Protein AF-A0A2P6VH88-F1 (afdb_monomer_lite)

Structure (mmCIF, N/CA/C/O backbone):
data_AF-A0A2P6VH88-F1
#
_entry.id   AF-A0A2P6VH88-F1
#
loop_
_atom_site.group_PDB
_atom_site.id
_atom_site.type_symbol
_atom_site.label_atom_id
_atom_site.label_alt_id
_atom_site.label_comp_id
_atom_site.label_asym_id
_atom_site.label_entity_id
_atom_site.label_seq_id
_atom_site.pdbx_PDB_ins_code
_atom_site.Cartn_x
_atom_site.Cartn_y
_atom_site.Cartn_z
_atom_site.occupancy
_atom_site.B_iso_or_equiv
_atom_site.auth_seq_id
_atom_site.auth_comp_id
_atom_site.auth_asym_id
_atom_site.auth_atom_id
_atom_site.pdbx_PDB_model_num
ATOM 1 N N . MET A 1 1 ? -47.620 69.947 31.895 1.00 45.81 1 MET A N 1
ATOM 2 C CA . MET A 1 1 ? -46.672 70.999 31.475 1.00 45.81 1 MET A CA 1
ATOM 3 C C . MET A 1 1 ? -45.382 70.818 32.252 1.00 45.81 1 MET A C 1
ATOM 5 O O . MET A 1 1 ? -45.350 71.177 33.417 1.00 45.81 1 MET A O 1
ATOM 9 N N . LEU A 1 2 ? -44.408 70.161 31.620 1.00 33.34 2 LEU A N 1
ATOM 10 C CA . LEU A 1 2 ? -42.950 70.249 31.785 1.00 33.34 2 LEU A CA 1
ATOM 11 C C . LEU A 1 2 ? -42.389 69.195 30.811 1.00 33.34 2 LEU A C 1
ATOM 13 O O . LEU A 1 2 ? -42.490 67.996 31.060 1.00 33.34 2 LEU A O 1
ATOM 17 N N . ASP A 1 3 ? -41.924 69.661 29.651 1.00 36.31 3 ASP A N 1
ATOM 18 C CA . ASP A 1 3 ? -41.399 68.846 28.552 1.00 36.31 3 ASP A CA 1
ATOM 19 C C . ASP A 1 3 ? -39.999 68.311 28.881 1.00 36.31 3 ASP A C 1
ATOM 21 O O . ASP A 1 3 ? -39.035 69.070 29.003 1.00 36.31 3 ASP A O 1
ATOM 25 N N . GLY A 1 4 ? -39.875 66.987 28.982 1.00 39.56 4 GLY A N 1
ATOM 26 C CA . GLY A 1 4 ? -38.600 66.285 29.118 1.00 39.56 4 GLY A CA 1
ATOM 27 C C . GLY A 1 4 ? -37.960 66.016 27.756 1.00 39.56 4 GLY A C 1
ATOM 28 O O . GLY A 1 4 ? -38.263 65.017 27.107 1.00 39.56 4 GLY A O 1
ATOM 29 N N . LYS A 1 5 ? -37.043 66.888 27.322 1.00 36.97 5 LYS A N 1
ATOM 30 C CA . LYS A 1 5 ? -36.163 66.631 26.171 1.00 36.97 5 LYS A CA 1
ATOM 31 C C . LYS A 1 5 ? -35.094 65.599 26.550 1.00 36.97 5 LYS A C 1
ATOM 33 O O . LYS A 1 5 ? -34.177 65.893 27.308 1.00 36.97 5 LYS A O 1
ATOM 38 N N . SER A 1 6 ? -35.205 64.401 25.981 1.00 42.91 6 SER A N 1
ATOM 39 C CA . SER A 1 6 ? -34.165 63.368 25.995 1.00 42.91 6 SER A CA 1
ATOM 40 C C . SER A 1 6 ? -32.979 63.807 25.124 1.00 42.91 6 SER A C 1
ATOM 42 O O . SER A 1 6 ? -33.073 63.846 23.897 1.00 42.91 6 SER A O 1
ATOM 44 N N . SER A 1 7 ? -31.859 64.168 25.753 1.00 52.34 7 SER A N 1
ATOM 45 C CA . SER A 1 7 ? -30.581 64.404 25.079 1.00 52.34 7 SER A CA 1
ATOM 46 C C . SER A 1 7 ? -29.857 63.074 24.874 1.00 52.34 7 SER A C 1
ATOM 48 O O . SER A 1 7 ? -29.408 62.453 25.839 1.00 52.34 7 SER A O 1
ATOM 50 N N . ARG A 1 8 ? -29.727 62.629 23.620 1.00 60.78 8 ARG A N 1
ATOM 51 C CA . ARG A 1 8 ? -28.849 61.503 23.274 1.00 60.78 8 ARG A CA 1
ATOM 52 C C . ARG A 1 8 ? -27.386 61.911 23.514 1.00 60.78 8 ARG A C 1
ATOM 54 O O . ARG A 1 8 ? -27.016 63.014 23.105 1.00 60.78 8 ARG A O 1
ATOM 61 N N . PRO A 1 9 ? -26.556 61.067 24.153 1.00 60.28 9 PRO A N 1
ATOM 62 C CA . PRO A 1 9 ? -25.143 61.369 24.334 1.00 60.28 9 PRO A CA 1
ATOM 63 C C . PRO A 1 9 ? -24.454 61.456 22.970 1.00 60.28 9 PRO A C 1
ATOM 65 O O . PRO A 1 9 ? -24.714 60.658 22.068 1.00 60.28 9 PRO A O 1
ATOM 68 N N . THR A 1 10 ? -23.589 62.454 22.808 1.00 71.44 10 THR A N 1
ATOM 69 C CA . THR A 1 10 ? -22.797 62.619 21.591 1.00 71.44 10 THR A CA 1
ATOM 70 C C . THR A 1 10 ? -21.792 61.467 21.456 1.00 71.44 10 THR A C 1
ATOM 72 O O . THR A 1 10 ? -21.281 60.973 22.464 1.00 71.44 10 THR A O 1
ATOM 75 N N . PRO A 1 11 ? -21.460 61.036 20.226 1.00 72.62 11 PRO A N 1
ATOM 76 C CA . PRO A 1 11 ? -20.537 59.921 19.982 1.00 72.62 11 PRO A CA 1
ATOM 77 C C . PRO A 1 11 ? -19.152 60.113 20.625 1.00 72.62 11 PRO A C 1
ATOM 79 O O . PRO A 1 11 ? -18.495 59.136 20.966 1.00 72.62 11 PRO A O 1
ATOM 82 N N . ALA A 1 12 ? -18.740 61.358 20.887 1.00 71.31 12 ALA A N 1
ATOM 83 C CA . ALA A 1 12 ? -17.515 61.668 21.622 1.00 71.31 12 ALA A CA 1
ATOM 84 C C . ALA A 1 12 ? -17.546 61.200 23.093 1.00 71.31 12 ALA A C 1
ATOM 86 O O . ALA A 1 12 ? -16.527 60.745 23.609 1.00 71.31 12 ALA A O 1
ATOM 87 N N . LEU A 1 13 ? -18.706 61.261 23.761 1.00 73.31 13 LEU A N 1
ATOM 88 C CA . LEU A 1 13 ? -18.858 60.801 25.147 1.00 73.31 13 LEU A CA 1
ATOM 89 C C . LEU A 1 13 ? -18.795 59.268 25.235 1.00 73.31 13 LEU A C 1
ATOM 91 O O . LEU A 1 13 ? -18.198 58.728 26.163 1.00 73.31 13 LEU A O 1
ATOM 95 N N . LEU A 1 14 ? -19.356 58.571 24.241 1.00 72.38 14 LEU A N 1
ATOM 96 C CA . LEU A 1 14 ? -19.255 57.112 24.134 1.00 72.38 14 LEU A CA 1
ATOM 97 C C . LEU A 1 14 ? -17.813 56.667 23.866 1.00 72.38 14 LEU A C 1
ATOM 99 O O . LEU A 1 14 ? -17.361 55.709 24.485 1.00 72.38 14 LEU A O 1
ATOM 103 N N . LEU A 1 15 ? -17.066 57.389 23.022 1.00 75.50 15 LEU A N 1
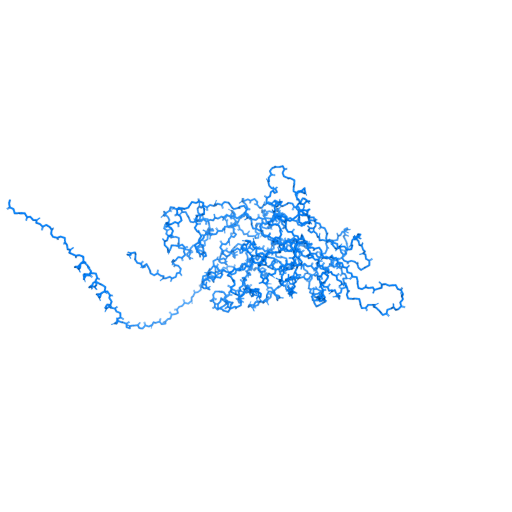ATOM 104 C CA . LEU A 1 15 ? -15.657 57.081 22.756 1.00 75.50 15 LEU A CA 1
ATOM 105 C C . LEU A 1 15 ? -14.773 57.280 24.000 1.00 75.50 15 LEU A C 1
ATOM 107 O O . LEU A 1 15 ? -13.892 56.465 24.263 1.00 75.50 15 LEU A O 1
ATOM 111 N N . LEU A 1 16 ? -15.029 58.332 24.787 1.00 74.19 16 LEU A N 1
ATOM 112 C CA . LEU A 1 16 ? -14.320 58.595 26.046 1.00 74.19 16 LEU A CA 1
ATOM 113 C C . LEU A 1 16 ? -14.619 57.537 27.113 1.00 74.19 16 LEU A C 1
ATOM 115 O O . LEU A 1 16 ? -13.700 57.094 27.797 1.00 74.19 16 LEU A O 1
ATOM 119 N N . LEU A 1 17 ? -15.874 57.093 27.227 1.00 75.50 17 LEU A N 1
ATOM 120 C CA . LEU A 1 17 ? -16.243 55.996 28.125 1.00 75.50 17 LEU A CA 1
ATOM 121 C C . LEU A 1 17 ? -15.604 54.672 27.687 1.00 75.50 17 LEU A C 1
ATOM 123 O O . LEU A 1 17 ? -15.091 53.938 28.526 1.00 75.50 17 LEU A O 1
ATOM 127 N N . PHE A 1 18 ? -15.549 54.401 26.380 1.00 75.94 18 PHE A N 1
ATOM 128 C CA . PHE A 1 18 ? -14.909 53.197 25.848 1.00 75.94 18 PHE A CA 1
ATOM 129 C C . PHE A 1 18 ? -13.389 53.201 26.078 1.00 75.94 18 PHE A C 1
ATOM 131 O O . PHE A 1 18 ? -12.821 52.202 26.516 1.00 75.94 18 PHE A O 1
ATOM 138 N N . ALA A 1 19 ? -12.729 54.345 25.871 1.00 76.12 19 ALA A N 1
ATOM 139 C CA . ALA A 1 19 ? -11.303 54.508 26.151 1.00 76.12 19 ALA A CA 1
ATOM 140 C C . ALA A 1 19 ? -10.986 54.406 27.656 1.00 76.12 19 ALA A C 1
ATOM 142 O O . ALA A 1 19 ? -9.987 53.793 28.028 1.00 76.12 19 ALA A O 1
ATOM 143 N N . ALA A 1 20 ? -11.850 54.941 28.527 1.00 73.62 20 ALA A N 1
ATOM 144 C CA . ALA A 1 20 ? -11.706 54.813 29.978 1.00 73.62 20 ALA A CA 1
ATOM 145 C C . ALA A 1 20 ? -11.879 53.358 30.457 1.00 73.62 20 ALA A C 1
ATOM 147 O O . ALA A 1 20 ? -11.133 52.912 31.328 1.00 73.62 20 ALA A O 1
ATOM 148 N N . CYS A 1 21 ? -12.794 52.592 29.852 1.00 68.25 21 CYS A N 1
ATOM 149 C CA . CYS A 1 21 ? -12.944 51.160 30.128 1.00 68.25 21 CYS A CA 1
ATOM 150 C C . CYS A 1 21 ? -11.736 50.338 29.648 1.00 68.25 21 CYS A C 1
ATOM 152 O O . CYS A 1 21 ? -11.284 49.453 30.373 1.00 68.25 21 CYS A O 1
ATOM 154 N N . LEU A 1 22 ? -11.161 50.662 28.484 1.00 63.94 22 LEU A N 1
ATOM 155 C CA . LEU A 1 22 ? -9.947 50.004 27.982 1.00 63.94 22 LEU A CA 1
ATOM 156 C C . LEU A 1 22 ? -8.710 50.320 28.840 1.00 63.94 22 LEU A C 1
ATOM 158 O O . LEU A 1 22 ? -7.898 49.430 29.087 1.00 63.94 22 LEU A O 1
ATOM 162 N N . LEU A 1 23 ? -8.589 51.548 29.361 1.00 57.41 23 LEU A N 1
ATOM 163 C CA . LEU A 1 23 ? -7.513 51.898 30.297 1.00 57.41 23 LEU A CA 1
ATOM 164 C C . LEU A 1 23 ? -7.679 51.223 31.669 1.00 57.41 23 LEU A C 1
ATOM 166 O O . LEU A 1 23 ? -6.683 50.841 32.276 1.00 57.41 23 LEU A O 1
ATOM 170 N N . ALA A 1 24 ? -8.913 51.039 32.151 1.00 59.62 24 ALA A N 1
ATOM 171 C CA . ALA A 1 24 ? -9.186 50.363 33.422 1.00 59.62 24 ALA A CA 1
ATOM 172 C C . ALA A 1 24 ? -8.958 48.838 33.358 1.00 59.62 24 ALA A C 1
ATOM 174 O O . ALA A 1 24 ? -8.570 48.237 34.359 1.00 59.62 24 ALA A O 1
ATOM 175 N N . ALA A 1 25 ? -9.131 48.218 32.185 1.00 58.34 25 ALA A N 1
ATOM 176 C CA . ALA A 1 25 ? -8.870 46.791 31.973 1.00 58.34 25 ALA A CA 1
ATOM 177 C C . ALA A 1 25 ? -7.369 46.442 31.879 1.00 58.34 25 ALA A C 1
ATOM 179 O O . ALA A 1 25 ? -6.988 45.299 32.123 1.00 58.34 25 ALA A O 1
ATOM 180 N N . ALA A 1 26 ? -6.502 47.415 31.577 1.00 48.38 26 ALA A N 1
ATOM 181 C CA . ALA A 1 26 ? -5.061 47.199 31.403 1.00 48.38 26 ALA A CA 1
ATOM 182 C C . ALA A 1 26 ? -4.235 47.274 32.709 1.00 48.38 26 ALA A C 1
ATOM 184 O O . ALA A 1 26 ? -3.017 47.094 32.679 1.00 48.38 26 ALA A O 1
ATOM 185 N N . LEU A 1 27 ? -4.865 47.545 33.859 1.00 46.72 27 LEU A N 1
ATOM 186 C CA . LEU A 1 27 ? -4.170 47.877 35.111 1.00 46.72 27 LEU A CA 1
ATOM 187 C C . LEU A 1 27 ? -3.885 46.739 36.124 1.00 46.72 27 LEU A C 1
ATOM 189 O O . LEU A 1 27 ? -3.153 47.018 37.074 1.00 46.72 27 LEU A O 1
ATOM 193 N N . PRO A 1 28 ? -4.304 45.463 35.962 1.00 44.16 28 PRO A N 1
ATOM 194 C CA . PRO A 1 28 ? -3.855 44.390 36.853 1.00 44.16 28 PRO A CA 1
ATOM 195 C C . PRO A 1 28 ? -3.011 43.326 36.122 1.00 44.16 28 PRO A C 1
ATOM 197 O O . PRO A 1 28 ? -3.376 42.157 36.084 1.00 44.16 28 PRO A O 1
ATOM 200 N N . ALA A 1 29 ? -1.857 43.708 35.563 1.00 42.09 29 ALA A N 1
ATOM 201 C CA . ALA A 1 29 ? -0.843 42.762 35.058 1.00 42.09 29 ALA A CA 1
ATOM 202 C C . ALA A 1 29 ? 0.525 42.885 35.762 1.00 42.09 29 ALA A C 1
ATOM 204 O O . ALA A 1 29 ? 1.516 42.308 35.321 1.00 42.09 29 ALA A O 1
ATOM 205 N N . VAL A 1 30 ? 0.593 43.602 36.889 1.00 42.66 30 VAL A N 1
ATOM 206 C CA . VAL A 1 30 ? 1.815 43.737 37.698 1.00 42.66 30 VAL A CA 1
ATOM 207 C C . VAL A 1 30 ? 1.483 43.500 39.168 1.00 42.66 30 VAL A C 1
ATOM 209 O O . VAL A 1 30 ? 1.394 44.432 39.952 1.00 42.66 30 VAL A O 1
ATOM 212 N N . HIS A 1 31 ? 1.221 42.241 39.522 1.00 35.56 31 HIS A N 1
ATOM 213 C CA . HIS A 1 31 ? 1.571 41.637 40.815 1.00 35.56 31 HIS A CA 1
ATOM 214 C C . HIS A 1 31 ? 0.874 40.287 40.971 1.00 35.56 31 HIS A C 1
ATOM 216 O O . HIS A 1 31 ? -0.332 40.240 41.197 1.00 35.56 31 HIS A O 1
ATOM 222 N N . ARG A 1 32 ? 1.659 39.204 40.938 1.00 35.50 32 ARG A N 1
ATOM 223 C CA . ARG A 1 32 ? 1.620 38.092 41.908 1.00 35.50 32 ARG A CA 1
ATOM 224 C C . ARG A 1 32 ? 2.629 37.026 41.485 1.00 35.50 32 ARG A C 1
ATOM 226 O O . ARG A 1 32 ? 2.425 36.304 40.517 1.00 35.50 32 ARG A O 1
ATOM 233 N N . GLY A 1 33 ? 3.727 36.944 42.235 1.00 31.91 33 GLY A N 1
ATOM 234 C CA . GLY A 1 33 ? 4.439 35.679 42.373 1.00 31.91 33 GLY A CA 1
ATOM 235 C C . GLY A 1 33 ? 3.584 34.699 43.175 1.00 31.91 33 GLY A C 1
ATOM 236 O O . GLY A 1 33 ? 2.713 35.141 43.920 1.00 31.91 33 GLY A O 1
ATOM 237 N N . VAL A 1 34 ? 3.833 33.399 43.004 1.00 31.12 34 VAL A N 1
ATOM 238 C CA . VAL A 1 34 ? 3.803 32.360 44.051 1.00 31.12 34 VAL A CA 1
ATOM 239 C C . VAL A 1 34 ? 4.214 31.015 43.425 1.00 31.12 34 VAL A C 1
ATOM 241 O O . VAL A 1 34 ? 3.678 30.563 42.420 1.00 31.12 34 VAL A O 1
ATOM 244 N N . THR A 1 35 ? 5.248 30.466 44.056 1.00 29.59 35 THR A N 1
ATOM 245 C CA . THR A 1 35 ? 5.788 29.101 44.180 1.00 29.59 35 THR A CA 1
ATOM 246 C C . THR A 1 35 ? 5.117 27.894 43.506 1.00 29.59 35 THR A C 1
ATOM 248 O O . THR A 1 35 ? 3.934 27.620 43.679 1.00 29.59 35 THR A O 1
ATOM 251 N N . VAL A 1 36 ? 5.986 27.070 42.910 1.00 34.56 36 VAL A N 1
ATOM 252 C CA . VAL A 1 36 ? 5.805 25.653 42.539 1.00 34.56 36 VAL A CA 1
ATOM 253 C C . VAL A 1 36 ? 5.782 24.750 43.783 1.00 34.56 36 VAL A C 1
ATOM 255 O O . VAL A 1 36 ? 6.618 24.948 44.668 1.00 34.56 36 VAL A O 1
ATOM 258 N N . PRO A 1 37 ? 4.972 23.673 43.794 1.00 33.38 37 PRO A N 1
ATOM 259 C CA . PRO A 1 37 ? 5.358 22.453 44.485 1.00 33.38 37 PRO A CA 1
ATOM 260 C C . PRO A 1 37 ? 5.515 21.256 43.532 1.00 33.38 37 PRO A C 1
ATOM 262 O O . PRO A 1 37 ? 4.682 20.966 42.675 1.00 33.38 37 PRO A O 1
ATOM 265 N N . LEU A 1 38 ? 6.625 20.550 43.746 1.00 30.70 38 LEU A N 1
ATOM 266 C CA . LEU A 1 38 ? 6.904 19.172 43.346 1.00 30.70 38 LEU A CA 1
ATOM 267 C C . LEU A 1 38 ? 6.071 18.190 44.205 1.00 30.70 38 LEU A C 1
ATOM 269 O O . LEU A 1 38 ? 5.991 18.404 45.410 1.00 30.70 38 LEU A O 1
ATOM 273 N N . LEU A 1 39 ? 5.578 17.089 43.614 1.00 28.58 39 LEU A N 1
ATOM 274 C CA . LEU A 1 39 ? 5.706 15.665 44.036 1.00 28.58 39 LEU A CA 1
ATOM 275 C C . LEU A 1 39 ? 4.545 14.794 43.489 1.00 28.58 39 LEU A C 1
ATOM 277 O O . LEU A 1 39 ? 3.388 15.001 43.819 1.00 28.58 39 LEU A O 1
ATOM 281 N N . ARG A 1 40 ? 4.879 13.806 42.638 1.00 29.19 40 ARG A N 1
ATOM 282 C CA . ARG A 1 40 ? 4.782 12.334 42.831 1.00 29.19 40 ARG A CA 1
ATOM 283 C C . ARG A 1 40 ? 3.424 11.776 43.293 1.00 29.19 40 ARG A C 1
ATOM 285 O O . ARG A 1 40 ? 3.066 11.931 44.451 1.00 29.19 40 ARG A O 1
ATOM 292 N N . THR A 1 41 ? 2.840 10.869 42.501 1.00 26.23 41 THR A N 1
ATOM 293 C CA . THR A 1 41 ? 2.911 9.405 42.743 1.00 26.23 41 THR A CA 1
ATOM 294 C C . THR A 1 41 ? 2.219 8.612 41.624 1.00 26.23 41 THR A C 1
ATOM 296 O O . THR A 1 41 ? 1.042 8.788 41.342 1.00 26.23 41 THR A O 1
ATOM 299 N N . LEU A 1 42 ? 2.988 7.716 40.999 1.00 31.25 42 LEU A N 1
ATOM 300 C CA . LEU A 1 42 ? 2.515 6.550 40.255 1.00 31.25 42 LEU A CA 1
ATOM 301 C C . LEU A 1 42 ? 2.328 5.413 41.265 1.00 31.25 42 LEU A C 1
ATOM 303 O O . LEU A 1 42 ? 3.280 5.109 41.984 1.00 31.25 42 LEU A O 1
ATOM 307 N N . VAL A 1 43 ? 1.157 4.775 41.294 1.00 29.59 43 VAL A N 1
ATOM 308 C CA . VAL A 1 43 ? 0.935 3.458 41.918 1.00 29.59 43 VAL A CA 1
ATOM 309 C C . VAL A 1 43 ? -0.055 2.667 41.038 1.00 29.59 43 VAL A C 1
ATOM 311 O O . VAL A 1 43 ? -0.948 3.278 40.450 1.00 29.59 43 VAL A O 1
ATOM 314 N N . PRO A 1 44 ? 0.143 1.345 40.867 1.00 30.28 44 PRO A N 1
ATOM 315 C CA . PRO A 1 44 ? -0.266 0.587 39.689 1.00 30.28 44 PRO A CA 1
ATOM 316 C C . PRO A 1 44 ? -1.639 -0.077 39.845 1.00 30.28 44 PRO A C 1
ATOM 318 O O . PRO A 1 44 ? -2.032 -0.460 40.946 1.00 30.28 44 PRO A O 1
ATOM 321 N N . SER A 1 45 ? -2.342 -0.284 38.726 1.00 29.84 45 SER A N 1
ATOM 322 C CA . SER A 1 45 ? -3.521 -1.155 38.703 1.00 29.84 45 SER A CA 1
ATOM 323 C C . SER A 1 45 ? -3.097 -2.612 38.522 1.00 29.84 45 SER A C 1
ATOM 325 O O . SER A 1 45 ? -2.262 -2.946 37.680 1.00 29.84 45 SER A O 1
ATOM 327 N N . ALA A 1 46 ? -3.649 -3.453 39.386 1.00 28.59 46 ALA A N 1
ATOM 328 C CA . ALA A 1 46 ? -3.266 -4.828 39.622 1.00 28.59 46 ALA A CA 1
ATOM 329 C C . ALA A 1 46 ? -3.799 -5.812 38.566 1.00 28.59 46 ALA A C 1
ATOM 331 O O . ALA A 1 46 ? -4.930 -5.714 38.102 1.00 28.59 46 ALA A O 1
ATOM 332 N N . ALA A 1 47 ? -2.962 -6.817 38.303 1.00 31.70 47 ALA A N 1
ATOM 333 C CA . ALA A 1 47 ? -3.297 -8.221 38.064 1.00 31.70 47 ALA A CA 1
ATOM 334 C C . ALA A 1 47 ? -4.460 -8.538 37.102 1.00 31.70 47 ALA A C 1
ATOM 336 O O . ALA A 1 47 ? -5.564 -8.889 37.519 1.00 31.70 47 ALA A O 1
ATOM 337 N N . VAL A 1 48 ? -4.140 -8.610 35.808 1.00 32.44 48 VAL A N 1
ATOM 338 C CA . VAL A 1 48 ? -4.818 -9.542 34.897 1.00 32.44 48 VAL A CA 1
ATOM 339 C C . VAL A 1 48 ? -4.099 -10.889 34.996 1.00 32.44 48 VAL A C 1
ATOM 341 O O . VAL A 1 48 ? -2.878 -10.965 34.866 1.00 32.44 48 VAL A O 1
ATOM 344 N N . LYS A 1 49 ? -4.863 -11.949 35.282 1.00 29.67 49 LYS A N 1
ATOM 345 C CA . LYS A 1 49 ? -4.411 -13.346 35.268 1.00 29.67 49 LYS A CA 1
ATOM 346 C C . LYS A 1 49 ? -3.646 -13.634 33.975 1.00 29.67 49 LYS A C 1
ATOM 348 O O . LYS A 1 49 ? -4.216 -13.530 32.893 1.00 29.67 49 LYS A O 1
ATOM 353 N N . ALA A 1 50 ? -2.390 -14.050 34.116 1.00 30.59 50 ALA A N 1
ATOM 354 C CA . ALA A 1 50 ? -1.581 -14.574 33.030 1.00 30.59 50 ALA A CA 1
ATOM 355 C C . ALA A 1 50 ? -2.223 -15.861 32.484 1.00 30.59 50 ALA A C 1
ATOM 357 O O . ALA A 1 50 ? -2.050 -16.944 33.041 1.00 30.59 50 ALA A O 1
ATOM 358 N N . ALA A 1 51 ? -2.979 -15.737 31.395 1.00 33.78 51 ALA A N 1
ATOM 359 C CA . ALA A 1 51 ? -2.918 -16.756 30.365 1.00 33.78 51 ALA A CA 1
ATOM 360 C C . ALA A 1 51 ? -1.542 -16.587 29.721 1.00 33.78 51 ALA A C 1
ATOM 362 O O . ALA A 1 51 ? -1.173 -15.474 29.351 1.00 33.78 51 ALA A O 1
ATOM 363 N N . THR A 1 52 ? -0.748 -17.650 29.674 1.00 33.62 52 THR A N 1
ATOM 364 C CA . THR A 1 52 ? 0.541 -17.643 28.987 1.00 33.62 52 THR A CA 1
ATOM 365 C C . THR A 1 52 ? 0.256 -17.440 27.501 1.00 33.62 52 THR A C 1
ATOM 367 O O . THR A 1 52 ? -0.011 -18.398 26.776 1.00 33.62 52 THR A O 1
ATOM 370 N N . GLU A 1 53 ? 0.202 -16.180 27.069 1.00 33.38 53 GLU A N 1
ATOM 371 C CA . GLU A 1 53 ? 0.110 -15.829 25.661 1.00 33.38 53 GLU A CA 1
ATOM 372 C C . GLU A 1 53 ? 1.338 -16.420 24.958 1.00 33.38 53 GLU A C 1
ATOM 374 O O . GLU A 1 53 ? 2.458 -16.312 25.476 1.00 33.38 53 GLU A O 1
ATOM 379 N N . PRO A 1 54 ? 1.165 -17.074 23.795 1.00 32.31 54 PRO A N 1
ATOM 380 C CA . PRO A 1 54 ? 2.305 -17.350 22.936 1.00 32.31 54 PRO A CA 1
ATOM 381 C C . PRO A 1 54 ? 3.033 -16.021 22.680 1.00 32.31 54 PRO A C 1
ATOM 383 O O . PRO A 1 54 ? 2.362 -14.991 22.579 1.00 32.31 54 PRO A O 1
ATOM 386 N N . PRO A 1 55 ? 4.377 -16.005 22.600 1.00 36.41 55 PRO A N 1
ATOM 387 C CA . PRO A 1 55 ? 5.112 -14.772 22.354 1.00 36.41 55 PRO A CA 1
ATOM 388 C C . PRO A 1 55 ? 4.507 -14.087 21.130 1.00 36.41 55 PRO A C 1
ATOM 390 O O . PRO A 1 55 ? 4.452 -14.682 20.050 1.00 36.41 55 PRO A O 1
ATOM 393 N N . ALA A 1 56 ? 3.995 -12.870 21.333 1.00 41.12 56 ALA A N 1
ATOM 394 C CA . ALA A 1 56 ? 3.445 -12.071 20.253 1.00 41.12 56 ALA A CA 1
ATOM 395 C C . ALA A 1 56 ? 4.484 -12.013 19.122 1.00 41.12 56 ALA A C 1
ATOM 397 O O . ALA A 1 56 ? 5.683 -11.936 19.418 1.00 41.12 56 ALA A O 1
ATOM 398 N N . PRO A 1 57 ? 4.068 -12.081 17.846 1.00 39.44 57 PRO A N 1
ATOM 399 C CA . PRO A 1 57 ? 4.985 -11.907 16.733 1.00 39.44 57 PRO A CA 1
ATOM 400 C C . PRO A 1 57 ? 5.727 -10.587 16.936 1.00 39.44 57 PRO A C 1
ATOM 402 O O . PRO A 1 57 ? 5.148 -9.503 16.891 1.00 39.44 57 PRO A O 1
ATOM 405 N N . VAL A 1 58 ? 7.014 -10.707 17.251 1.00 43.12 58 VAL A N 1
ATOM 406 C CA . VAL A 1 58 ? 7.885 -9.565 17.474 1.00 43.12 58 VAL A CA 1
ATOM 407 C C . VAL A 1 58 ? 8.064 -8.927 16.107 1.00 43.12 58 VAL A C 1
ATOM 409 O O . VAL A 1 58 ? 8.585 -9.572 15.194 1.00 43.12 58 VAL A O 1
ATOM 412 N N . MET A 1 59 ? 7.597 -7.683 15.960 1.00 47.62 59 MET A N 1
ATOM 413 C CA . MET A 1 59 ? 8.032 -6.810 14.870 1.00 47.62 59 MET A CA 1
ATOM 414 C C . MET A 1 59 ? 9.542 -6.995 14.720 1.00 47.62 59 MET A C 1
ATOM 416 O O . MET A 1 59 ? 10.223 -6.844 15.739 1.00 47.62 59 MET A O 1
ATOM 420 N N . PRO A 1 60 ? 10.076 -7.352 13.533 1.00 46.19 60 PRO A N 1
ATOM 421 C CA . PRO A 1 60 ? 11.515 -7.508 13.358 1.00 46.19 60 PRO A CA 1
ATOM 422 C C . PRO A 1 60 ? 12.186 -6.291 13.983 1.00 46.19 60 PRO A C 1
ATOM 424 O O . PRO A 1 60 ? 11.813 -5.163 13.670 1.00 46.19 60 PRO A O 1
ATOM 427 N N . THR A 1 61 ? 13.042 -6.551 14.974 1.00 39.91 61 THR A N 1
ATOM 428 C CA . THR A 1 61 ? 13.509 -5.607 15.996 1.00 39.91 61 THR A CA 1
ATOM 429 C C . THR A 1 61 ? 14.109 -4.356 15.368 1.00 39.91 61 THR A C 1
ATOM 431 O O . THR A 1 61 ? 15.316 -4.257 15.175 1.00 39.91 61 THR A O 1
ATOM 434 N N . ALA A 1 62 ? 13.259 -3.392 15.051 1.00 45.09 62 ALA A N 1
ATOM 435 C CA . ALA A 1 62 ? 13.642 -2.060 14.651 1.00 45.09 62 ALA A CA 1
ATOM 436 C C . ALA A 1 62 ? 13.225 -1.145 15.800 1.00 45.09 62 ALA A C 1
ATOM 438 O O . ALA A 1 62 ? 12.195 -0.478 15.773 1.00 45.09 62 ALA A O 1
ATOM 439 N N . THR A 1 63 ? 13.991 -1.210 16.888 1.00 46.16 63 THR A N 1
ATOM 440 C CA . THR A 1 63 ? 13.848 -0.276 18.001 1.00 46.16 63 THR A CA 1
ATOM 441 C C . THR A 1 63 ? 14.243 1.108 17.498 1.00 46.16 63 THR A C 1
ATOM 443 O O . THR A 1 63 ? 15.425 1.364 17.272 1.00 46.16 63 THR A O 1
ATOM 446 N N . GLY A 1 64 ? 13.265 1.992 17.305 1.00 62.84 64 GLY A N 1
ATOM 447 C CA . GLY A 1 64 ? 13.496 3.388 16.934 1.00 62.84 64 GLY A CA 1
ATOM 448 C C . GLY A 1 64 ? 12.977 3.784 15.553 1.00 62.84 64 GLY A C 1
ATOM 449 O O . GLY A 1 64 ? 12.121 3.136 14.958 1.00 62.84 64 GLY A O 1
ATOM 450 N N . THR A 1 65 ? 13.475 4.921 15.079 1.00 69.19 65 THR A N 1
ATOM 451 C CA . THR A 1 65 ? 13.188 5.480 13.757 1.00 69.19 65 THR A CA 1
ATOM 452 C C . THR A 1 65 ? 13.878 4.674 12.655 1.00 69.19 65 THR A C 1
ATOM 454 O O . THR A 1 65 ? 15.079 4.424 12.753 1.00 69.19 65 THR A O 1
ATOM 457 N N . VAL A 1 66 ? 13.160 4.311 11.589 1.00 72.94 66 VAL A N 1
ATOM 458 C CA . VAL A 1 66 ? 13.659 3.430 10.515 1.00 72.94 66 VAL A CA 1
ATOM 459 C C . VAL A 1 66 ? 13.521 4.113 9.162 1.00 72.94 66 VAL A C 1
ATOM 461 O O . VAL A 1 66 ? 12.434 4.562 8.827 1.00 72.94 66 VAL A O 1
ATOM 464 N N . LEU A 1 67 ? 14.583 4.178 8.356 1.00 74.25 67 LEU A N 1
ATOM 465 C CA . LEU A 1 67 ? 14.475 4.657 6.968 1.00 74.25 67 LEU A CA 1
ATOM 466 C C . LEU A 1 67 ? 13.535 3.745 6.159 1.00 74.25 67 LEU A C 1
ATOM 468 O O . LEU A 1 67 ? 13.521 2.539 6.412 1.00 74.25 67 LEU A O 1
ATOM 472 N N . PRO A 1 68 ? 12.803 4.237 5.142 1.00 68.31 68 PRO A N 1
ATOM 473 C CA . PRO A 1 68 ? 11.839 3.413 4.415 1.00 68.31 68 PRO A CA 1
ATOM 474 C C . PRO A 1 68 ? 12.555 2.252 3.726 1.00 68.31 68 PRO A C 1
ATOM 476 O O . PRO A 1 68 ? 12.137 1.105 3.816 1.00 68.31 68 PRO A O 1
ATOM 479 N N . THR A 1 69 ? 13.736 2.536 3.172 1.00 73.44 69 THR A N 1
ATOM 480 C CA . THR A 1 69 ? 14.619 1.556 2.533 1.00 73.44 69 THR A CA 1
ATOM 481 C C . THR A 1 69 ? 15.244 0.534 3.485 1.00 73.44 69 THR A C 1
ATOM 483 O O . THR A 1 69 ? 15.797 -0.477 3.059 1.00 73.44 69 THR A O 1
ATOM 486 N N . ALA A 1 70 ? 15.204 0.794 4.789 1.00 74.50 70 ALA A N 1
ATOM 487 C CA . ALA A 1 70 ? 15.644 -0.153 5.804 1.00 74.50 70 ALA A CA 1
ATOM 488 C C . ALA A 1 70 ? 14.470 -0.982 6.354 1.00 74.50 70 ALA A C 1
ATOM 490 O O . ALA A 1 70 ? 14.692 -2.019 6.978 1.00 74.50 70 ALA A O 1
ATOM 491 N N . PHE A 1 71 ? 13.222 -0.563 6.120 1.00 84.44 71 PHE A N 1
ATOM 492 C CA . PHE A 1 71 ? 12.043 -1.213 6.677 1.00 84.44 71 PHE A CA 1
ATOM 493 C C . PHE A 1 71 ? 11.538 -2.352 5.779 1.00 84.44 71 PHE A C 1
ATOM 495 O O . PHE A 1 71 ? 11.144 -2.157 4.627 1.00 84.44 71 PHE A O 1
ATOM 502 N N . GLY A 1 72 ? 11.539 -3.576 6.315 1.00 82.88 72 GLY A N 1
ATOM 503 C CA . GLY A 1 72 ? 11.071 -4.764 5.594 1.00 82.88 72 GLY A CA 1
ATOM 504 C C . GLY A 1 72 ? 11.910 -5.118 4.361 1.00 82.88 72 GLY A C 1
ATOM 505 O O . GLY A 1 72 ? 11.383 -5.717 3.428 1.00 82.88 72 GLY A O 1
ATOM 506 N N . SER A 1 73 ? 13.189 -4.723 4.331 1.00 88.69 73 SER A N 1
ATOM 507 C CA . SER A 1 73 ? 14.139 -4.999 3.236 1.00 88.69 73 SER A CA 1
ATOM 508 C C . SER A 1 73 ? 13.738 -4.439 1.860 1.00 88.69 73 SER A C 1
ATOM 510 O O . SER A 1 73 ? 14.235 -4.907 0.830 1.00 88.69 73 SER A O 1
ATOM 512 N N . VAL A 1 74 ? 12.858 -3.435 1.829 1.00 91.75 74 VAL A N 1
ATOM 513 C CA . VAL A 1 74 ? 12.496 -2.721 0.599 1.00 91.75 74 VAL A CA 1
ATOM 514 C C . VAL A 1 74 ? 13.678 -1.874 0.145 1.00 91.75 74 VAL A C 1
ATOM 516 O O . VAL A 1 74 ? 14.189 -1.067 0.900 1.00 91.75 74 VAL A O 1
ATOM 519 N N . GLN A 1 75 ? 14.109 -2.012 -1.101 1.00 91.56 75 GLN A N 1
ATOM 520 C CA . GLN A 1 75 ? 15.115 -1.150 -1.712 1.00 91.56 75 GLN A CA 1
ATOM 521 C C . GLN A 1 75 ? 14.426 -0.096 -2.572 1.00 91.56 75 GLN A C 1
ATOM 523 O O . GLN A 1 75 ? 13.578 -0.429 -3.398 1.00 91.56 75 GLN A O 1
ATOM 528 N N . ARG A 1 76 ? 14.798 1.172 -2.384 1.00 90.19 76 ARG A N 1
ATOM 529 C CA . ARG A 1 76 ? 14.367 2.287 -3.234 1.00 90.19 76 ARG A CA 1
ATOM 530 C C . ARG A 1 76 ? 15.517 2.680 -4.141 1.00 90.19 76 ARG A C 1
ATOM 532 O O . ARG A 1 76 ? 16.608 2.987 -3.668 1.00 90.19 76 ARG A O 1
ATOM 539 N N . TYR A 1 77 ? 15.228 2.765 -5.426 1.00 88.06 77 TYR A N 1
ATOM 540 C CA . TYR A 1 77 ? 16.122 3.312 -6.429 1.00 88.06 77 TYR A CA 1
ATOM 541 C C . TYR A 1 77 ? 15.511 4.584 -7.002 1.00 88.06 77 TYR A C 1
ATOM 543 O O . TYR A 1 77 ? 14.335 4.590 -7.351 1.00 88.06 77 TYR A O 1
ATOM 551 N N . SER A 1 78 ? 16.308 5.641 -7.123 1.00 86.06 78 SER A N 1
ATOM 552 C CA . SER A 1 78 ? 15.867 6.927 -7.669 1.00 86.06 78 SER A CA 1
ATOM 553 C C . SER A 1 78 ? 16.651 7.230 -8.940 1.00 86.06 78 SER A C 1
ATOM 555 O O . SER A 1 78 ? 17.878 7.336 -8.913 1.00 86.06 78 SER A O 1
ATOM 557 N N . LEU A 1 79 ? 15.948 7.360 -10.061 1.00 84.50 79 LEU A N 1
ATOM 558 C CA . LEU A 1 79 ? 16.532 7.569 -11.381 1.00 84.50 79 LEU A CA 1
ATOM 559 C C . LEU A 1 79 ? 16.076 8.922 -11.944 1.00 84.50 79 LEU A C 1
ATOM 561 O O . LEU A 1 79 ? 14.942 9.031 -12.417 1.00 84.50 79 LEU A O 1
ATOM 565 N N . PRO A 1 80 ? 16.930 9.961 -11.923 1.00 84.19 80 PRO A N 1
ATOM 566 C CA . PRO A 1 80 ? 16.651 11.207 -12.626 1.00 84.19 80 PRO A CA 1
ATOM 567 C C . PRO A 1 80 ? 16.486 10.944 -14.120 1.00 84.19 80 PRO A C 1
ATOM 569 O O . PRO A 1 80 ? 17.289 10.219 -14.716 1.00 84.19 80 PRO A O 1
ATOM 572 N N . CYS A 1 81 ? 15.449 11.513 -14.723 1.00 78.88 81 CYS A N 1
ATOM 573 C CA . CYS A 1 81 ? 15.086 11.181 -16.089 1.00 78.88 81 CYS A CA 1
ATOM 574 C C . CYS A 1 81 ? 14.153 12.188 -16.759 1.00 78.88 81 CYS A C 1
ATOM 576 O O . CYS A 1 81 ? 13.662 13.140 -16.155 1.00 78.88 81 CYS A O 1
ATOM 578 N N . GLN A 1 82 ? 13.932 11.952 -18.050 1.00 81.56 82 GLN A N 1
ATOM 579 C CA . GLN A 1 82 ? 13.014 12.688 -18.900 1.00 81.56 82 GLN A CA 1
ATOM 580 C C . GLN A 1 82 ? 12.116 11.679 -19.610 1.00 81.56 82 GLN A C 1
ATOM 582 O O . GLN A 1 82 ? 12.589 10.896 -20.433 1.00 81.56 82 GLN A O 1
ATOM 587 N N . LEU A 1 83 ? 10.829 11.666 -19.268 1.00 75.25 83 LEU A N 1
ATOM 588 C CA . LEU A 1 83 ? 9.866 10.805 -19.944 1.00 75.25 83 LEU A CA 1
ATOM 589 C C . LEU A 1 83 ? 9.402 11.476 -21.240 1.00 75.25 83 LEU A C 1
ATOM 591 O O . LEU A 1 83 ? 8.981 12.631 -21.183 1.00 75.25 83 LEU A O 1
ATOM 595 N N . PRO A 1 84 ? 9.452 10.802 -22.401 1.00 72.88 84 PRO A N 1
ATOM 596 C CA . PRO A 1 84 ? 8.884 11.345 -23.631 1.00 72.88 84 PRO A CA 1
ATOM 597 C C . PRO A 1 84 ? 7.398 11.641 -23.425 1.00 72.88 84 PRO A C 1
ATOM 599 O O . PRO A 1 84 ? 6.694 10.779 -22.896 1.00 72.88 84 PRO A O 1
ATOM 602 N N . ALA A 1 85 ? 6.929 12.821 -23.841 1.00 66.38 85 ALA A N 1
ATOM 603 C CA . ALA A 1 85 ? 5.521 13.189 -23.716 1.00 66.38 85 ALA A CA 1
ATOM 604 C C . ALA A 1 85 ? 4.612 12.170 -24.432 1.00 66.38 85 ALA A C 1
ATOM 606 O O . ALA A 1 85 ? 4.900 11.705 -25.541 1.00 66.38 85 ALA A O 1
ATOM 607 N N . ALA A 1 86 ? 3.498 11.807 -23.804 1.00 59.38 86 ALA A N 1
ATOM 608 C CA . ALA A 1 86 ? 2.600 10.791 -24.325 1.00 59.38 86 ALA A CA 1
ATOM 609 C C . ALA A 1 86 ? 1.869 11.305 -25.580 1.00 59.38 86 ALA A C 1
ATOM 611 O O . ALA A 1 86 ? 1.252 12.369 -25.577 1.00 59.38 86 ALA A O 1
ATOM 612 N N . GLY A 1 87 ? 1.873 10.508 -26.655 1.00 56.81 87 GLY A N 1
ATOM 613 C CA . GLY A 1 87 ? 1.076 10.781 -27.859 1.00 56.81 87 GLY A CA 1
ATOM 614 C C . GLY A 1 87 ? 1.721 11.707 -28.896 1.00 56.81 87 GLY A C 1
ATOM 615 O O . GLY A 1 87 ? 0.995 12.362 -29.634 1.00 56.81 87 GLY A O 1
ATOM 616 N N . GLY A 1 88 ? 3.054 11.775 -28.965 1.00 52.25 88 GLY A N 1
ATOM 617 C CA . GLY A 1 88 ? 3.752 12.509 -30.032 1.00 52.25 88 GLY A CA 1
ATOM 618 C C . GLY A 1 88 ? 3.738 14.033 -29.876 1.00 52.25 88 GLY A C 1
ATOM 619 O O . GLY A 1 88 ? 4.086 14.745 -30.815 1.00 52.25 88 GLY A O 1
ATOM 620 N N . GLY A 1 89 ? 3.351 14.542 -28.702 1.00 58.06 89 GLY A N 1
ATOM 621 C CA . GLY A 1 89 ? 3.589 15.938 -28.351 1.00 58.06 89 GLY A CA 1
ATOM 622 C C . GLY A 1 89 ? 5.090 16.233 -28.312 1.00 58.06 89 GLY A C 1
ATOM 623 O O . GLY A 1 89 ? 5.887 15.391 -27.897 1.00 58.06 89 GLY A O 1
ATOM 624 N N . ASN A 1 90 ? 5.487 17.432 -28.735 1.00 55.25 90 ASN A N 1
ATOM 625 C CA . ASN A 1 90 ? 6.876 17.862 -28.615 1.00 55.25 90 ASN A CA 1
ATOM 626 C C . ASN A 1 90 ? 7.228 18.057 -27.134 1.00 55.25 90 ASN A C 1
ATOM 628 O O . ASN A 1 90 ? 6.642 18.908 -26.466 1.00 55.25 90 ASN A O 1
ATOM 632 N N . GLY A 1 91 ? 8.211 17.303 -26.642 1.00 69.19 91 GLY A N 1
ATOM 633 C CA . GLY A 1 91 ? 8.831 17.533 -25.340 1.00 69.19 91 GLY A CA 1
ATOM 634 C C . GLY A 1 91 ? 9.032 16.276 -24.501 1.00 69.19 91 GLY A C 1
ATOM 635 O O . GLY A 1 91 ? 8.660 15.161 -24.867 1.00 69.19 91 GLY A O 1
ATOM 636 N N . SER A 1 92 ? 9.640 16.485 -23.342 1.00 75.81 92 SER A N 1
ATOM 637 C CA . SER A 1 92 ? 9.850 15.464 -22.325 1.00 75.81 92 SER A CA 1
ATOM 638 C C . SER A 1 92 ? 9.478 16.016 -20.961 1.00 75.81 92 SER A C 1
ATOM 640 O O . SER A 1 92 ? 9.716 17.194 -20.694 1.00 75.81 92 SER A O 1
ATOM 642 N N . VAL A 1 93 ? 8.960 15.166 -20.086 1.00 76.00 93 VAL A N 1
ATOM 643 C CA . VAL A 1 93 ? 8.627 15.517 -18.714 1.00 76.00 93 VAL A CA 1
ATOM 644 C C . VAL A 1 93 ? 9.818 15.175 -17.812 1.00 76.00 93 VAL A C 1
ATOM 646 O O . VAL A 1 93 ? 10.093 13.989 -17.608 1.00 76.00 93 VAL A O 1
ATOM 649 N N . PRO A 1 94 ? 10.567 16.174 -17.307 1.00 80.56 94 PRO A N 1
ATOM 650 C CA . PRO A 1 94 ? 11.693 15.928 -16.420 1.00 80.56 94 PRO A CA 1
ATOM 651 C C . PRO A 1 94 ? 11.206 15.546 -15.020 1.00 80.56 94 PRO A C 1
ATOM 653 O O . PRO A 1 94 ? 10.276 16.148 -14.474 1.00 80.56 94 PRO A O 1
ATOM 656 N N . GLY A 1 95 ? 11.864 14.561 -14.424 1.00 82.25 95 GLY A N 1
ATOM 657 C CA . GLY A 1 95 ? 11.469 14.014 -13.139 1.00 82.25 95 GLY A CA 1
ATOM 658 C C . GLY A 1 95 ? 12.474 13.034 -12.555 1.00 82.25 95 GLY A C 1
ATOM 659 O O . GLY A 1 95 ? 13.601 12.891 -13.036 1.00 82.25 95 GLY A O 1
ATOM 660 N N . VAL A 1 96 ? 12.044 12.345 -11.508 1.00 84.62 96 VAL A N 1
ATOM 661 C CA . VAL A 1 96 ? 12.757 11.244 -10.873 1.00 84.62 96 VAL A CA 1
ATOM 662 C C . VAL A 1 96 ? 11.823 10.041 -10.842 1.00 84.62 96 VAL A C 1
ATOM 664 O O . VAL A 1 96 ? 10.753 10.084 -10.241 1.00 84.62 96 VAL A O 1
ATOM 667 N N . LEU A 1 97 ? 12.226 8.951 -11.489 1.00 86.06 97 LEU A N 1
ATOM 668 C CA . LEU A 1 97 ? 11.540 7.673 -11.372 1.00 86.06 97 LEU A CA 1
ATOM 669 C C . LEU A 1 97 ? 12.040 6.968 -10.110 1.00 86.06 97 LEU A C 1
ATOM 671 O O . LEU A 1 97 ? 13.217 6.619 -10.016 1.00 86.06 97 LEU A O 1
ATOM 675 N N . HIS A 1 98 ? 11.143 6.746 -9.159 1.00 88.31 98 HIS A N 1
ATOM 676 C CA . HIS A 1 98 ? 11.393 5.956 -7.961 1.00 88.31 98 HIS A CA 1
ATOM 677 C C . HIS A 1 98 ? 10.920 4.525 -8.204 1.00 88.31 98 HIS A C 1
ATOM 679 O O . HIS A 1 98 ? 9.785 4.304 -8.619 1.00 88.31 98 HIS A O 1
ATOM 685 N N . ILE A 1 99 ? 11.789 3.552 -7.950 1.00 89.88 99 ILE A N 1
ATOM 686 C CA . ILE A 1 99 ? 11.497 2.123 -8.066 1.00 89.88 99 ILE A CA 1
ATOM 687 C C . ILE A 1 99 ? 11.698 1.502 -6.688 1.00 89.88 99 ILE A C 1
ATOM 689 O O . ILE A 1 99 ? 12.806 1.526 -6.155 1.00 89.88 99 ILE A O 1
ATOM 693 N N . TYR A 1 100 ? 10.633 0.960 -6.110 1.00 92.38 100 TYR A N 1
ATOM 694 C CA . TYR A 1 100 ? 10.644 0.288 -4.814 1.00 92.38 100 TYR A CA 1
ATOM 695 C C . TYR A 1 100 ? 10.540 -1.208 -5.052 1.00 92.38 100 TYR A C 1
ATOM 697 O O . TYR A 1 100 ? 9.569 -1.656 -5.652 1.00 92.38 100 TYR A O 1
ATOM 705 N N . LEU A 1 101 ? 11.523 -1.980 -4.602 1.00 94.12 101 LEU A N 1
ATOM 706 C CA . LEU A 1 101 ? 11.590 -3.422 -4.825 1.00 94.12 101 LEU A CA 1
ATOM 707 C C . LEU A 1 101 ? 11.838 -4.155 -3.514 1.00 94.12 101 LEU A C 1
ATOM 709 O O . LEU A 1 101 ? 12.616 -3.701 -2.684 1.00 94.12 101 LEU A O 1
ATOM 713 N N . LYS A 1 102 ? 11.256 -5.338 -3.361 1.00 94.88 102 LYS A N 1
ATOM 714 C CA . LYS A 1 102 ? 11.597 -6.326 -2.337 1.00 94.88 102 LYS A CA 1
ATOM 715 C C . LYS A 1 102 ? 11.790 -7.671 -3.024 1.00 94.88 102 LYS A C 1
ATOM 717 O O . LYS A 1 102 ? 10.990 -8.035 -3.884 1.00 94.88 102 LYS A O 1
ATOM 722 N N . ALA A 1 103 ? 12.829 -8.406 -2.641 1.00 95.25 103 ALA A N 1
ATOM 723 C CA . ALA A 1 103 ? 13.034 -9.784 -3.071 1.00 95.25 103 ALA A CA 1
ATOM 724 C C . ALA A 1 103 ? 12.864 -10.729 -1.881 1.00 95.25 103 ALA A C 1
ATOM 726 O O . ALA A 1 103 ? 13.278 -10.395 -0.772 1.00 95.25 103 ALA A O 1
ATOM 727 N N . LEU A 1 104 ? 12.263 -11.897 -2.108 1.00 94.88 104 LEU A N 1
ATOM 728 C CA . LEU A 1 104 ? 12.047 -12.921 -1.084 1.00 94.88 104 LEU A CA 1
ATOM 729 C C . LEU A 1 104 ? 12.090 -14.318 -1.684 1.00 94.88 104 LEU A C 1
ATOM 731 O O . LEU A 1 104 ? 11.583 -14.545 -2.783 1.00 94.88 104 LEU A O 1
ATOM 735 N N . ARG A 1 105 ? 12.598 -15.285 -0.918 1.00 94.19 105 ARG A N 1
ATOM 736 C CA . ARG A 1 105 ? 12.303 -16.697 -1.169 1.00 94.19 105 ARG A CA 1
ATOM 737 C C . ARG A 1 105 ? 10.852 -16.965 -0.801 1.00 94.19 105 ARG A C 1
ATOM 739 O O . ARG A 1 105 ? 10.469 -16.824 0.354 1.00 94.19 105 ARG A O 1
ATOM 746 N N . TRP A 1 106 ? 10.045 -17.346 -1.774 1.00 91.12 106 TRP A N 1
ATOM 747 C CA . TRP A 1 106 ? 8.619 -17.569 -1.629 1.00 91.12 106 TRP A CA 1
ATOM 748 C C . TRP A 1 106 ? 8.285 -19.049 -1.831 1.00 91.12 106 TRP A C 1
ATOM 750 O O . TRP A 1 106 ? 8.742 -19.635 -2.817 1.00 91.12 106 TRP A O 1
ATOM 760 N N . PRO A 1 107 ? 7.507 -19.679 -0.937 1.00 88.25 107 PRO A N 1
ATOM 761 C CA . PRO A 1 107 ? 7.076 -21.053 -1.144 1.00 88.25 107 PRO A CA 1
ATOM 762 C C . PRO A 1 107 ? 6.141 -21.129 -2.352 1.00 88.25 107 PRO A C 1
ATOM 764 O O . PRO A 1 107 ? 5.163 -20.385 -2.443 1.00 88.25 107 PRO A O 1
ATOM 767 N N . GLN A 1 108 ? 6.431 -22.039 -3.277 1.00 82.12 108 GLN A N 1
ATOM 768 C CA . GLN A 1 108 ? 5.515 -22.366 -4.360 1.00 82.12 108 GLN A CA 1
ATOM 769 C C . GLN A 1 108 ? 4.589 -23.507 -3.957 1.00 82.12 108 GLN A C 1
ATOM 771 O O . GLN A 1 108 ? 5.072 -24.532 -3.455 1.00 82.12 108 GLN A O 1
ATOM 776 N N . PRO A 1 109 ? 3.275 -23.395 -4.227 1.00 65.81 109 PRO A N 1
ATOM 777 C CA . PRO A 1 109 ? 2.415 -24.563 -4.249 1.00 65.81 109 PRO A CA 1
ATOM 778 C C . PRO A 1 109 ? 2.987 -25.549 -5.269 1.00 65.81 109 PRO A C 1
ATOM 780 O O . PRO A 1 109 ? 3.206 -25.197 -6.428 1.00 65.81 109 PRO A O 1
ATOM 783 N N . ARG A 1 110 ? 3.248 -26.793 -4.857 1.00 59.41 110 ARG A N 1
ATOM 784 C CA . ARG A 1 110 ? 3.587 -27.837 -5.827 1.00 59.41 110 ARG A CA 1
ATOM 785 C C . ARG A 1 110 ? 2.390 -28.050 -6.746 1.00 59.41 110 ARG A C 1
ATOM 787 O O . ARG A 1 110 ? 1.333 -28.479 -6.288 1.00 59.41 110 ARG A O 1
ATOM 794 N N . SER A 1 111 ? 2.576 -27.844 -8.041 1.00 53.16 111 SER A N 1
ATOM 795 C CA . SER A 1 111 ? 1.713 -28.447 -9.048 1.00 53.16 111 SER A CA 1
ATOM 796 C C . SER A 1 111 ? 1.918 -29.971 -9.007 1.00 53.16 111 SER A C 1
ATOM 798 O O . SER A 1 111 ? 2.873 -30.485 -9.577 1.00 53.16 111 SER A O 1
ATOM 800 N N . GLY A 1 112 ? 1.057 -30.707 -8.288 1.00 50.62 112 GLY A N 1
ATOM 801 C CA . GLY A 1 112 ? 0.948 -32.169 -8.450 1.00 50.62 112 GLY A CA 1
ATOM 802 C C . GLY A 1 112 ? 1.364 -33.111 -7.305 1.00 50.62 112 GLY A C 1
ATOM 803 O O . GLY A 1 112 ? 1.654 -34.260 -7.602 1.00 50.62 112 GLY A O 1
ATOM 804 N N . GLY A 1 113 ? 1.327 -32.704 -6.030 1.00 47.06 113 GLY A N 1
ATOM 805 C CA . GLY A 1 113 ? 1.256 -33.648 -4.889 1.00 47.06 113 GLY A CA 1
ATOM 806 C C . GLY A 1 113 ? 2.556 -34.352 -4.426 1.00 47.06 113 GLY A C 1
ATOM 807 O O . GLY A 1 113 ? 3.434 -34.703 -5.203 1.00 47.06 113 GLY A O 1
ATOM 808 N N . ASP A 1 114 ? 2.663 -34.511 -3.103 1.00 49.25 114 ASP A N 1
ATOM 809 C CA . ASP A 1 114 ? 3.421 -35.500 -2.303 1.00 49.25 114 ASP A CA 1
ATOM 810 C C . ASP A 1 114 ? 4.966 -35.597 -2.325 1.00 49.25 114 ASP A C 1
ATOM 812 O O . ASP A 1 114 ? 5.536 -36.498 -1.711 1.00 49.25 114 ASP A O 1
ATOM 816 N N . GLY A 1 115 ? 5.700 -34.647 -2.912 1.00 52.88 115 GLY A N 1
ATOM 817 C CA . GLY A 1 115 ? 7.166 -34.594 -2.731 1.00 52.88 115 GLY A CA 1
ATOM 818 C C . GLY A 1 115 ? 7.628 -34.081 -1.337 1.00 52.88 115 GLY A C 1
ATOM 819 O O . GLY A 1 115 ? 6.898 -33.321 -0.699 1.00 52.88 115 GLY A O 1
ATOM 820 N N . PRO A 1 116 ? 8.869 -34.347 -0.867 1.00 54.88 116 PRO A N 1
ATOM 821 C CA . PRO A 1 116 ? 9.254 -34.086 0.535 1.00 54.88 116 PRO A CA 1
ATOM 822 C C . PRO A 1 116 ? 9.513 -32.631 0.988 1.00 54.88 116 PRO A C 1
ATOM 824 O O . PRO A 1 116 ? 9.581 -32.412 2.186 1.00 54.88 116 PRO A O 1
ATOM 827 N N . CYS A 1 117 ? 9.626 -31.615 0.118 1.00 56.12 117 CYS A N 1
ATOM 828 C CA . CYS A 1 117 ? 9.783 -30.198 0.545 1.00 56.12 117 CYS A CA 1
ATOM 829 C C . CYS A 1 117 ? 9.187 -29.213 -0.478 1.00 56.12 117 CYS A C 1
ATOM 831 O O . CYS A 1 117 ? 9.503 -29.387 -1.658 1.00 56.12 117 CYS A O 1
ATOM 833 N N . PRO A 1 118 ? 8.400 -28.179 -0.104 1.00 65.00 118 PRO A N 1
ATOM 834 C CA . PRO A 1 118 ? 7.944 -27.172 -1.064 1.00 65.00 118 PRO A CA 1
ATOM 835 C C . PRO A 1 118 ? 9.150 -26.530 -1.759 1.00 65.00 118 PRO A C 1
ATOM 837 O O . PRO A 1 118 ? 10.120 -26.128 -1.108 1.00 65.00 118 PRO A O 1
ATOM 840 N N . ALA A 1 119 ? 9.109 -26.477 -3.091 1.00 80.44 119 ALA A N 1
ATOM 841 C CA . ALA A 1 119 ? 10.083 -25.706 -3.847 1.00 80.44 119 ALA A CA 1
ATOM 842 C C . ALA A 1 119 ? 9.893 -24.230 -3.478 1.00 80.44 119 ALA A C 1
ATOM 844 O O . ALA A 1 119 ? 8.764 -23.749 -3.369 1.00 80.44 119 ALA A O 1
ATOM 845 N N . HIS A 1 120 ? 10.992 -23.522 -3.242 1.00 89.31 120 HIS A N 1
ATOM 846 C CA . HIS A 1 120 ? 10.953 -22.088 -2.992 1.00 89.31 120 HIS A CA 1
ATOM 847 C C . HIS A 1 120 ? 11.456 -21.395 -4.240 1.00 89.31 120 HIS A C 1
ATOM 849 O O . HIS A 1 120 ? 12.515 -21.757 -4.737 1.00 89.31 120 HIS A O 1
ATOM 855 N N . HIS A 1 121 ? 10.710 -20.418 -4.731 1.00 92.38 121 HIS A N 1
ATOM 856 C CA . HIS A 1 121 ? 11.164 -19.554 -5.810 1.00 92.38 121 HIS A CA 1
ATOM 857 C C . HIS A 1 121 ? 11.662 -18.242 -5.228 1.00 92.38 121 HIS A C 1
ATOM 859 O O . HIS A 1 121 ? 11.081 -17.732 -4.271 1.00 92.38 121 HIS A O 1
ATOM 865 N N . LEU A 1 122 ? 12.701 -17.656 -5.807 1.00 94.12 122 LEU A N 1
ATOM 866 C CA . LEU A 1 122 ? 12.996 -16.259 -5.548 1.00 94.12 122 LEU A CA 1
ATOM 867 C C . LEU A 1 122 ? 11.978 -15.409 -6.308 1.00 94.12 122 LEU A C 1
ATOM 869 O O . LEU A 1 122 ? 11.803 -15.551 -7.516 1.00 94.12 122 LEU A O 1
ATOM 873 N N . ARG A 1 123 ? 11.292 -14.519 -5.603 1.00 93.56 123 ARG A N 1
ATOM 874 C CA . ARG A 1 123 ? 10.330 -13.589 -6.191 1.00 93.56 123 ARG A CA 1
ATOM 875 C C . ARG A 1 123 ? 10.768 -12.162 -5.940 1.00 93.56 123 ARG A C 1
ATOM 877 O O . ARG A 1 123 ? 11.282 -11.854 -4.866 1.00 93.56 123 ARG A O 1
ATOM 884 N N . LEU A 1 124 ? 10.523 -11.301 -6.919 1.00 93.38 124 LEU A N 1
ATOM 885 C CA . LEU A 1 124 ? 10.755 -9.865 -6.833 1.00 93.38 124 LEU A CA 1
ATOM 886 C C . LEU A 1 124 ? 9.414 -9.156 -6.988 1.00 93.38 124 LEU A C 1
ATOM 888 O O . LEU A 1 124 ? 8.712 -9.356 -7.977 1.00 93.38 124 LEU A O 1
ATOM 892 N N . ARG A 1 125 ? 9.055 -8.320 -6.019 1.00 92.69 125 ARG A N 1
ATOM 893 C CA . ARG A 1 125 ? 7.857 -7.484 -6.085 1.00 92.69 125 ARG A CA 1
ATOM 894 C C . ARG A 1 125 ? 8.190 -6.035 -5.815 1.00 92.69 125 ARG A C 1
ATOM 896 O O . ARG A 1 125 ? 9.206 -5.735 -5.196 1.00 92.69 125 ARG A O 1
ATOM 903 N N . GLY A 1 126 ? 7.324 -5.140 -6.258 1.00 92.25 126 GLY A N 1
ATOM 904 C CA . GLY A 1 126 ? 7.553 -3.725 -6.076 1.00 92.25 126 GLY A CA 1
ATOM 905 C C . GLY A 1 126 ? 6.531 -2.826 -6.733 1.00 92.25 126 GLY A C 1
ATOM 906 O O . GLY A 1 126 ? 5.480 -3.271 -7.193 1.00 92.25 126 GLY A O 1
ATOM 907 N N . PHE A 1 127 ? 6.869 -1.548 -6.788 1.00 90.62 127 PHE A N 1
ATOM 908 C CA . PHE A 1 127 ? 6.102 -0.538 -7.496 1.00 90.62 127 PHE A CA 1
ATOM 909 C C . PHE A 1 127 ? 7.007 0.598 -7.974 1.00 90.62 127 PHE A C 1
ATOM 911 O O . PHE A 1 127 ? 8.107 0.807 -7.453 1.00 90.62 127 PHE A O 1
ATOM 918 N N . VAL A 1 128 ? 6.536 1.329 -8.979 1.00 88.31 128 VAL A N 1
ATOM 919 C CA . VAL A 1 128 ? 7.196 2.506 -9.532 1.00 88.31 128 VAL A CA 1
ATOM 920 C C . VAL A 1 128 ? 6.318 3.735 -9.359 1.00 88.31 128 VAL A C 1
ATOM 922 O O . VAL A 1 128 ? 5.100 3.687 -9.561 1.00 88.31 128 VAL A O 1
ATOM 925 N N . ALA A 1 129 ? 6.965 4.834 -8.996 1.00 86.12 129 ALA A N 1
ATOM 926 C CA . ALA A 1 129 ? 6.337 6.121 -8.763 1.00 86.12 129 ALA A CA 1
ATOM 927 C C . ALA A 1 129 ? 7.194 7.207 -9.421 1.00 86.12 129 ALA A C 1
ATOM 929 O O . ALA A 1 129 ? 8.410 7.238 -9.228 1.00 86.12 129 ALA A O 1
ATOM 930 N N . PHE A 1 130 ? 6.591 8.086 -10.213 1.00 82.44 130 PHE A N 1
ATOM 931 C CA . PHE A 1 130 ? 7.316 9.164 -10.880 1.00 82.44 130 PHE A CA 1
ATOM 932 C C . PHE A 1 130 ? 7.071 10.506 -10.200 1.00 82.44 130 PHE A C 1
ATOM 934 O O . PHE A 1 130 ? 5.937 10.938 -10.031 1.00 82.44 130 PHE A O 1
ATOM 941 N N . GLU A 1 131 ? 8.162 11.167 -9.840 1.00 81.06 131 GLU A N 1
ATOM 942 C CA . GLU A 1 131 ? 8.182 12.509 -9.283 1.00 81.06 131 GLU A CA 1
ATOM 943 C C . GLU A 1 131 ? 8.501 13.524 -10.379 1.00 81.06 131 GLU A C 1
ATOM 945 O O . GLU A 1 131 ? 9.550 13.443 -11.012 1.00 81.06 131 GLU A O 1
ATOM 950 N N . PHE A 1 132 ? 7.650 14.522 -10.579 1.00 75.31 132 PHE A N 1
ATOM 951 C CA . PHE A 1 132 ? 7.927 15.610 -11.516 1.00 75.31 132 PHE A CA 1
ATOM 952 C C . PHE A 1 132 ? 8.864 16.643 -10.888 1.00 75.31 132 PHE A C 1
ATOM 954 O O . PHE A 1 132 ? 8.645 17.052 -9.753 1.00 75.31 132 PHE A O 1
ATOM 961 N N . ILE A 1 133 ? 9.850 17.141 -11.642 1.00 74.56 133 ILE A N 1
ATOM 962 C CA . ILE A 1 133 ? 10.605 18.339 -11.220 1.00 74.56 133 ILE A CA 1
ATOM 963 C C . ILE A 1 133 ? 9.730 19.583 -11.398 1.00 74.56 133 ILE A C 1
ATOM 965 O O . ILE A 1 133 ? 9.669 20.443 -10.530 1.00 74.56 133 ILE A O 1
ATOM 969 N N . ASN A 1 134 ? 9.032 19.661 -12.534 1.00 71.00 134 ASN A N 1
ATOM 970 C CA . ASN A 1 134 ? 8.035 20.684 -12.812 1.00 71.00 134 ASN A CA 1
ATOM 971 C C . ASN A 1 134 ? 6.763 20.006 -13.293 1.00 71.00 134 ASN A C 1
ATOM 973 O O . ASN A 1 134 ? 6.780 19.234 -14.255 1.00 71.00 134 ASN A O 1
ATOM 977 N N . ARG A 1 135 ? 5.649 20.326 -12.642 1.00 68.00 135 ARG A N 1
ATOM 978 C CA . ARG A 1 135 ? 4.343 19.834 -13.058 1.00 68.00 135 ARG A CA 1
ATOM 979 C C . ARG A 1 135 ? 4.001 20.375 -14.457 1.00 68.00 135 ARG A C 1
ATOM 981 O O . ARG A 1 135 ? 4.062 21.593 -14.643 1.00 68.00 135 ARG A O 1
ATOM 988 N N . PRO A 1 136 ? 3.595 19.529 -15.422 1.00 65.12 136 PRO A N 1
ATOM 989 C CA . PRO A 1 136 ? 3.166 20.019 -16.726 1.00 65.12 136 PRO A CA 1
ATOM 990 C C . PRO A 1 136 ? 1.959 20.974 -16.611 1.00 65.12 136 PRO A C 1
ATOM 992 O O . PRO A 1 136 ? 1.055 20.728 -15.800 1.00 65.12 136 PRO A O 1
ATOM 995 N N . PRO A 1 137 ? 1.899 22.052 -17.417 1.00 64.94 137 PRO A N 1
ATOM 996 C CA . PRO A 1 137 ? 0.757 22.963 -17.427 1.00 64.94 137 PRO A CA 1
ATOM 997 C C . PRO A 1 137 ? -0.573 22.230 -17.670 1.00 64.94 137 PRO A C 1
ATOM 999 O O . PRO A 1 137 ? -0.670 21.369 -18.541 1.00 64.94 137 PRO A O 1
ATOM 1002 N N . GLY A 1 138 ? -1.613 22.575 -16.903 1.00 61.91 138 GLY A N 1
ATOM 1003 C CA . GLY A 1 138 ? -2.965 22.015 -17.058 1.00 61.91 138 GLY A CA 1
ATOM 1004 C C . GLY A 1 138 ? -3.249 20.736 -16.265 1.00 61.91 138 GLY A C 1
ATOM 1005 O O . GLY A 1 138 ? -4.400 20.306 -16.197 1.00 61.91 138 GLY A O 1
ATOM 1006 N N . TRP A 1 139 ? -2.250 20.153 -15.602 1.00 62.47 139 TRP A N 1
ATOM 1007 C CA . TRP A 1 139 ? -2.469 19.018 -14.710 1.00 62.47 139 TRP A CA 1
ATOM 1008 C C . TRP A 1 139 ? -3.081 19.530 -13.397 1.00 62.47 139 TRP A C 1
ATOM 1010 O O . TRP A 1 139 ? -2.524 20.426 -12.767 1.00 62.47 139 TRP A O 1
ATOM 1020 N N . ARG A 1 140 ? -4.248 19.000 -12.997 1.00 53.50 140 ARG A N 1
ATOM 1021 C CA . ARG A 1 140 ? -5.036 19.495 -11.842 1.00 53.50 140 ARG A CA 1
ATOM 1022 C C . ARG A 1 140 ? -5.115 18.552 -10.639 1.00 53.50 140 ARG A C 1
ATOM 1024 O O . ARG A 1 140 ? -5.658 18.939 -9.614 1.00 53.50 140 ARG A O 1
ATOM 1031 N N . ALA A 1 141 ? -4.607 17.327 -10.745 1.00 51.66 141 ALA A N 1
ATOM 1032 C CA . ALA A 1 141 ? -4.679 16.344 -9.667 1.00 51.66 141 ALA A CA 1
ATOM 1033 C C . ALA A 1 141 ? -4.059 16.849 -8.335 1.00 51.66 141 ALA A C 1
ATOM 1035 O O . ALA A 1 141 ? -3.014 17.509 -8.372 1.00 51.66 141 ALA A O 1
ATOM 1036 N N . PRO A 1 142 ? -4.684 16.557 -7.183 1.00 49.09 142 PRO A N 1
ATOM 1037 C CA . PRO A 1 142 ? -4.225 17.008 -5.868 1.00 49.09 142 PRO A CA 1
ATOM 1038 C C . PRO A 1 142 ? -3.048 16.197 -5.290 1.00 49.09 142 PRO A C 1
ATOM 1040 O O . PRO A 1 142 ? -2.501 16.611 -4.274 1.00 49.09 142 PRO A O 1
ATOM 1043 N N . TYR A 1 143 ? -2.636 15.089 -5.922 1.00 51.06 143 TYR A N 1
ATOM 1044 C CA . TYR A 1 143 ? -1.559 14.216 -5.430 1.00 51.06 143 TYR A CA 1
ATOM 1045 C C . TYR A 1 143 ? -0.252 14.358 -6.230 1.00 51.06 143 TYR A C 1
ATOM 1047 O O . TYR A 1 143 ? -0.260 14.754 -7.401 1.00 51.06 143 TYR A O 1
ATOM 1055 N N . LEU A 1 144 ? 0.863 14.044 -5.561 1.00 51.78 144 LEU A N 1
ATOM 1056 C CA . LEU A 1 144 ? 2.240 14.219 -6.032 1.00 51.78 144 LEU A CA 1
ATOM 1057 C C . LEU A 1 144 ? 2.750 13.052 -6.879 1.00 51.78 144 LEU A C 1
ATOM 1059 O O . LEU A 1 144 ? 3.380 13.279 -7.911 1.00 51.78 144 LEU A O 1
ATOM 1063 N N . PHE A 1 145 ? 2.477 11.820 -6.444 1.00 57.00 145 PHE A N 1
ATOM 1064 C CA . PHE A 1 145 ? 2.898 10.582 -7.096 1.00 57.00 145 PHE A CA 1
ATOM 1065 C C . PHE A 1 145 ? 1.739 9.992 -7.851 1.00 57.00 145 PHE A C 1
ATOM 1067 O O . PHE A 1 145 ? 1.251 8.899 -7.586 1.00 57.00 145 PHE A O 1
ATOM 1074 N N . HIS A 1 146 ? 1.331 10.740 -8.856 1.00 62.94 146 HIS A N 1
ATOM 1075 C CA . HIS A 1 146 ? 0.593 10.140 -9.927 1.00 62.94 146 HIS A CA 1
ATOM 1076 C C . HIS A 1 146 ? 1.544 9.821 -11.048 1.00 62.94 146 HIS A C 1
ATOM 1078 O O . HIS A 1 146 ? 2.244 10.705 -11.551 1.00 62.94 146 HIS A O 1
ATOM 1084 N N . ASN A 1 147 ? 1.554 8.554 -11.449 1.00 65.62 147 ASN A N 1
ATOM 1085 C CA . ASN A 1 147 ? 2.268 8.211 -12.652 1.00 65.62 147 ASN A CA 1
ATOM 1086 C C . ASN A 1 147 ? 1.701 9.068 -13.795 1.00 65.62 147 ASN A C 1
ATOM 1088 O O . ASN A 1 147 ? 0.492 9.240 -13.935 1.00 65.62 147 ASN A O 1
ATOM 1092 N N . PRO A 1 148 ? 2.556 9.742 -14.564 1.00 66.12 148 PRO A N 1
ATOM 1093 C CA . PRO A 1 148 ? 2.092 10.395 -15.763 1.00 66.12 148 PRO A CA 1
ATOM 1094 C C . PRO A 1 148 ? 1.554 9.328 -16.730 1.00 66.12 148 PRO A C 1
ATOM 1096 O O . PRO A 1 148 ? 2.036 8.189 -16.697 1.00 66.12 148 PRO A O 1
ATOM 1099 N N . PRO A 1 149 ? 0.636 9.655 -17.658 1.00 67.19 149 PRO A N 1
ATOM 1100 C CA . PRO A 1 149 ? 0.311 8.746 -18.754 1.00 67.19 149 PRO A CA 1
ATOM 1101 C C . PRO A 1 149 ? 1.554 8.244 -19.495 1.00 67.19 149 PRO A C 1
ATOM 1103 O O . PRO A 1 149 ? 1.571 7.131 -20.013 1.00 67.19 149 PRO A O 1
ATOM 1106 N N . GLU A 1 150 ? 2.611 9.052 -19.515 1.00 70.75 150 GLU A N 1
ATOM 1107 C CA . GLU A 1 150 ? 3.945 8.698 -19.970 1.00 70.75 150 GLU A CA 1
ATOM 1108 C C . GLU A 1 150 ? 4.509 7.468 -19.244 1.00 70.75 150 GLU A C 1
ATOM 1110 O O . GLU A 1 150 ? 5.004 6.564 -19.906 1.00 70.75 150 GLU A O 1
ATOM 1115 N N . VAL A 1 151 ? 4.379 7.342 -17.920 1.00 72.38 151 VAL A N 1
ATOM 1116 C CA . VAL A 1 151 ? 4.794 6.112 -17.224 1.00 72.38 151 VAL A CA 1
ATOM 1117 C C . VAL A 1 151 ? 3.977 4.913 -17.701 1.00 72.38 151 VAL A C 1
ATOM 1119 O O . VAL A 1 151 ? 4.556 3.889 -18.045 1.00 72.38 151 VAL A O 1
ATOM 1122 N N . GLY A 1 152 ? 2.653 5.032 -17.811 1.00 70.00 152 GLY A N 1
ATOM 1123 C CA . GLY A 1 152 ? 1.822 3.930 -18.312 1.00 70.00 152 GLY A CA 1
ATOM 1124 C C . GLY A 1 152 ? 2.148 3.519 -19.756 1.00 70.00 152 GLY A C 1
ATOM 1125 O O . GLY A 1 152 ? 2.126 2.337 -20.106 1.00 70.00 152 GLY A O 1
ATOM 1126 N N . ARG A 1 153 ? 2.481 4.490 -20.615 1.00 69.44 153 ARG A N 1
ATOM 1127 C CA . ARG A 1 153 ? 2.618 4.282 -22.065 1.00 69.44 153 ARG A CA 1
ATOM 1128 C C . ARG A 1 153 ? 4.025 4.073 -22.555 1.00 69.44 153 ARG A C 1
ATOM 1130 O O . ARG A 1 153 ? 4.207 3.263 -23.461 1.00 69.44 153 ARG A O 1
ATOM 1137 N N . THR A 1 154 ? 4.991 4.811 -22.030 1.00 71.56 154 THR A N 1
ATOM 1138 C CA . THR A 1 154 ? 6.351 4.890 -22.575 1.00 71.56 154 THR A CA 1
ATOM 1139 C C . THR A 1 154 ? 7.370 4.231 -21.665 1.00 71.56 154 THR A C 1
ATOM 1141 O O . THR A 1 154 ? 8.359 3.713 -22.178 1.00 71.56 154 THR A O 1
ATOM 1144 N N . LEU A 1 155 ? 7.117 4.141 -20.352 1.00 80.75 155 LEU A N 1
ATOM 1145 C CA . LEU A 1 155 ? 8.028 3.425 -19.466 1.00 80.75 155 LEU A CA 1
ATOM 1146 C C . LEU A 1 155 ? 8.066 1.940 -19.845 1.00 80.75 155 LEU A C 1
ATOM 1148 O O . LEU A 1 155 ? 7.048 1.245 -19.937 1.00 80.75 155 LEU A O 1
ATOM 1152 N N . ARG A 1 156 ? 9.273 1.453 -20.098 1.00 86.31 156 ARG A N 1
ATOM 1153 C CA . ARG A 1 156 ? 9.568 0.047 -20.356 1.00 86.31 156 ARG A CA 1
ATOM 1154 C C . ARG A 1 156 ? 10.636 -0.353 -19.364 1.00 86.31 156 ARG A C 1
ATOM 1156 O O . ARG A 1 156 ? 11.804 -0.029 -19.541 1.00 86.31 156 ARG A O 1
ATOM 1163 N N . LEU A 1 157 ? 10.214 -0.978 -18.274 1.00 88.56 157 LEU A N 1
ATOM 1164 C CA . LEU A 1 157 ? 11.149 -1.540 -17.316 1.00 88.56 157 LEU A CA 1
ATOM 1165 C C . LEU A 1 157 ? 11.715 -2.830 -17.915 1.00 88.56 157 LEU A C 1
ATOM 1167 O O . LEU A 1 157 ? 10.977 -3.630 -18.485 1.00 88.56 157 LEU A O 1
ATOM 1171 N N . MET A 1 158 ? 13.022 -3.007 -17.820 1.00 90.62 158 MET A N 1
ATOM 1172 C CA . MET A 1 158 ? 13.763 -4.100 -18.428 1.00 90.62 158 MET A CA 1
ATOM 1173 C C . MET A 1 158 ? 14.583 -4.808 -17.359 1.00 90.62 158 MET A C 1
ATOM 1175 O O . MET A 1 158 ? 15.209 -4.162 -16.522 1.00 90.62 158 MET A O 1
ATOM 1179 N N . LEU A 1 159 ? 14.611 -6.132 -17.427 1.00 90.88 159 LEU A N 1
ATOM 1180 C CA . LEU A 1 159 ? 15.492 -7.002 -16.666 1.00 90.88 159 LEU A CA 1
ATOM 1181 C C . LEU A 1 159 ? 16.550 -7.559 -17.617 1.00 90.88 159 LEU A C 1
ATOM 1183 O O . LEU A 1 159 ? 16.225 -7.950 -18.740 1.00 90.88 159 LEU A O 1
ATOM 1187 N N . ARG A 1 160 ? 17.805 -7.617 -17.183 1.00 88.94 160 ARG A N 1
ATOM 1188 C CA . ARG A 1 160 ? 18.874 -8.279 -17.935 1.00 88.94 160 ARG A CA 1
ATOM 1189 C C . ARG A 1 160 ? 19.764 -9.101 -17.018 1.00 88.94 160 ARG A C 1
ATOM 1191 O O . ARG A 1 160 ? 19.939 -8.741 -15.857 1.00 88.94 160 ARG A O 1
ATOM 1198 N N . GLY A 1 161 ? 20.341 -10.170 -17.552 1.00 85.31 161 GLY A N 1
ATOM 1199 C CA . GLY A 1 161 ? 21.444 -10.876 -16.900 1.00 85.31 161 GLY A CA 1
ATOM 1200 C C . GLY A 1 161 ? 22.773 -10.199 -17.220 1.00 85.31 161 GLY A C 1
ATOM 1201 O O . GLY A 1 161 ? 22.992 -9.797 -18.368 1.00 85.31 161 GLY A O 1
ATOM 1202 N N . SER A 1 162 ? 23.664 -10.073 -16.235 1.00 69.00 162 SER A N 1
ATOM 1203 C CA . SER A 1 162 ? 25.034 -9.643 -16.496 1.00 69.00 162 SER A CA 1
ATOM 1204 C C . SER A 1 162 ? 25.732 -10.756 -17.287 1.00 69.00 162 SER A C 1
ATOM 1206 O O . SER A 1 162 ? 25.953 -11.866 -16.820 1.00 69.00 162 SER A O 1
ATOM 1208 N N . GLY A 1 163 ? 25.994 -10.525 -18.569 1.00 59.59 163 GLY A N 1
ATOM 1209 C CA . GLY A 1 163 ? 26.678 -11.514 -19.398 1.00 59.59 163 GLY A CA 1
ATOM 1210 C C . GLY A 1 163 ? 28.136 -11.658 -18.960 1.00 59.59 163 GLY A C 1
ATOM 1211 O O . GLY A 1 163 ? 29.000 -11.007 -19.534 1.00 59.59 163 GLY A O 1
ATOM 1212 N N . SER A 1 164 ? 28.425 -12.503 -17.969 1.00 46.84 164 SER A N 1
ATOM 1213 C CA . SER A 1 164 ? 29.794 -12.853 -17.558 1.00 46.84 164 SER A CA 1
ATOM 1214 C C . SER A 1 164 ? 30.256 -14.228 -18.063 1.00 46.84 164 SER A C 1
ATOM 1216 O O . SER A 1 164 ? 31.246 -14.766 -17.581 1.00 46.84 164 SER A O 1
ATOM 1218 N N . SER A 1 165 ? 29.622 -14.775 -19.109 1.00 47.03 165 SER A N 1
ATOM 1219 C CA . SER A 1 165 ? 30.171 -15.909 -19.874 1.00 47.03 165 SER A CA 1
ATOM 1220 C C . SER A 1 165 ? 30.559 -15.539 -21.310 1.00 47.03 165 SER A C 1
ATOM 1222 O O . SER A 1 165 ? 30.540 -16.387 -22.199 1.00 47.03 165 SER A O 1
ATOM 1224 N N . ALA A 1 166 ? 30.999 -14.298 -21.541 1.00 44.47 166 ALA A N 1
ATOM 1225 C CA . ALA A 1 166 ? 31.694 -13.899 -22.771 1.00 44.47 166 ALA A CA 1
ATOM 1226 C C . ALA A 1 166 ? 33.074 -14.591 -22.958 1.00 44.47 166 ALA A C 1
ATOM 1228 O O . ALA A 1 166 ? 33.839 -14.210 -23.839 1.00 44.47 166 ALA A O 1
ATOM 1229 N N . ALA A 1 167 ? 33.410 -15.598 -22.138 1.00 44.94 167 ALA A N 1
ATOM 1230 C CA . ALA A 1 167 ? 34.726 -16.236 -22.084 1.00 44.94 167 ALA A CA 1
ATOM 1231 C C . ALA A 1 167 ? 34.798 -17.676 -22.637 1.00 44.94 167 ALA A C 1
ATOM 1233 O O . ALA A 1 167 ? 35.893 -18.232 -22.679 1.00 44.94 167 ALA A O 1
ATOM 1234 N N . SER A 1 168 ? 33.712 -18.292 -23.118 1.00 44.28 168 SER A N 1
ATOM 1235 C CA . SER A 1 168 ? 33.821 -19.519 -23.927 1.00 44.28 168 SER A CA 1
ATOM 1236 C C . SER A 1 168 ? 33.712 -19.166 -25.410 1.00 44.28 168 SER A C 1
ATOM 1238 O O . SER A 1 168 ? 32.632 -19.087 -25.989 1.00 44.28 168 SER A O 1
ATOM 1240 N N . GLY A 1 169 ? 34.872 -18.894 -26.014 1.00 42.94 169 GLY A N 1
ATOM 1241 C CA . GLY A 1 169 ? 35.050 -18.529 -27.420 1.00 42.94 169 GLY A CA 1
ATOM 1242 C C . GLY A 1 169 ? 34.529 -19.575 -28.409 1.00 42.94 169 GLY A C 1
ATOM 1243 O O . GLY A 1 169 ? 35.299 -20.346 -28.973 1.00 42.94 169 GLY A O 1
ATOM 1244 N N . GLY A 1 170 ? 33.221 -19.553 -28.656 1.00 42.84 170 GLY A N 1
ATOM 1245 C CA . GLY A 1 170 ? 32.540 -20.406 -29.622 1.00 42.84 170 GLY A CA 1
ATOM 1246 C C . GLY A 1 170 ? 31.404 -19.675 -30.330 1.00 42.84 170 GLY A C 1
ATOM 1247 O O . GLY A 1 170 ? 30.248 -20.018 -30.143 1.00 42.84 170 GLY A O 1
ATOM 1248 N N . GLY A 1 171 ? 31.732 -18.647 -31.116 1.00 47.06 171 GLY A N 1
ATOM 1249 C CA . GLY A 1 171 ? 31.062 -18.307 -32.385 1.00 47.06 171 GLY A CA 1
ATOM 1250 C C . GLY A 1 171 ? 29.546 -18.049 -32.461 1.00 47.06 171 GLY A C 1
ATOM 1251 O O . GLY A 1 171 ? 29.064 -17.854 -33.572 1.00 47.06 171 GLY A O 1
ATOM 1252 N N . GLY A 1 172 ? 28.786 -18.009 -31.365 1.00 45.31 172 GLY A N 1
ATOM 1253 C CA . GLY A 1 172 ? 27.332 -17.820 -31.408 1.00 45.31 172 GLY A CA 1
ATOM 1254 C C . GLY A 1 172 ? 26.811 -16.862 -30.341 1.00 45.31 172 GLY A C 1
ATOM 1255 O O . GLY A 1 172 ? 26.483 -17.288 -29.245 1.00 45.31 172 GLY A O 1
ATOM 1256 N N . GLY A 1 173 ? 26.729 -15.568 -30.668 1.00 44.38 173 GLY A N 1
ATOM 1257 C CA . GLY A 1 173 ? 25.708 -14.632 -30.163 1.00 44.38 173 GLY A CA 1
ATOM 1258 C C . GLY A 1 173 ? 25.364 -14.592 -28.663 1.00 44.38 173 GLY A C 1
ATOM 1259 O O . GLY A 1 173 ? 24.217 -14.302 -28.340 1.00 44.38 173 GLY A O 1
ATOM 1260 N N . GLY A 1 174 ? 26.302 -14.846 -27.747 1.00 45.19 174 GLY A N 1
ATOM 1261 C CA . GLY A 1 174 ? 26.087 -14.777 -26.292 1.00 45.19 174 GLY A CA 1
ATOM 1262 C C . GLY A 1 174 ? 25.988 -13.346 -25.746 1.00 45.19 174 GLY A C 1
ATOM 1263 O O . GLY A 1 174 ? 26.801 -12.939 -24.919 1.00 45.19 174 GLY A O 1
ATOM 1264 N N . GLY A 1 175 ? 25.037 -12.551 -26.241 1.00 58.00 175 GLY A N 1
ATOM 1265 C CA . GLY A 1 175 ? 24.730 -11.229 -25.693 1.00 58.00 175 GLY A CA 1
ATOM 1266 C C . GLY A 1 175 ? 23.978 -11.323 -24.362 1.00 58.00 175 GLY A C 1
ATOM 1267 O O . GLY A 1 175 ? 23.242 -12.279 -24.126 1.00 58.00 175 GLY A O 1
ATOM 1268 N N . ALA A 1 176 ? 24.133 -10.317 -23.495 1.00 67.31 176 ALA A N 1
ATOM 1269 C CA . ALA A 1 176 ? 23.296 -10.162 -22.306 1.00 67.31 176 ALA A CA 1
ATOM 1270 C C . ALA A 1 176 ? 21.814 -10.187 -22.716 1.00 67.31 176 ALA A C 1
ATOM 1272 O O . ALA A 1 176 ? 21.363 -9.315 -23.466 1.00 67.31 176 ALA A O 1
ATOM 1273 N N . TRP A 1 177 ? 21.065 -11.188 -22.247 1.00 81.56 177 TRP A N 1
ATOM 1274 C CA . TRP A 1 177 ? 19.635 -11.271 -22.526 1.00 81.56 177 TRP A CA 1
ATOM 1275 C C . TRP A 1 177 ? 18.917 -10.092 -21.872 1.00 81.56 177 TRP A C 1
ATOM 1277 O O . TRP A 1 177 ? 19.316 -9.620 -20.807 1.00 81.56 177 TRP A O 1
ATOM 1287 N N . ARG A 1 178 ? 17.843 -9.615 -22.504 1.00 85.75 178 ARG A N 1
ATOM 1288 C CA . ARG A 1 178 ? 16.971 -8.565 -21.969 1.00 85.75 178 ARG A CA 1
ATOM 1289 C C . ARG A 1 178 ? 15.526 -9.034 -22.050 1.00 85.75 178 ARG A C 1
ATOM 1291 O O . ARG A 1 178 ? 15.125 -9.608 -23.058 1.00 85.75 178 ARG A O 1
ATOM 1298 N N . ARG A 1 179 ? 14.760 -8.798 -20.990 1.00 86.75 179 ARG A N 1
ATOM 1299 C CA . ARG A 1 179 ? 13.329 -9.106 -20.899 1.00 86.75 179 ARG A CA 1
ATOM 1300 C C . ARG A 1 179 ? 12.592 -7.886 -20.396 1.00 86.75 179 ARG A C 1
ATOM 1302 O O . ARG A 1 179 ? 13.081 -7.203 -19.497 1.00 86.75 179 ARG A O 1
ATOM 1309 N N . ARG A 1 180 ? 11.409 -7.625 -20.935 1.00 89.62 180 ARG A N 1
ATOM 1310 C CA . ARG A 1 180 ? 10.549 -6.581 -20.391 1.00 89.62 180 ARG A CA 1
ATOM 1311 C C . ARG A 1 180 ? 9.925 -7.054 -19.084 1.00 89.62 180 ARG A C 1
ATOM 1313 O O . ARG A 1 180 ? 9.421 -8.173 -18.991 1.00 89.62 180 ARG A O 1
ATOM 1320 N N . VAL A 1 181 ? 9.949 -6.180 -18.089 1.00 89.06 181 VAL A N 1
ATOM 1321 C CA . VAL A 1 181 ? 9.226 -6.332 -16.830 1.00 89.06 181 VAL A CA 1
ATOM 1322 C C . VAL A 1 181 ? 7.839 -5.709 -17.011 1.00 89.06 181 VAL A C 1
ATOM 1324 O O . VAL A 1 181 ? 7.751 -4.522 -17.348 1.00 89.06 181 VAL A O 1
ATOM 1327 N N . PRO A 1 182 ? 6.753 -6.476 -16.819 1.00 84.50 182 PRO A N 1
ATOM 1328 C CA . PRO A 1 182 ? 5.406 -5.941 -16.905 1.00 84.50 182 PRO A CA 1
ATOM 1329 C C . PRO A 1 182 ? 5.182 -4.946 -15.765 1.00 84.50 182 PRO A C 1
ATOM 1331 O O . PRO A 1 182 ? 5.522 -5.215 -14.611 1.00 84.50 182 PRO A O 1
ATOM 1334 N N . LEU A 1 183 ? 4.615 -3.792 -16.114 1.00 86.06 183 LEU A N 1
ATOM 1335 C CA . LEU A 1 183 ? 4.106 -2.822 -15.155 1.00 86.06 183 LEU A CA 1
ATOM 1336 C C . LEU A 1 183 ? 2.592 -2.942 -15.137 1.00 86.06 183 LEU A C 1
ATOM 1338 O O . LEU A 1 183 ? 1.929 -2.675 -16.139 1.00 86.06 183 LEU A O 1
ATOM 1342 N N . GLU A 1 184 ? 2.070 -3.365 -13.996 1.00 84.56 184 GLU A N 1
ATOM 1343 C CA . GLU A 1 184 ? 0.644 -3.582 -13.803 1.00 84.56 184 GLU A CA 1
ATOM 1344 C C . GLU A 1 184 ? 0.033 -2.353 -13.144 1.00 84.56 184 GLU A C 1
ATOM 1346 O O . GLU A 1 184 ? 0.436 -1.965 -12.049 1.00 84.56 184 GLU A O 1
ATOM 1351 N N . PHE A 1 185 ? -0.952 -1.754 -13.804 1.00 81.56 185 PHE A N 1
ATOM 1352 C CA . PHE A 1 185 ? -1.673 -0.587 -13.303 1.00 81.56 185 PHE A CA 1
ATOM 1353 C C . PHE A 1 185 ? -3.062 -0.996 -12.836 1.00 81.56 185 PHE A C 1
ATOM 1355 O O . PHE A 1 185 ? -3.647 -1.963 -13.335 1.00 81.56 185 PHE A O 1
ATOM 1362 N N . LEU A 1 186 ? -3.586 -0.274 -11.855 1.00 78.12 186 LEU A N 1
ATOM 1363 C CA . LEU A 1 186 ? -4.965 -0.434 -11.420 1.00 78.12 186 LEU A CA 1
ATOM 1364 C C . LEU A 1 186 ? -5.906 0.157 -12.470 1.00 78.12 186 LEU A C 1
ATOM 1366 O O . LEU A 1 186 ? -5.587 1.129 -13.147 1.00 78.12 186 LEU A O 1
ATOM 1370 N N . LEU A 1 187 ? -7.070 -0.468 -12.627 1.00 80.75 187 LEU A N 1
ATOM 1371 C CA . LEU A 1 187 ? -8.091 -0.052 -13.587 1.00 80.75 187 LEU A CA 1
ATOM 1372 C C . LEU A 1 187 ? -9.348 0.338 -12.811 1.00 80.75 187 LEU A C 1
ATOM 1374 O O . LEU A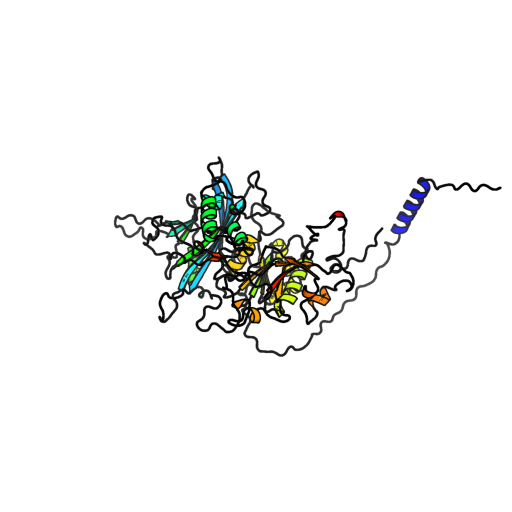 1 187 ? -10.385 -0.312 -12.915 1.00 80.75 187 LEU A O 1
ATOM 1378 N N . LYS A 1 188 ? -9.212 1.389 -11.989 1.00 78.56 188 LYS A N 1
ATOM 1379 C CA . LYS A 1 188 ? -10.201 1.860 -10.999 1.00 78.56 188 LYS A CA 1
ATOM 1380 C C . LYS A 1 188 ? -11.631 1.938 -11.517 1.00 78.56 188 LYS A C 1
ATOM 1382 O O . LYS A 1 188 ? -12.558 1.603 -10.789 1.00 78.56 188 LYS A O 1
ATOM 1387 N N . GLU A 1 189 ? -11.809 2.344 -12.768 1.00 82.19 189 GLU A N 1
ATOM 1388 C CA . GLU A 1 189 ? -13.132 2.452 -13.381 1.00 82.19 189 GLU A CA 1
ATOM 1389 C C . GLU A 1 189 ? -13.880 1.113 -13.375 1.00 82.19 189 GLU A C 1
ATOM 1391 O O . GLU A 1 189 ? -15.027 1.041 -12.937 1.00 82.19 189 GLU A O 1
ATOM 1396 N N . CYS A 1 190 ? -13.215 0.024 -13.769 1.00 85.38 190 CYS A N 1
ATOM 1397 C CA . CYS A 1 190 ? -13.833 -1.301 -13.764 1.00 85.38 190 CYS A CA 1
ATOM 1398 C C . CYS A 1 190 ? -14.157 -1.777 -12.347 1.00 85.38 190 CYS A C 1
ATOM 1400 O O . CYS A 1 190 ? -15.141 -2.474 -12.118 1.00 85.38 190 CYS A O 1
ATOM 1402 N N . GLU A 1 191 ? -13.332 -1.373 -11.390 1.00 80.31 191 GLU A N 1
ATOM 1403 C CA . GLU A 1 191 ? -13.408 -1.777 -9.990 1.00 80.31 191 GLU A CA 1
ATOM 1404 C C . GLU A 1 191 ? -14.579 -1.111 -9.272 1.00 80.31 191 GLU A C 1
ATOM 1406 O O . GLU A 1 191 ? -15.303 -1.761 -8.523 1.00 80.31 191 GLU A O 1
ATOM 1411 N N . TYR A 1 192 ? -14.824 0.172 -9.544 1.00 78.56 192 TYR A N 1
ATOM 1412 C CA . TYR A 1 192 ? -15.977 0.880 -8.989 1.00 78.56 192 TYR A CA 1
ATOM 1413 C C . TYR A 1 192 ? -17.301 0.387 -9.573 1.00 78.56 192 TYR A C 1
ATOM 1415 O O . TYR A 1 192 ? -18.312 0.346 -8.867 1.00 78.56 192 TYR A O 1
ATOM 1423 N N . ARG A 1 193 ? -17.290 -0.013 -10.847 1.00 84.44 193 ARG A N 1
ATOM 1424 C CA . ARG A 1 193 ? -18.486 -0.418 -11.592 1.00 84.44 193 ARG A CA 1
ATOM 1425 C C . ARG A 1 193 ? -18.829 -1.895 -11.471 1.00 84.44 193 ARG A C 1
ATOM 1427 O O . ARG A 1 193 ? -19.922 -2.288 -11.855 1.00 84.44 193 ARG A O 1
ATOM 1434 N N . VAL A 1 194 ? -17.968 -2.701 -10.848 1.00 84.44 194 VAL A N 1
ATOM 1435 C CA . VAL A 1 194 ? -18.132 -4.160 -10.694 1.00 84.44 194 VAL A CA 1
ATOM 1436 C C . VAL A 1 194 ? -19.453 -4.601 -10.041 1.00 84.44 194 VAL A C 1
ATOM 1438 O O . VAL A 1 194 ? -19.832 -5.766 -10.099 1.00 84.44 194 VAL A O 1
ATOM 1441 N N . ARG A 1 195 ? -20.165 -3.666 -9.409 1.00 77.31 195 ARG A N 1
ATOM 1442 C CA . ARG A 1 195 ? -21.444 -3.872 -8.716 1.00 77.31 195 ARG A CA 1
ATOM 1443 C C . ARG A 1 195 ? -22.662 -3.421 -9.507 1.00 77.31 195 ARG A C 1
ATOM 1445 O O . ARG A 1 195 ? -23.786 -3.637 -9.056 1.00 77.31 195 ARG A O 1
ATOM 1452 N N . GLU A 1 196 ? -22.455 -2.741 -10.625 1.00 86.31 196 GLU A N 1
ATOM 1453 C CA . GLU A 1 196 ? -23.547 -2.330 -11.491 1.00 86.31 196 GLU A CA 1
ATOM 1454 C C . GLU A 1 196 ? -24.236 -3.589 -12.043 1.00 86.31 196 GLU A C 1
ATOM 1456 O O . GLU A 1 196 ? -23.566 -4.486 -12.564 1.00 86.31 196 GLU A O 1
ATOM 1461 N N . PRO A 1 197 ? -25.569 -3.709 -11.917 1.00 87.00 197 PRO A N 1
ATOM 1462 C CA . PRO A 1 197 ? -26.287 -4.851 -12.464 1.00 87.00 197 PRO A CA 1
ATOM 1463 C C . PRO A 1 197 ? -26.008 -5.021 -13.963 1.00 87.00 197 PRO A C 1
ATOM 1465 O O . PRO A 1 197 ? -26.198 -4.088 -14.740 1.00 87.00 197 PRO A O 1
ATOM 1468 N N . GLY A 1 198 ? -25.579 -6.220 -14.366 1.00 89.56 198 GLY A N 1
ATOM 1469 C CA . GLY A 1 198 ? -25.275 -6.540 -15.766 1.00 89.56 198 GLY A CA 1
ATOM 1470 C C . GLY A 1 198 ? -23.929 -6.017 -16.280 1.00 89.56 198 GLY A C 1
ATOM 1471 O O . GLY A 1 198 ? -23.681 -6.106 -17.478 1.00 89.56 198 GLY A O 1
ATOM 1472 N N . PHE A 1 199 ? -23.065 -5.482 -15.414 1.00 92.12 199 PHE A N 1
ATOM 1473 C CA . PHE A 1 199 ? -21.739 -5.015 -15.806 1.00 92.12 199 PHE A CA 1
ATOM 1474 C C . PHE A 1 199 ? -20.772 -6.169 -16.101 1.00 92.12 199 PHE A C 1
ATOM 1476 O O . PHE A 1 199 ? -20.551 -7.040 -15.256 1.00 92.12 199 PHE A O 1
ATOM 1483 N N . ASP A 1 200 ? -20.158 -6.148 -17.287 1.00 92.19 200 ASP A N 1
ATOM 1484 C CA . ASP A 1 200 ? -19.094 -7.080 -17.659 1.00 92.19 200 ASP A CA 1
ATOM 1485 C C . ASP A 1 200 ? -17.725 -6.519 -17.250 1.00 92.19 200 ASP A C 1
ATOM 1487 O O . ASP A 1 200 ? -17.127 -5.656 -17.900 1.00 92.19 200 ASP A O 1
ATOM 1491 N N . TYR A 1 201 ? -17.216 -7.040 -16.137 1.00 89.19 201 TYR A N 1
ATOM 1492 C CA . TYR A 1 201 ? -15.917 -6.650 -15.606 1.00 89.19 201 TYR A CA 1
ATOM 1493 C C . TYR A 1 201 ? -14.755 -7.036 -16.537 1.00 89.19 201 TYR A C 1
ATOM 1495 O O . TYR A 1 201 ? -13.805 -6.266 -16.662 1.00 89.19 201 TYR A O 1
ATOM 1503 N N . GLN A 1 202 ? -14.813 -8.185 -17.221 1.00 89.62 202 GLN A N 1
ATOM 1504 C CA . GLN A 1 202 ? -13.718 -8.622 -18.097 1.00 89.62 202 GLN A CA 1
ATOM 1505 C C . GLN A 1 202 ? -13.664 -7.787 -19.375 1.00 89.62 202 GLN A C 1
ATOM 1507 O O . GLN A 1 202 ? -12.577 -7.383 -19.795 1.00 89.62 202 GLN A O 1
ATOM 1512 N N . GLU A 1 203 ? -14.823 -7.470 -19.954 1.00 92.25 203 GLU A N 1
ATOM 1513 C CA . GLU A 1 203 ? -14.911 -6.553 -21.091 1.00 92.25 203 GLU A CA 1
ATOM 1514 C C . GLU A 1 203 ? -14.359 -5.169 -20.723 1.00 92.25 203 GLU A C 1
ATOM 1516 O O . GLU A 1 203 ? -13.520 -4.629 -21.452 1.00 92.25 203 GLU A O 1
ATOM 1521 N N . CYS A 1 204 ? -14.720 -4.643 -19.546 1.00 90.88 204 CYS A N 1
ATOM 1522 C CA . CYS A 1 204 ? -14.167 -3.381 -19.058 1.00 90.88 204 CYS A CA 1
ATOM 1523 C C . CYS A 1 204 ? -12.638 -3.425 -18.928 1.00 90.88 204 CYS A C 1
ATOM 1525 O O . CYS A 1 204 ? -11.962 -2.498 -19.376 1.00 90.88 204 CYS A O 1
ATOM 1527 N N . LEU A 1 205 ? -12.059 -4.496 -18.365 1.00 86.25 205 LEU A N 1
ATOM 1528 C CA . LEU A 1 205 ? -10.600 -4.618 -18.242 1.00 86.25 205 LEU A CA 1
ATOM 1529 C C . LEU A 1 205 ? -9.908 -4.574 -19.610 1.00 86.25 205 LEU A C 1
ATOM 1531 O O . LEU A 1 205 ? -8.865 -3.933 -19.752 1.00 86.25 205 LEU A O 1
ATOM 1535 N N . VAL A 1 206 ? -10.470 -5.246 -20.619 1.00 87.25 206 VAL A N 1
ATOM 1536 C CA . VAL A 1 206 ? -9.944 -5.218 -21.993 1.00 87.25 206 VAL A CA 1
ATOM 1537 C C . VAL A 1 206 ? -10.048 -3.809 -22.578 1.00 87.25 206 VAL A C 1
ATOM 1539 O O . VAL A 1 206 ? -9.084 -3.316 -23.172 1.00 87.25 206 VAL A O 1
ATOM 1542 N N . GLU A 1 207 ? -11.183 -3.138 -22.384 1.00 87.75 207 GLU A N 1
ATOM 1543 C CA . GLU A 1 207 ? -11.409 -1.782 -22.875 1.00 87.75 207 GLU A CA 1
ATOM 1544 C C . GLU A 1 207 ? -10.462 -0.763 -22.225 1.00 87.75 207 GLU A C 1
ATOM 1546 O O . GLU A 1 207 ? -9.821 0.014 -22.937 1.00 87.75 207 GLU A O 1
ATOM 1551 N N . GLU A 1 208 ? -10.324 -0.783 -20.899 1.00 84.44 208 GLU A N 1
ATOM 1552 C CA . GLU A 1 208 ? -9.454 0.131 -20.156 1.00 84.44 208 GLU A CA 1
ATOM 1553 C C . GLU A 1 208 ? -7.973 -0.116 -20.461 1.00 84.44 208 GLU A C 1
ATOM 1555 O O . GLU A 1 208 ? -7.223 0.841 -20.663 1.00 84.44 208 GLU A O 1
ATOM 1560 N N . ARG A 1 209 ? -7.541 -1.377 -20.619 1.00 80.25 209 ARG A N 1
ATOM 1561 C CA . ARG A 1 209 ? -6.185 -1.681 -21.117 1.00 80.25 209 ARG A CA 1
ATOM 1562 C C . ARG A 1 209 ? -5.971 -1.115 -22.510 1.00 80.25 209 ARG A C 1
ATOM 1564 O O . ARG A 1 209 ? -4.944 -0.491 -22.767 1.00 80.25 209 ARG A O 1
ATOM 1571 N N . ARG A 1 210 ? -6.938 -1.291 -23.414 1.00 80.88 210 ARG A N 1
ATOM 1572 C CA . ARG A 1 210 ? -6.858 -0.706 -24.754 1.00 80.88 210 ARG A CA 1
ATOM 1573 C C . ARG A 1 210 ? -6.730 0.815 -24.663 1.00 80.88 210 ARG A C 1
ATOM 1575 O O . ARG A 1 210 ? -5.798 1.350 -25.250 1.00 80.88 210 ARG A O 1
ATOM 1582 N N . LYS A 1 211 ? -7.570 1.499 -23.876 1.00 77.25 211 LYS A N 1
ATOM 1583 C CA . LYS A 1 211 ? -7.511 2.961 -23.665 1.00 77.25 211 LYS A CA 1
ATOM 1584 C C . LYS A 1 211 ? -6.167 3.424 -23.106 1.00 77.25 211 LYS A C 1
ATOM 1586 O O . LYS A 1 211 ? -5.641 4.437 -23.574 1.00 77.25 211 LYS A O 1
ATOM 1591 N N . LEU A 1 212 ? -5.597 2.680 -22.154 1.00 72.06 212 LEU A N 1
ATOM 1592 C CA . LEU A 1 212 ? -4.279 2.962 -21.582 1.00 72.06 212 LEU A CA 1
ATOM 1593 C C . LEU A 1 212 ? -3.213 3.052 -22.688 1.00 72.06 212 LEU A C 1
ATOM 1595 O O . LEU A 1 212 ? -2.401 3.983 -22.685 1.00 72.06 212 LEU A O 1
ATOM 1599 N N . TYR A 1 213 ? -3.278 2.147 -23.671 1.00 68.50 213 TYR A N 1
ATOM 1600 C CA . TYR A 1 213 ? -2.309 2.044 -24.764 1.00 68.50 213 TYR A CA 1
ATOM 1601 C C . TYR A 1 213 ? -2.663 2.830 -26.041 1.00 68.50 213 TYR A C 1
ATOM 1603 O O . TYR A 1 213 ? -1.744 3.210 -26.763 1.00 68.50 213 TYR A O 1
ATOM 1611 N N . SER A 1 214 ? -3.942 3.092 -26.343 1.00 63.97 214 SER A N 1
ATOM 1612 C CA . SER A 1 214 ? -4.370 3.569 -27.672 1.00 63.97 214 SER A CA 1
ATOM 1613 C C . SER A 1 214 ? -4.838 5.024 -27.756 1.00 63.97 214 SER A C 1
ATOM 1615 O O . SER A 1 214 ? -4.783 5.601 -28.836 1.00 63.97 214 SER A O 1
ATOM 1617 N N . SER A 1 215 ? -5.339 5.637 -26.679 1.00 55.31 215 SER A N 1
ATOM 1618 C CA . SER A 1 215 ? -6.022 6.944 -26.760 1.00 55.31 215 SER A CA 1
ATOM 1619 C C . SER A 1 215 ? -5.561 7.900 -25.675 1.00 55.31 215 SER A C 1
ATOM 1621 O O . SER A 1 215 ? -5.487 7.494 -24.523 1.00 55.31 215 SER A O 1
ATOM 1623 N N . TRP A 1 216 ? -5.287 9.167 -26.016 1.00 50.47 216 TRP A N 1
ATOM 1624 C CA . TRP A 1 216 ? -4.973 10.255 -25.072 1.00 50.47 216 TRP A CA 1
ATOM 1625 C C . TRP A 1 216 ? -5.893 10.201 -23.833 1.00 50.47 216 TRP A C 1
ATOM 1627 O O . TRP A 1 216 ? -7.088 9.965 -23.985 1.00 50.47 216 TRP A O 1
ATOM 1637 N N . PRO A 1 217 ? -5.324 10.231 -22.618 1.00 49.69 217 PRO A N 1
ATOM 1638 C CA . PRO A 1 217 ? -5.806 9.415 -21.508 1.00 49.69 217 PRO A CA 1
ATOM 1639 C C . PRO A 1 217 ? -7.177 9.858 -21.002 1.00 49.69 217 PRO A C 1
ATOM 1641 O O . PRO A 1 217 ? -7.429 11.054 -20.853 1.00 49.69 217 PRO A O 1
ATOM 1644 N N . SER A 1 218 ? -8.000 8.876 -20.616 1.00 47.25 218 SER A N 1
ATOM 1645 C CA . SER A 1 218 ? -8.905 9.062 -19.478 1.00 47.25 218 SER A CA 1
ATOM 1646 C C . SER A 1 218 ? -8.046 9.572 -18.313 1.00 47.25 218 SER A C 1
ATOM 1648 O O . SER A 1 218 ? -7.063 8.910 -17.971 1.00 47.25 218 SER A O 1
ATOM 1650 N N . PRO A 1 219 ? -8.341 10.745 -17.727 1.00 52.56 219 PRO A N 1
ATOM 1651 C CA . PRO A 1 219 ? -7.479 11.352 -16.724 1.00 52.56 219 PRO A CA 1
ATOM 1652 C C . PRO A 1 219 ? -7.199 10.450 -15.520 1.00 52.56 219 PRO A C 1
ATOM 1654 O O . PRO A 1 219 ? -6.189 10.646 -14.875 1.00 52.56 219 PRO A O 1
ATOM 1657 N N . GLN A 1 220 ? -8.054 9.480 -15.190 1.00 55.97 220 GLN A N 1
ATOM 1658 C CA . GLN A 1 220 ? -8.027 8.833 -13.874 1.00 55.97 220 GLN A CA 1
ATOM 1659 C C . GLN A 1 220 ? -7.108 7.605 -13.762 1.00 55.97 220 GLN A C 1
ATOM 1661 O O . GLN A 1 220 ? -6.457 7.465 -12.733 1.00 55.97 220 GLN A O 1
ATOM 1666 N N . SER A 1 221 ? -7.001 6.744 -14.782 1.00 51.84 221 SER A N 1
ATOM 1667 C CA . SER A 1 221 ? -6.193 5.505 -14.711 1.00 51.84 221 SER A CA 1
ATOM 1668 C C . SER A 1 221 ? -4.699 5.718 -14.954 1.00 51.84 221 SER A C 1
ATOM 1670 O O . SER A 1 221 ? -3.875 4.899 -14.560 1.00 51.84 221 SER A O 1
ATOM 1672 N N . ALA A 1 222 ? -4.322 6.840 -15.572 1.00 52.59 222 ALA A N 1
ATOM 1673 C CA . ALA A 1 222 ? -2.918 7.182 -15.779 1.00 52.59 222 ALA A CA 1
ATOM 1674 C C . ALA A 1 222 ? -2.157 7.359 -14.458 1.00 52.59 222 ALA A C 1
ATOM 1676 O O . ALA A 1 222 ? -0.959 7.120 -14.414 1.00 52.59 222 ALA A O 1
ATOM 1677 N N . PHE A 1 223 ? -2.875 7.741 -13.406 1.00 63.50 223 PHE A N 1
ATOM 1678 C CA . PHE A 1 223 ? -2.356 8.266 -12.155 1.00 63.50 223 PHE A CA 1
ATOM 1679 C C . PHE A 1 223 ? -2.027 7.210 -11.087 1.00 63.50 223 PHE A C 1
ATOM 1681 O O . PHE A 1 223 ? -1.583 7.575 -10.000 1.00 63.50 223 PHE A O 1
ATOM 1688 N N . ASP A 1 224 ? -2.204 5.924 -11.384 1.00 75.94 224 ASP A N 1
ATOM 1689 C CA . ASP A 1 224 ? -1.956 4.835 -10.436 1.00 75.94 224 ASP A CA 1
ATOM 1690 C C . ASP A 1 224 ? -0.492 4.363 -10.445 1.00 75.94 224 ASP A C 1
ATOM 1692 O O . ASP A 1 224 ? 0.221 4.460 -11.451 1.00 75.94 224 ASP A O 1
ATOM 1696 N N . LEU A 1 225 ? -0.021 3.821 -9.318 1.00 83.06 225 LEU A N 1
ATOM 1697 C CA . LEU A 1 225 ? 1.321 3.245 -9.214 1.00 83.06 225 LEU A CA 1
ATOM 1698 C C . LEU A 1 225 ? 1.476 2.038 -10.157 1.00 83.06 225 LEU A C 1
ATOM 1700 O O . LEU A 1 225 ? 0.562 1.233 -10.328 1.00 83.06 225 LEU A O 1
ATOM 1704 N N . GLY A 1 226 ? 2.638 1.916 -10.801 1.00 85.19 226 GLY A N 1
ATOM 1705 C CA . GLY A 1 226 ? 2.934 0.800 -11.698 1.00 85.19 226 GLY A CA 1
ATOM 1706 C C . GLY A 1 226 ? 3.578 -0.321 -10.900 1.00 85.19 226 GLY A C 1
ATOM 1707 O O . GLY A 1 226 ? 4.663 -0.139 -10.357 1.00 85.19 226 GLY A O 1
ATOM 1708 N N . HIS A 1 227 ? 2.935 -1.474 -10.799 1.00 87.75 227 HIS A N 1
ATOM 1709 C CA . HIS A 1 227 ? 3.396 -2.547 -9.924 1.00 87.75 227 HIS A CA 1
ATOM 1710 C C . HIS A 1 227 ? 4.278 -3.550 -10.655 1.00 87.75 227 HIS A C 1
ATOM 1712 O O . HIS A 1 227 ? 4.052 -3.876 -11.819 1.00 87.75 227 HIS A O 1
ATOM 1718 N N . VAL A 1 228 ? 5.273 -4.058 -9.932 1.00 89.00 228 VAL A N 1
ATOM 1719 C CA . VAL A 1 228 ? 6.214 -5.079 -10.385 1.00 89.00 228 VAL A CA 1
ATOM 1720 C C . VAL A 1 228 ? 5.915 -6.366 -9.624 1.00 89.00 228 VAL A C 1
ATOM 1722 O O . VAL A 1 228 ? 5.879 -6.367 -8.394 1.00 89.00 228 VAL A O 1
ATOM 1725 N N . SER A 1 229 ? 5.729 -7.468 -10.346 1.00 90.50 229 SER A N 1
ATOM 1726 C CA . SER A 1 229 ? 5.679 -8.823 -9.789 1.00 90.50 229 SER A CA 1
ATOM 1727 C C . SER A 1 229 ? 6.384 -9.758 -10.752 1.00 90.50 229 SER A C 1
ATOM 1729 O O . SER A 1 229 ? 5.982 -9.868 -11.908 1.00 90.50 229 SER A O 1
ATOM 1731 N N . LEU A 1 230 ? 7.462 -10.377 -10.284 1.00 90.19 230 LEU A N 1
ATOM 1732 C CA . LEU A 1 230 ? 8.283 -11.297 -11.051 1.00 90.19 230 LEU A CA 1
ATOM 1733 C C . LEU A 1 230 ? 8.538 -12.561 -10.238 1.00 90.19 230 LEU A C 1
ATOM 1735 O O . LEU A 1 230 ? 8.904 -12.504 -9.058 1.00 90.19 230 LEU A O 1
ATOM 1739 N N . ASP A 1 231 ? 8.430 -13.697 -10.913 1.00 91.44 231 ASP A N 1
ATOM 1740 C CA . ASP A 1 231 ? 8.897 -14.978 -10.412 1.00 91.44 231 ASP A CA 1
ATOM 1741 C C . ASP A 1 231 ? 10.226 -15.311 -11.084 1.00 91.44 231 ASP A C 1
ATOM 1743 O O . ASP A 1 231 ? 10.298 -15.476 -12.300 1.00 91.44 231 ASP A O 1
ATOM 1747 N N . LEU A 1 232 ? 11.301 -15.349 -10.301 1.00 91.38 232 LEU A N 1
ATOM 1748 C CA . LEU A 1 232 ? 12.643 -15.590 -10.820 1.00 91.38 232 LEU A CA 1
ATOM 1749 C C . LEU A 1 232 ? 12.989 -17.090 -10.848 1.00 91.38 232 LEU A C 1
ATOM 1751 O O . LEU A 1 232 ? 14.049 -17.459 -11.341 1.00 91.38 232 LEU A O 1
ATOM 1755 N N . GLY A 1 233 ? 12.100 -17.958 -10.355 1.00 90.62 233 GLY A N 1
ATOM 1756 C CA . GLY A 1 233 ? 12.329 -19.397 -10.275 1.00 90.62 233 GLY A CA 1
ATOM 1757 C C . GLY A 1 233 ? 13.110 -19.839 -9.034 1.00 90.62 233 GLY A C 1
ATOM 1758 O O . GLY A 1 233 ? 13.432 -19.020 -8.169 1.00 90.62 233 GLY A O 1
ATOM 1759 N N . PRO A 1 234 ? 13.372 -21.152 -8.901 1.00 89.75 234 PRO A N 1
ATOM 1760 C CA . PRO A 1 234 ? 14.045 -21.721 -7.734 1.00 89.75 234 PRO A CA 1
ATOM 1761 C C . PRO A 1 234 ? 15.537 -21.377 -7.666 1.00 89.75 234 PRO A C 1
ATOM 1763 O O . PRO A 1 234 ? 16.045 -21.119 -6.578 1.00 89.75 234 PRO A O 1
ATOM 1766 N N . ASP A 1 235 ? 16.199 -21.296 -8.822 1.00 86.56 235 ASP A N 1
ATOM 1767 C CA . ASP A 1 235 ? 17.643 -21.076 -8.948 1.00 86.56 235 ASP A CA 1
ATOM 1768 C C . ASP A 1 235 ? 17.931 -19.934 -9.943 1.00 86.56 235 ASP A C 1
ATOM 1770 O O . ASP A 1 235 ? 18.446 -20.164 -11.042 1.00 86.56 235 ASP A O 1
ATOM 1774 N N . PRO A 1 236 ? 17.539 -18.688 -9.623 1.00 88.19 236 PRO A N 1
ATOM 1775 C CA . PRO A 1 236 ? 17.722 -17.561 -10.529 1.00 88.19 236 PRO A CA 1
ATOM 1776 C C . PRO A 1 236 ? 19.196 -17.151 -10.654 1.00 88.19 236 PRO A C 1
ATOM 1778 O O . PRO A 1 236 ? 19.955 -17.273 -9.687 1.00 88.19 236 PRO A O 1
ATOM 1781 N N . PRO A 1 237 ? 19.601 -16.540 -11.784 1.00 87.94 237 PRO A N 1
ATOM 1782 C CA . PRO A 1 237 ? 20.830 -15.753 -11.813 1.00 87.94 237 PRO A CA 1
ATOM 1783 C C . PRO A 1 237 ? 20.745 -14.614 -10.783 1.00 87.94 237 PRO A C 1
ATOM 1785 O O . PRO A 1 237 ? 19.698 -13.985 -10.621 1.00 87.94 237 PRO A O 1
ATOM 1788 N N . LEU A 1 238 ? 21.843 -14.349 -10.072 1.00 90.31 238 LEU A N 1
ATOM 1789 C CA . LEU A 1 238 ? 21.901 -13.294 -9.046 1.00 90.31 238 LEU A CA 1
ATOM 1790 C C . LEU A 1 238 ? 22.483 -11.994 -9.571 1.00 90.31 238 LEU A C 1
ATOM 1792 O O . LEU A 1 238 ? 22.248 -10.935 -9.008 1.00 90.31 238 LEU A O 1
ATOM 1796 N N . ASP A 1 239 ? 23.197 -12.050 -10.680 1.00 90.56 239 ASP A N 1
ATOM 1797 C CA . ASP A 1 239 ? 23.767 -10.912 -11.380 1.00 90.56 239 ASP A CA 1
ATOM 1798 C C . ASP A 1 239 ? 22.742 -10.248 -12.312 1.00 90.56 239 ASP A C 1
ATOM 1800 O O . ASP A 1 239 ? 23.033 -9.868 -13.445 1.00 90.56 239 ASP A O 1
ATOM 1804 N N . LEU A 1 240 ? 21.510 -10.114 -11.827 1.00 91.69 240 LEU A N 1
ATOM 1805 C CA . LEU A 1 240 ? 20.453 -9.416 -12.538 1.00 91.69 240 LEU A CA 1
ATOM 1806 C C . LEU A 1 240 ? 20.601 -7.908 -12.377 1.00 91.69 240 LEU A C 1
ATOM 1808 O O . LEU A 1 240 ? 20.968 -7.394 -11.317 1.00 91.69 240 LEU A O 1
ATOM 1812 N N . GLU A 1 241 ? 20.236 -7.192 -13.429 1.00 92.50 241 GLU A N 1
ATOM 1813 C CA . GLU A 1 241 ? 20.124 -5.744 -13.418 1.00 92.50 241 GLU A CA 1
ATOM 1814 C C . GLU A 1 241 ? 18.752 -5.321 -13.929 1.00 92.50 241 GLU A C 1
ATOM 1816 O O . GLU A 1 241 ? 18.207 -5.919 -14.861 1.00 92.50 241 GLU A O 1
ATOM 1821 N N . ILE A 1 242 ? 18.213 -4.258 -13.339 1.00 91.38 242 ILE A N 1
ATOM 1822 C CA . ILE A 1 242 ? 16.962 -3.636 -13.758 1.00 91.38 242 ILE A CA 1
ATOM 1823 C C . ILE A 1 242 ? 17.230 -2.233 -14.296 1.00 91.38 242 ILE A C 1
ATOM 1825 O O . ILE A 1 242 ? 18.041 -1.483 -13.754 1.00 91.38 242 ILE A O 1
ATOM 1829 N N . GLY A 1 243 ? 16.579 -1.867 -15.389 1.00 88.50 243 GLY A N 1
ATOM 1830 C CA . GLY A 1 243 ? 16.785 -0.579 -16.040 1.00 88.50 243 GLY A CA 1
ATOM 1831 C C . GLY A 1 243 ? 15.564 -0.153 -16.830 1.00 88.50 243 GLY A C 1
ATOM 1832 O O . GLY A 1 243 ? 14.631 -0.925 -17.022 1.00 88.50 243 GLY A O 1
ATOM 1833 N N . VAL A 1 244 ? 15.567 1.090 -17.289 1.00 86.75 244 VAL A N 1
ATOM 1834 C CA . VAL A 1 244 ? 14.539 1.597 -18.199 1.00 86.75 244 VAL A CA 1
ATOM 1835 C C . VAL A 1 244 ? 15.062 1.485 -19.624 1.00 86.75 244 VAL A C 1
ATOM 1837 O O . VAL A 1 244 ? 16.222 1.810 -19.885 1.00 86.75 244 VAL A O 1
ATOM 1840 N N . ASP A 1 245 ? 14.229 1.005 -20.542 1.00 84.25 245 ASP A N 1
ATOM 1841 C CA . ASP A 1 245 ? 14.608 0.888 -21.945 1.00 84.25 245 ASP A CA 1
ATOM 1842 C C . ASP A 1 245 ? 15.048 2.240 -22.525 1.00 84.25 245 ASP A C 1
ATOM 1844 O O . ASP A 1 245 ? 14.509 3.298 -22.197 1.00 84.25 245 ASP A O 1
ATOM 1848 N N . GLY A 1 246 ? 16.079 2.203 -23.364 1.00 78.56 246 GLY A N 1
ATOM 1849 C CA . GLY A 1 246 ? 16.713 3.398 -23.919 1.00 78.56 246 GLY A CA 1
ATOM 1850 C C . GLY A 1 246 ? 17.538 4.235 -22.930 1.00 78.56 246 GLY A C 1
ATOM 1851 O O . GLY A 1 246 ? 18.181 5.191 -23.362 1.00 78.56 246 GLY A O 1
ATOM 1852 N N . TRP A 1 247 ? 17.576 3.914 -21.630 1.00 80.12 247 TRP A N 1
ATOM 1853 C CA . TRP A 1 247 ? 18.400 4.654 -20.666 1.00 80.12 247 TRP A CA 1
ATOM 1854 C C . TRP A 1 247 ? 19.780 4.009 -20.480 1.00 80.12 247 TRP A C 1
ATOM 1856 O O . TRP A 1 247 ? 19.918 2.783 -20.490 1.00 80.12 247 TRP A O 1
ATOM 1866 N N . PRO A 1 248 ? 20.835 4.819 -20.264 1.00 79.06 248 PRO A N 1
ATOM 1867 C CA . PRO A 1 248 ? 22.195 4.298 -20.135 1.00 79.06 248 PRO A CA 1
ATOM 1868 C C . PRO A 1 248 ? 22.453 3.616 -18.785 1.00 79.06 248 PRO A C 1
ATOM 1870 O O . PRO A 1 248 ? 23.421 2.870 -18.650 1.00 79.06 248 PRO A O 1
ATOM 1873 N N . ARG A 1 249 ? 21.620 3.881 -17.771 1.00 81.94 249 ARG A N 1
ATOM 1874 C CA . ARG A 1 249 ? 21.834 3.419 -16.395 1.00 81.94 249 ARG A CA 1
ATOM 1875 C C . ARG A 1 249 ? 21.030 2.158 -16.107 1.00 81.94 249 ARG A C 1
ATOM 1877 O O . ARG A 1 249 ? 19.825 2.119 -16.337 1.00 81.94 249 ARG A O 1
ATOM 1884 N N . TRP A 1 250 ? 21.719 1.176 -15.544 1.00 86.69 250 TRP A N 1
ATOM 1885 C CA . TRP A 1 250 ? 21.158 -0.071 -15.046 1.00 86.69 250 TRP A CA 1
ATOM 1886 C C . TRP A 1 250 ? 21.496 -0.196 -13.565 1.00 86.69 250 TRP A C 1
ATOM 1888 O O . TRP A 1 250 ? 22.561 0.234 -13.121 1.00 86.69 250 TRP A O 1
ATOM 1898 N N . LEU A 1 251 ? 20.555 -0.729 -12.800 1.00 89.25 251 LEU A N 1
ATOM 1899 C CA . LEU A 1 251 ? 20.644 -0.898 -11.362 1.00 89.25 251 LEU A CA 1
ATOM 1900 C C . LEU A 1 251 ? 20.897 -2.370 -11.073 1.00 89.25 251 LEU A C 1
ATOM 1902 O O . LEU A 1 251 ? 20.094 -3.219 -11.456 1.00 89.25 251 LEU A O 1
ATOM 1906 N N . THR A 1 252 ? 21.994 -2.676 -10.388 1.00 92.06 252 THR A N 1
ATOM 1907 C CA . THR A 1 252 ? 22.258 -4.051 -9.962 1.00 92.06 252 THR A CA 1
ATOM 1908 C C . THR A 1 252 ? 21.264 -4.489 -8.886 1.00 92.06 252 THR A C 1
ATOM 1910 O O . THR A 1 252 ? 21.023 -3.777 -7.908 1.00 92.06 252 THR A O 1
ATOM 1913 N N . LEU A 1 253 ? 20.694 -5.679 -9.072 1.00 93.69 253 LEU A N 1
ATOM 1914 C CA . LEU A 1 253 ? 19.849 -6.357 -8.091 1.00 93.69 253 LEU A CA 1
ATOM 1915 C C . LEU A 1 253 ? 20.647 -7.344 -7.231 1.00 93.69 253 LEU A C 1
ATOM 1917 O O . LEU A 1 253 ? 20.115 -7.858 -6.249 1.00 93.69 253 LEU A O 1
ATOM 1921 N N . ALA A 1 254 ? 21.921 -7.593 -7.550 1.00 93.38 254 ALA A N 1
ATOM 1922 C CA . ALA A 1 254 ? 22.705 -8.662 -6.935 1.00 93.38 254 ALA A CA 1
ATOM 1923 C C . ALA A 1 254 ? 22.744 -8.628 -5.399 1.00 93.38 254 ALA A C 1
ATOM 1925 O O . ALA A 1 254 ? 22.473 -9.668 -4.793 1.00 93.38 254 ALA A O 1
ATOM 1926 N N . PRO A 1 255 ? 22.974 -7.476 -4.732 1.00 93.62 255 PRO A N 1
ATOM 1927 C CA . PRO A 1 255 ? 22.957 -7.433 -3.270 1.00 93.62 255 PRO A CA 1
ATOM 1928 C C . PRO A 1 255 ? 21.590 -7.809 -2.684 1.00 93.62 255 PRO A C 1
ATOM 1930 O O . PRO A 1 255 ? 21.514 -8.529 -1.690 1.00 93.62 255 PRO A O 1
ATOM 1933 N N . GLN A 1 256 ? 20.504 -7.356 -3.318 1.00 94.75 256 GLN A N 1
ATOM 1934 C CA . GLN A 1 256 ? 19.143 -7.612 -2.855 1.00 94.75 256 GLN A CA 1
ATOM 1935 C C . GLN A 1 256 ? 18.743 -9.081 -3.048 1.00 94.75 256 GLN A C 1
ATOM 1937 O O . GLN A 1 256 ? 18.161 -9.681 -2.145 1.00 94.75 256 GLN A O 1
ATOM 1942 N N . LEU A 1 257 ? 19.076 -9.671 -4.199 1.00 95.12 257 LEU A N 1
ATOM 1943 C CA . LEU A 1 257 ? 18.784 -11.076 -4.494 1.00 95.12 257 LEU A CA 1
ATOM 1944 C C . LEU A 1 257 ? 19.604 -12.018 -3.605 1.00 95.12 257 LEU A C 1
ATOM 1946 O O . LEU A 1 257 ? 19.056 -12.981 -3.070 1.00 95.12 257 LEU A O 1
ATOM 1950 N N . ALA A 1 258 ? 20.885 -11.710 -3.377 1.00 94.56 258 ALA A N 1
ATOM 1951 C CA . ALA A 1 258 ? 21.734 -12.468 -2.461 1.00 94.56 258 ALA A CA 1
ATOM 1952 C C . ALA A 1 258 ? 21.203 -12.422 -1.017 1.00 94.56 258 ALA A C 1
ATOM 1954 O O . ALA A 1 258 ? 21.101 -13.461 -0.365 1.00 94.56 258 ALA A O 1
ATOM 1955 N N . ALA A 1 259 ? 20.798 -11.240 -0.535 1.00 93.75 259 ALA A N 1
ATOM 1956 C CA . ALA A 1 259 ? 20.195 -11.095 0.789 1.00 93.75 259 ALA A CA 1
ATOM 1957 C C . ALA A 1 259 ? 18.888 -11.895 0.919 1.00 93.75 259 ALA A C 1
ATOM 1959 O O . ALA A 1 259 ? 18.678 -12.582 1.916 1.00 93.75 259 ALA A O 1
ATOM 1960 N N . ALA A 1 260 ? 18.035 -11.862 -0.107 1.00 95.00 260 ALA A N 1
ATOM 1961 C CA . ALA A 1 260 ? 16.781 -12.607 -0.129 1.00 95.00 260 ALA A CA 1
ATOM 1962 C C . ALA A 1 260 ? 16.980 -14.131 -0.164 1.00 95.00 260 ALA A C 1
ATOM 1964 O O . ALA A 1 260 ? 16.184 -14.860 0.427 1.00 95.00 260 ALA A O 1
ATOM 1965 N N . LEU A 1 261 ? 18.039 -14.620 -0.818 1.00 93.50 261 LEU A N 1
ATOM 1966 C CA . LEU A 1 261 ? 18.391 -16.041 -0.799 1.00 93.50 261 LEU A CA 1
ATOM 1967 C C . LEU A 1 261 ? 18.903 -16.514 0.566 1.00 93.50 261 LEU A C 1
ATOM 1969 O O . LEU A 1 261 ? 18.580 -17.629 0.988 1.00 93.50 261 LEU A O 1
ATOM 1973 N N . ALA A 1 262 ? 19.692 -15.671 1.235 1.00 93.19 262 ALA A N 1
ATOM 1974 C CA . ALA A 1 262 ? 20.229 -15.942 2.565 1.00 93.19 262 ALA A CA 1
ATOM 1975 C C . ALA A 1 262 ? 19.164 -15.839 3.672 1.00 93.19 262 ALA A C 1
ATOM 1977 O O . ALA A 1 262 ? 19.313 -16.454 4.729 1.00 93.19 262 ALA A O 1
ATOM 1978 N N . ALA A 1 263 ? 18.092 -15.078 3.441 1.00 92.19 263 ALA A N 1
ATOM 1979 C CA . ALA A 1 263 ? 16.987 -14.934 4.377 1.00 92.19 263 ALA A CA 1
ATOM 1980 C C . ALA A 1 263 ? 16.119 -16.211 4.464 1.00 92.19 263 ALA A C 1
ATOM 1982 O O . ALA A 1 263 ? 16.025 -16.983 3.499 1.00 92.19 263 ALA A O 1
ATOM 1983 N N . PRO A 1 264 ? 15.436 -16.437 5.603 1.00 91.31 264 PRO A N 1
ATOM 1984 C CA . PRO A 1 264 ? 14.387 -17.445 5.691 1.00 91.31 264 PRO A CA 1
ATOM 1985 C C . PRO A 1 264 ? 13.304 -17.220 4.624 1.00 91.31 264 PRO A C 1
ATOM 1987 O O . PRO A 1 264 ? 13.019 -16.069 4.277 1.00 91.31 264 PRO A O 1
ATOM 1990 N N . PRO A 1 265 ? 12.659 -18.287 4.119 1.00 90.38 265 PRO A N 1
ATOM 1991 C CA . PRO A 1 265 ? 11.520 -18.131 3.231 1.00 90.38 265 PRO A CA 1
ATOM 1992 C C . PRO A 1 265 ? 10.400 -17.297 3.852 1.00 90.38 265 PRO A C 1
ATOM 1994 O O . PRO A 1 265 ? 10.099 -17.414 5.042 1.00 90.38 265 PRO A O 1
ATOM 1997 N N . GLY A 1 266 ? 9.754 -16.492 3.014 1.00 87.56 266 GLY A N 1
ATOM 1998 C CA . GLY A 1 266 ? 8.558 -15.754 3.374 1.00 87.56 266 GLY A CA 1
ATOM 1999 C C . GLY A 1 266 ? 7.439 -16.694 3.817 1.00 87.56 266 GLY A C 1
ATOM 2000 O O . GLY A 1 266 ? 7.294 -17.817 3.330 1.00 87.56 266 GLY A O 1
ATOM 2001 N N . ARG A 1 267 ? 6.629 -16.207 4.750 1.00 88.12 267 ARG A N 1
ATOM 2002 C CA . ARG A 1 267 ? 5.495 -16.916 5.333 1.00 88.12 267 ARG A CA 1
ATOM 2003 C C . ARG A 1 267 ? 4.202 -16.433 4.667 1.00 88.12 267 ARG A C 1
ATOM 2005 O O . ARG A 1 267 ? 3.820 -15.280 4.876 1.00 88.12 267 ARG A O 1
ATOM 2012 N N . PRO A 1 268 ? 3.526 -17.257 3.848 1.00 83.00 268 PRO A N 1
ATOM 2013 C CA . PRO A 1 268 ? 2.190 -16.936 3.358 1.00 83.00 268 PRO A CA 1
ATOM 2014 C C . PRO A 1 268 ? 1.189 -16.920 4.516 1.00 83.00 268 PRO A C 1
ATOM 2016 O O . PRO A 1 268 ? 1.286 -17.726 5.446 1.00 83.00 268 PRO A O 1
ATOM 2019 N N . VAL A 1 269 ? 0.193 -16.038 4.446 1.00 79.88 269 VAL A N 1
ATOM 2020 C CA . VAL A 1 269 ? -0.921 -16.040 5.399 1.00 79.88 269 VAL A CA 1
ATOM 2021 C C . VAL A 1 269 ? -1.681 -17.365 5.262 1.00 79.88 269 VAL A C 1
ATOM 2023 O O . VAL A 1 269 ? -2.155 -17.712 4.187 1.00 79.88 269 VAL A O 1
ATOM 2026 N N . GLY A 1 270 ? -1.757 -18.144 6.346 1.00 70.50 270 GLY A N 1
ATOM 2027 C CA . GLY A 1 270 ? -2.480 -19.424 6.382 1.00 70.50 270 GLY A CA 1
ATOM 2028 C C . GLY A 1 270 ? -1.826 -20.609 5.648 1.00 70.50 270 GLY A C 1
ATOM 2029 O O . GLY A 1 270 ? -2.391 -21.698 5.660 1.00 70.50 270 GLY A O 1
ATOM 2030 N N . GLY A 1 271 ? -0.647 -20.450 5.033 1.00 57.16 271 GLY A N 1
ATOM 2031 C CA . GLY A 1 271 ? -0.058 -21.451 4.125 1.00 57.16 271 GLY A CA 1
ATOM 2032 C C . GLY A 1 271 ? 0.897 -22.482 4.748 1.00 57.16 271 GLY A C 1
ATOM 2033 O O . GLY A 1 271 ? 1.944 -22.762 4.170 1.00 57.16 271 GLY A O 1
ATOM 2034 N N . GLY A 1 272 ? 0.565 -23.061 5.906 1.00 55.34 272 GLY A N 1
ATOM 2035 C CA . GLY A 1 272 ? 1.319 -24.171 6.513 1.00 55.34 272 GLY A CA 1
ATOM 2036 C C . GLY A 1 272 ? 0.531 -25.487 6.518 1.00 55.34 272 GLY A C 1
ATOM 2037 O O . GLY A 1 272 ? -0.688 -25.466 6.622 1.00 55.34 272 GLY A O 1
ATOM 2038 N N . ALA A 1 273 ? 1.215 -26.642 6.474 1.00 46.34 273 ALA A N 1
ATOM 2039 C CA . ALA A 1 273 ? 0.597 -27.965 6.699 1.00 46.34 273 ALA A CA 1
ATOM 2040 C C . ALA A 1 273 ? -0.003 -28.107 8.116 1.00 46.34 273 ALA A C 1
ATOM 2042 O O . ALA A 1 273 ? -0.884 -28.925 8.356 1.00 46.34 273 ALA A O 1
ATOM 2043 N N . SER A 1 274 ? 0.443 -27.253 9.037 1.00 44.56 274 SER A N 1
ATOM 2044 C CA . SER A 1 274 ? -0.317 -26.850 10.211 1.00 44.56 274 SER A CA 1
ATOM 2045 C C . SER A 1 274 ? -0.795 -25.430 9.939 1.00 44.56 274 SER A C 1
ATOM 2047 O O . SER A 1 274 ? -0.093 -24.465 10.252 1.00 44.56 274 SER A O 1
ATOM 2049 N N . ALA A 1 275 ? -1.932 -25.285 9.255 1.00 56.19 275 ALA A N 1
ATOM 2050 C CA . ALA A 1 275 ? -2.656 -24.025 9.228 1.00 56.19 275 ALA A CA 1
ATOM 2051 C C . ALA A 1 275 ? -3.023 -23.766 10.686 1.00 56.19 275 ALA A C 1
ATOM 2053 O O . ALA A 1 275 ? -3.980 -24.340 11.204 1.00 56.19 275 ALA A O 1
ATOM 2054 N N . SER A 1 276 ? -2.150 -23.036 11.382 1.00 55.62 276 SER A N 1
ATOM 2055 C CA . SER A 1 276 ? -2.311 -22.766 12.798 1.00 55.62 276 SER A CA 1
ATOM 2056 C C . SER A 1 276 ? -3.732 -22.264 13.000 1.00 55.62 276 SER A C 1
ATOM 2058 O O . SER A 1 276 ? -4.175 -21.357 12.297 1.00 55.62 276 SER A O 1
ATOM 2060 N N . ALA A 1 277 ? -4.449 -22.849 13.956 1.00 63.62 277 ALA A N 1
ATOM 2061 C CA . ALA A 1 277 ? -5.792 -22.402 14.312 1.00 63.62 277 ALA A CA 1
ATOM 2062 C C . ALA A 1 277 ? -5.819 -20.922 14.767 1.00 63.62 277 ALA A C 1
ATOM 2064 O O . ALA A 1 277 ? -6.893 -20.349 14.952 1.00 63.62 277 ALA A O 1
ATOM 2065 N N . SER A 1 278 ? -4.648 -20.299 14.960 1.00 72.38 278 SER A N 1
ATOM 2066 C CA . SER A 1 278 ? -4.491 -18.879 15.256 1.00 72.38 278 SER A CA 1
ATOM 2067 C C . SER A 1 278 ? -4.650 -18.004 14.010 1.00 72.38 278 SER A C 1
ATOM 2069 O O . SER A 1 278 ? -3.990 -18.222 12.993 1.00 72.38 278 SER A O 1
ATOM 2071 N N . ALA A 1 279 ? -5.445 -16.944 14.129 1.00 81.38 279 ALA A N 1
ATOM 2072 C CA . ALA A 1 279 ? -5.525 -15.896 13.120 1.00 81.38 279 ALA A CA 1
ATOM 2073 C C . ALA A 1 279 ? -4.159 -15.216 12.879 1.00 81.38 279 ALA A C 1
ATOM 2075 O O . ALA A 1 279 ? -3.359 -15.108 13.814 1.00 81.38 279 ALA A O 1
ATOM 2076 N N . PRO A 1 280 ? -3.891 -14.734 11.650 1.00 85.44 280 PRO A N 1
ATOM 2077 C CA . PRO A 1 280 ? -2.691 -13.955 11.374 1.00 85.44 280 PRO A CA 1
ATOM 2078 C C . PRO A 1 280 ? -2.705 -12.640 12.172 1.00 85.44 280 PRO A C 1
ATOM 2080 O O . PRO A 1 280 ? -3.773 -12.038 12.330 1.00 85.44 280 PRO A O 1
ATOM 2083 N N . PRO A 1 281 ? -1.544 -12.165 12.655 1.00 89.88 281 PRO A N 1
ATOM 2084 C CA . PRO A 1 281 ? -1.450 -10.857 13.291 1.00 89.88 281 PRO A CA 1
ATOM 2085 C C . PRO A 1 281 ? -1.802 -9.746 12.300 1.00 89.88 281 PRO A C 1
ATOM 2087 O O . PRO A 1 281 ? -1.514 -9.844 11.105 1.00 89.88 281 PRO A O 1
ATOM 2090 N N . LEU A 1 282 ? -2.396 -8.672 12.816 1.00 91.88 282 LEU A N 1
ATOM 2091 C CA . LEU A 1 282 ? -2.763 -7.498 12.035 1.00 91.88 282 LEU A CA 1
ATOM 2092 C C . LEU A 1 282 ? -1.888 -6.307 12.414 1.00 91.88 282 LEU A C 1
ATOM 2094 O O . LEU A 1 282 ? -1.792 -5.967 13.592 1.00 91.88 282 LEU A O 1
ATOM 2098 N N . TYR A 1 283 ? -1.306 -5.655 11.414 1.00 92.81 283 TYR A N 1
ATOM 2099 C CA . TYR A 1 283 ? -0.603 -4.387 11.566 1.00 92.81 283 TYR A CA 1
ATOM 2100 C C . TYR A 1 283 ? -1.405 -3.257 10.949 1.00 92.81 283 TYR A C 1
ATOM 2102 O O . TYR A 1 283 ? -2.025 -3.414 9.899 1.00 92.81 283 TYR A O 1
ATOM 2110 N N . GLN A 1 284 ? -1.361 -2.103 11.596 1.00 92.44 284 GLN A N 1
ATOM 2111 C CA . GLN A 1 284 ? -1.936 -0.877 11.070 1.00 92.44 284 GLN A CA 1
ATOM 2112 C C . GLN A 1 284 ? -0.832 0.021 10.532 1.00 92.44 284 GLN A C 1
ATOM 2114 O O . GLN A 1 284 ? 0.150 0.265 11.224 1.00 92.44 284 GLN A O 1
ATOM 2119 N N . ALA A 1 285 ? -0.987 0.518 9.310 1.00 90.31 285 ALA A N 1
ATOM 2120 C CA . ALA A 1 285 ? -0.089 1.514 8.741 1.00 90.31 285 ALA A CA 1
ATOM 2121 C C . ALA A 1 285 ? -0.804 2.862 8.673 1.00 90.31 285 ALA A C 1
ATOM 2123 O O . ALA A 1 285 ? -1.921 2.944 8.167 1.00 90.31 285 ALA A O 1
ATOM 2124 N N . MET A 1 286 ? -0.163 3.897 9.211 1.00 88.44 286 MET A N 1
ATOM 2125 C CA . MET A 1 286 ? -0.721 5.236 9.354 1.00 88.44 286 MET A CA 1
ATOM 2126 C C . MET A 1 286 ? 0.272 6.279 8.831 1.00 88.44 286 MET A C 1
ATOM 2128 O O . MET A 1 286 ? 1.437 6.275 9.243 1.00 88.44 286 MET A O 1
ATOM 2132 N N . PRO A 1 287 ? -0.159 7.192 7.953 1.00 84.06 287 PRO A N 1
ATOM 2133 C CA . PRO A 1 287 ? 0.605 8.391 7.637 1.00 84.06 287 PRO A CA 1
ATOM 2134 C C . PRO A 1 287 ? 0.554 9.378 8.815 1.00 84.06 287 PRO A C 1
ATOM 2136 O O . PRO A 1 287 ? -0.476 9.531 9.474 1.00 84.06 287 PRO A O 1
ATOM 2139 N N . TYR A 1 288 ? 1.646 10.094 9.074 1.00 74.69 288 TYR A N 1
ATOM 2140 C CA . TYR A 1 288 ? 1.614 11.277 9.933 1.00 74.69 288 TYR A CA 1
ATOM 2141 C C . TYR A 1 288 ? 0.774 12.363 9.246 1.00 74.69 288 TYR A C 1
ATOM 2143 O O . TYR A 1 288 ? 0.797 12.510 8.030 1.00 74.69 288 TYR A O 1
ATOM 2151 N N . LEU A 1 289 ? 0.017 13.151 10.000 1.00 71.62 289 LEU A N 1
ATOM 2152 C CA . LEU A 1 289 ? -0.748 14.262 9.430 1.00 71.62 289 LEU A CA 1
ATOM 2153 C C . LEU A 1 289 ? -0.053 15.557 9.828 1.00 71.62 289 LEU A C 1
ATOM 2155 O O . LEU A 1 289 ? -0.139 15.975 10.978 1.00 71.62 289 LEU A O 1
ATOM 2159 N N . ARG A 1 290 ? 0.668 16.192 8.896 1.00 63.56 290 ARG A N 1
ATOM 2160 C CA . ARG A 1 290 ? 1.503 17.369 9.206 1.00 63.56 290 ARG A CA 1
ATOM 2161 C C . ARG A 1 290 ? 0.718 18.557 9.741 1.00 63.56 290 ARG A C 1
ATOM 2163 O O . ARG A 1 290 ? 1.265 19.357 10.493 1.00 63.56 290 ARG A O 1
ATOM 2170 N N . THR A 1 291 ? -0.554 18.671 9.377 1.00 67.00 291 THR A N 1
ATOM 2171 C CA . THR A 1 291 ? -1.448 19.706 9.908 1.00 67.00 291 THR A CA 1
ATOM 2172 C C . THR A 1 291 ? -1.646 19.600 11.421 1.00 67.00 291 THR A C 1
ATOM 2174 O O . THR A 1 291 ? -2.190 20.519 12.027 1.00 67.00 291 THR A O 1
ATOM 2177 N N . LEU A 1 292 ? -1.215 18.499 12.040 1.00 71.12 292 LEU A N 1
ATOM 2178 C CA . LEU A 1 292 ? -1.263 18.297 13.474 1.00 71.12 292 LEU A CA 1
ATOM 2179 C C . LEU A 1 292 ? 0.051 18.649 14.162 1.00 71.12 292 LEU A C 1
ATOM 2181 O O . LEU A 1 292 ? 1.142 18.257 13.743 1.00 71.12 292 LEU A O 1
ATOM 2185 N N . ALA A 1 293 ? -0.089 19.313 15.308 1.00 80.62 293 ALA A N 1
ATOM 2186 C CA . ALA A 1 293 ? 0.970 19.386 16.298 1.00 80.62 293 ALA A CA 1
ATOM 2187 C C . ALA A 1 293 ? 1.355 17.974 16.770 1.00 80.62 293 ALA A C 1
ATOM 2189 O O . ALA A 1 293 ? 0.516 17.075 16.860 1.00 80.62 293 ALA A O 1
ATOM 2190 N N . ILE A 1 294 ? 2.625 17.802 17.127 1.00 84.56 294 ILE A N 1
ATOM 2191 C CA . ILE A 1 294 ? 3.195 16.517 17.552 1.00 84.56 294 ILE A CA 1
ATOM 2192 C C . ILE A 1 294 ? 2.414 15.905 18.720 1.00 84.56 294 ILE A C 1
ATOM 2194 O O . ILE A 1 294 ? 2.139 14.706 18.706 1.00 84.56 294 ILE A O 1
ATOM 2198 N N . ASP A 1 295 ? 2.004 16.728 19.687 1.00 82.81 295 ASP A N 1
ATOM 2199 C CA . ASP A 1 295 ? 1.216 16.293 20.845 1.00 82.81 295 ASP A CA 1
ATOM 2200 C C . ASP A 1 295 ? -0.141 15.709 20.421 1.00 82.81 295 ASP A C 1
ATOM 2202 O O . ASP A 1 295 ? -0.595 14.709 20.977 1.00 82.81 295 ASP A O 1
ATOM 2206 N N . HIS A 1 296 ? -0.772 16.274 19.385 1.00 80.25 296 HIS A N 1
ATOM 2207 C CA . HIS A 1 296 ? -2.029 15.754 18.844 1.00 80.25 296 HIS A CA 1
ATOM 2208 C C . HIS A 1 296 ? -1.825 14.425 18.121 1.00 80.25 296 HIS A C 1
ATOM 2210 O O . HIS A 1 296 ? -2.629 13.512 18.291 1.00 80.25 296 HIS A O 1
ATOM 2216 N N . VAL A 1 297 ? -0.743 14.278 17.352 1.00 82.00 297 VAL A N 1
ATOM 2217 C CA . VAL A 1 297 ? -0.433 12.996 16.703 1.00 82.00 297 VAL A CA 1
ATOM 2218 C C . VAL A 1 297 ? -0.139 11.919 17.740 1.00 82.00 297 VAL A C 1
ATOM 2220 O O . VAL A 1 297 ? -0.657 10.810 17.628 1.00 82.00 297 VAL A O 1
ATOM 2223 N N . ALA A 1 298 ? 0.634 12.239 18.778 1.00 86.06 298 ALA A N 1
ATOM 2224 C CA . ALA A 1 298 ? 0.893 11.317 19.877 1.00 86.06 298 ALA A CA 1
ATOM 2225 C C . ALA A 1 298 ? -0.399 10.902 20.595 1.00 86.06 298 ALA A C 1
ATOM 2227 O O . ALA A 1 298 ? -0.564 9.727 20.921 1.00 86.06 298 ALA A O 1
ATOM 2228 N N . LEU A 1 299 ? -1.338 11.832 20.788 1.00 82.50 299 LEU A N 1
ATOM 2229 C CA . LEU A 1 299 ? -2.647 11.542 21.368 1.00 82.50 299 LEU A CA 1
ATOM 2230 C C . LEU A 1 299 ? -3.527 10.671 20.456 1.00 82.50 299 LEU A C 1
ATOM 2232 O O . LEU A 1 299 ? -4.201 9.767 20.945 1.00 82.50 299 LEU A O 1
ATOM 2236 N N . LEU A 1 300 ? -3.535 10.904 19.143 1.00 81.44 300 LEU A N 1
ATOM 2237 C CA . LEU A 1 300 ? -4.278 10.057 18.201 1.00 81.44 300 LEU A CA 1
ATOM 2238 C C . LEU A 1 300 ? -3.689 8.649 18.128 1.00 81.44 300 LEU A C 1
ATOM 2240 O O . LEU A 1 300 ? -4.433 7.672 18.162 1.00 81.44 300 LEU A O 1
ATOM 2244 N N . LEU A 1 301 ? -2.359 8.537 18.113 1.00 85.38 301 LEU A N 1
ATOM 2245 C CA . LEU A 1 301 ? -1.662 7.260 18.242 1.00 85.38 301 LEU A CA 1
ATOM 2246 C C . LEU A 1 301 ? -2.039 6.546 19.542 1.00 85.38 301 LEU A C 1
ATOM 2248 O O . LEU A 1 301 ? -2.294 5.345 19.512 1.00 85.38 301 LEU A O 1
ATOM 2252 N N . ALA A 1 302 ? -2.129 7.282 20.655 1.00 83.62 302 ALA A N 1
ATOM 2253 C CA . ALA A 1 302 ? -2.583 6.754 21.938 1.00 83.62 302 ALA A CA 1
ATOM 2254 C C . ALA A 1 302 ? -3.954 6.099 21.827 1.00 83.62 302 ALA A C 1
ATOM 2256 O O . ALA A 1 302 ? -4.116 4.937 22.176 1.00 83.62 302 ALA A O 1
ATOM 2257 N N . ARG A 1 303 ? -4.929 6.847 21.307 1.00 83.88 303 ARG A N 1
ATOM 2258 C CA . ARG A 1 303 ? -6.325 6.412 21.204 1.00 83.88 303 ARG A CA 1
ATOM 2259 C C . ARG A 1 303 ? -6.480 5.256 20.239 1.00 83.88 303 ARG A C 1
ATOM 2261 O O . ARG A 1 303 ? -7.173 4.289 20.540 1.00 83.88 303 ARG A O 1
ATOM 2268 N N . SER A 1 304 ? -5.798 5.337 19.101 1.00 86.06 304 SER A N 1
ATOM 2269 C CA . SER A 1 304 ? -5.766 4.250 18.138 1.00 86.06 304 SER A CA 1
ATOM 2270 C C . SER A 1 304 ? -5.206 2.979 18.774 1.00 86.06 304 SER A C 1
ATOM 2272 O O . SER A 1 304 ? -5.807 1.918 18.634 1.00 86.06 304 SER A O 1
ATOM 2274 N N . TRP A 1 305 ? -4.120 3.083 19.544 1.00 87.81 305 TRP A N 1
ATOM 2275 C CA . TRP A 1 305 ? -3.546 1.956 20.272 1.00 87.81 305 TRP A CA 1
ATOM 2276 C C . TRP A 1 305 ? -4.488 1.416 21.362 1.00 87.81 305 TRP A C 1
ATOM 2278 O O . TRP A 1 305 ? -4.800 0.227 21.361 1.00 87.81 305 TRP A O 1
ATOM 2288 N N . GLU A 1 306 ? -4.989 2.278 22.253 1.00 85.00 306 GLU A N 1
ATOM 2289 C CA . GLU A 1 306 ? -5.941 1.932 23.324 1.00 85.00 306 GLU A CA 1
ATOM 2290 C C . GLU A 1 306 ? -7.169 1.192 22.779 1.00 85.00 306 GLU A C 1
ATOM 2292 O O . GLU A 1 306 ? -7.663 0.254 23.405 1.00 85.00 306 GLU A O 1
ATOM 2297 N N . TYR A 1 307 ? -7.627 1.577 21.590 1.00 87.00 307 TYR A N 1
ATOM 2298 C CA . TYR A 1 307 ? -8.781 0.977 20.948 1.00 87.00 307 TYR A CA 1
ATOM 2299 C C . TYR A 1 307 ? -8.485 -0.323 20.193 1.00 87.00 307 TYR A C 1
ATOM 2301 O O . TYR A 1 307 ? -9.220 -1.301 20.330 1.00 87.00 307 TYR A O 1
ATOM 2309 N N . HIS A 1 308 ? -7.437 -0.347 19.371 1.00 89.62 308 HIS A N 1
ATOM 2310 C CA . HIS A 1 308 ? -7.194 -1.452 18.446 1.00 89.62 308 HIS A CA 1
ATOM 2311 C C . HIS A 1 308 ? -6.487 -2.645 19.098 1.00 89.62 308 HIS A C 1
ATOM 2313 O O . HIS A 1 308 ? -6.640 -3.778 18.639 1.00 89.62 308 HIS A O 1
ATOM 2319 N N . VAL A 1 309 ? -5.759 -2.435 20.194 1.00 90.00 309 VAL A N 1
ATOM 2320 C CA . VAL A 1 309 ? -5.081 -3.528 20.906 1.00 90.00 309 VAL A CA 1
ATOM 2321 C C . VAL A 1 309 ? -6.054 -4.541 21.493 1.00 90.00 309 VAL A C 1
ATOM 2323 O O . VAL A 1 309 ? -5.859 -5.727 21.234 1.00 90.00 309 VAL A O 1
ATOM 2326 N N . PRO A 1 310 ? -7.130 -4.143 22.204 1.00 88.19 310 PRO A N 1
ATOM 2327 C CA . PRO A 1 310 ? -8.160 -5.088 22.633 1.00 88.19 310 PRO A CA 1
ATOM 2328 C C . PRO A 1 310 ? -8.818 -5.859 21.483 1.00 88.19 310 PRO A C 1
ATOM 2330 O O . PRO A 1 310 ? -9.324 -6.957 21.702 1.00 88.19 310 PRO A O 1
ATOM 2333 N N . LEU A 1 311 ? -8.807 -5.320 20.257 1.00 89.69 311 LEU A N 1
ATOM 2334 C CA . LEU A 1 311 ? -9.288 -6.048 19.081 1.00 89.69 311 LEU A CA 1
ATOM 2335 C C . LEU A 1 311 ? -8.288 -7.089 18.572 1.00 89.69 311 LEU A C 1
ATOM 2337 O O . LEU A 1 311 ? -8.652 -7.867 17.701 1.00 89.69 311 LEU A O 1
ATOM 2341 N N . GLY A 1 312 ? -7.050 -7.117 19.060 1.00 90.56 312 GLY A N 1
ATOM 2342 C CA . GLY A 1 312 ? -6.002 -8.018 18.581 1.00 90.56 312 GLY A CA 1
ATOM 2343 C C . GLY A 1 312 ? -5.122 -7.436 17.472 1.00 90.56 312 GLY A C 1
ATOM 2344 O O . GLY A 1 312 ? -4.531 -8.200 16.709 1.00 90.56 312 GLY A O 1
ATOM 2345 N N . VAL A 1 313 ? -5.022 -6.105 17.353 1.00 91.62 313 VAL A N 1
ATOM 2346 C CA . VAL A 1 313 ? -3.981 -5.478 16.521 1.00 91.62 313 VAL A CA 1
ATOM 2347 C C . VAL A 1 313 ? -2.614 -5.685 17.167 1.00 91.62 313 VAL A C 1
ATOM 2349 O O . VAL A 1 313 ? -2.416 -5.389 18.343 1.00 91.62 313 VAL A O 1
ATOM 2352 N N . ALA A 1 314 ? -1.674 -6.210 16.384 1.00 91.81 314 ALA A N 1
ATOM 2353 C CA . ALA A 1 314 ? -0.350 -6.610 16.844 1.00 91.81 314 ALA A CA 1
ATOM 2354 C C . ALA A 1 314 ? 0.654 -5.449 16.859 1.00 91.81 314 ALA A C 1
ATOM 2356 O O . ALA A 1 314 ? 1.580 -5.451 17.668 1.00 91.81 314 ALA A O 1
ATOM 2357 N N . GLY A 1 315 ? 0.484 -4.452 15.986 1.00 92.44 315 GLY A N 1
ATOM 2358 C CA . GLY A 1 315 ? 1.379 -3.301 15.946 1.00 92.44 315 GLY A CA 1
ATOM 2359 C C . GLY A 1 315 ? 0.966 -2.204 14.971 1.00 92.44 315 GLY A C 1
ATOM 2360 O O . GLY A 1 315 ? 0.058 -2.364 14.154 1.00 92.44 315 GLY A O 1
ATOM 2361 N N . LEU A 1 316 ? 1.677 -1.085 15.070 1.00 92.50 316 LEU A N 1
ATOM 2362 C CA . LEU A 1 316 ? 1.459 0.141 14.311 1.00 92.50 316 LEU A CA 1
ATOM 2363 C C . LEU A 1 316 ? 2.732 0.549 13.559 1.00 92.50 316 LEU A C 1
ATOM 2365 O O . LEU A 1 316 ? 3.825 0.548 14.122 1.00 92.50 316 LEU A O 1
ATOM 2369 N N . LEU A 1 317 ? 2.580 0.969 12.307 1.00 92.44 317 LEU A N 1
ATOM 2370 C CA . LEU A 1 317 ? 3.601 1.638 11.507 1.00 92.44 317 LEU A CA 1
ATOM 2371 C C . LEU A 1 317 ? 3.177 3.093 11.319 1.00 92.44 317 LEU A C 1
ATOM 2373 O O . LEU A 1 317 ? 2.185 3.352 10.643 1.00 92.44 317 LEU A O 1
ATOM 2377 N N . MET A 1 318 ? 3.914 4.038 11.895 1.00 91.31 318 MET A N 1
ATOM 2378 C CA . MET A 1 318 ? 3.666 5.470 11.721 1.00 91.31 318 MET A CA 1
ATOM 2379 C C . MET A 1 318 ? 4.718 6.062 10.786 1.00 91.31 318 MET A C 1
ATOM 2381 O O . MET A 1 318 ? 5.896 6.139 11.138 1.00 91.31 318 MET A O 1
ATOM 2385 N N . TYR A 1 319 ? 4.296 6.486 9.598 1.00 89.69 319 TYR A N 1
ATOM 2386 C CA . TYR A 1 319 ? 5.164 7.136 8.619 1.00 89.69 319 TYR A CA 1
ATOM 2387 C C . TYR A 1 319 ? 5.331 8.607 8.980 1.00 89.69 319 TYR A C 1
ATOM 2389 O O . TYR A 1 319 ? 4.372 9.363 8.921 1.00 89.69 319 TYR A O 1
ATOM 2397 N N . VAL A 1 320 ? 6.542 9.025 9.341 1.00 87.00 320 VAL A N 1
ATOM 2398 C CA . VAL A 1 320 ? 6.834 10.352 9.901 1.00 87.00 320 VAL A CA 1
ATOM 2399 C C . VAL A 1 320 ? 8.015 10.998 9.180 1.00 87.00 320 VAL A C 1
ATOM 2401 O O . VAL A 1 320 ? 8.975 10.326 8.824 1.00 87.00 320 VAL A O 1
ATOM 2404 N N . GLN A 1 321 ? 7.973 12.310 8.946 1.00 82.19 321 GLN A N 1
ATOM 2405 C CA . GLN A 1 321 ? 9.105 13.027 8.350 1.00 82.19 321 GLN A CA 1
ATOM 2406 C C . GLN A 1 321 ? 10.269 13.097 9.353 1.00 82.19 321 GLN A C 1
ATOM 2408 O O . GLN A 1 321 ? 10.017 13.292 10.547 1.00 82.19 321 GLN A O 1
ATOM 2413 N N . PRO A 1 322 ? 11.542 13.002 8.918 1.00 84.06 322 PRO A N 1
ATOM 2414 C CA . PRO A 1 322 ? 12.673 12.939 9.848 1.00 84.06 322 PRO A CA 1
ATOM 2415 C C . PRO A 1 322 ? 12.746 14.090 10.850 1.00 84.06 322 PRO A C 1
ATOM 2417 O O . PRO A 1 322 ? 13.053 13.863 12.017 1.00 84.06 322 PRO A O 1
ATOM 2420 N N . HIS A 1 323 ? 12.405 15.312 10.431 1.00 82.88 323 HIS A N 1
ATOM 2421 C CA . HIS A 1 323 ? 12.455 16.479 11.313 1.00 82.88 323 HIS A CA 1
ATOM 2422 C C . HIS A 1 323 ? 11.399 16.446 12.431 1.00 82.88 323 HIS A C 1
ATOM 2424 O O . HIS A 1 323 ? 11.627 17.025 13.490 1.00 82.88 323 HIS A O 1
ATOM 2430 N N . TRP A 1 324 ? 10.278 15.736 12.245 1.00 85.31 324 TRP A N 1
ATOM 2431 C CA . TRP A 1 324 ? 9.280 15.516 13.301 1.00 85.31 324 TRP A CA 1
ATOM 2432 C C . TRP A 1 324 ? 9.550 14.266 14.132 1.00 85.31 324 TRP A C 1
ATOM 2434 O O . TRP A 1 324 ? 9.100 14.179 15.274 1.00 85.31 324 TRP A O 1
ATOM 2444 N N . ALA A 1 325 ? 10.289 13.301 13.586 1.00 88.31 325 ALA A N 1
ATOM 2445 C CA . ALA A 1 325 ? 10.447 11.985 14.185 1.00 88.31 325 ALA A CA 1
ATOM 2446 C C . ALA A 1 325 ? 11.068 12.033 15.585 1.00 88.31 325 ALA A C 1
ATOM 2448 O O . ALA A 1 325 ? 10.578 11.356 16.483 1.00 88.31 325 ALA A O 1
ATOM 2449 N N . ALA A 1 326 ? 12.098 12.860 15.796 1.00 89.06 326 ALA A N 1
ATOM 2450 C CA . ALA A 1 326 ? 12.748 12.989 17.101 1.00 89.06 326 ALA A CA 1
ATOM 2451 C C . ALA A 1 326 ? 11.791 13.536 18.171 1.00 89.06 326 ALA A C 1
ATOM 2453 O O . ALA A 1 326 ? 11.722 13.009 19.279 1.00 89.06 326 ALA A O 1
ATOM 2454 N N . ALA A 1 327 ? 11.021 14.568 17.829 1.00 90.69 327 ALA A N 1
ATOM 2455 C CA . ALA A 1 327 ? 10.080 15.183 18.753 1.00 90.69 327 ALA A CA 1
ATOM 2456 C C . ALA A 1 327 ? 8.847 14.297 18.999 1.00 90.69 327 ALA A C 1
ATOM 2458 O O . ALA A 1 327 ? 8.390 14.202 20.136 1.00 90.69 327 ALA A O 1
ATOM 2459 N N . LEU A 1 328 ? 8.360 13.574 17.985 1.00 90.19 328 LEU A N 1
ATOM 2460 C CA . LEU A 1 328 ? 7.314 12.565 18.161 1.00 90.19 328 LEU A CA 1
ATOM 2461 C C . LEU A 1 328 ? 7.804 11.397 19.027 1.00 90.19 328 LEU A C 1
ATOM 2463 O O . LEU A 1 328 ? 7.107 10.996 19.951 1.00 90.19 328 LEU A O 1
ATOM 2467 N N . ALA A 1 329 ? 9.019 10.896 18.798 1.00 91.81 329 ALA A N 1
ATOM 2468 C CA . ALA A 1 329 ? 9.631 9.843 19.609 1.00 91.81 329 ALA A CA 1
ATOM 2469 C C . ALA A 1 329 ? 9.912 10.280 21.057 1.00 91.81 329 ALA A C 1
ATOM 2471 O O . ALA A 1 329 ? 9.979 9.436 21.949 1.00 91.81 329 ALA A O 1
ATOM 2472 N N . ALA A 1 330 ? 10.077 11.583 21.306 1.00 92.75 330 ALA A N 1
ATOM 2473 C CA . ALA A 1 330 ? 10.262 12.130 22.647 1.00 92.75 330 ALA A CA 1
ATOM 2474 C C . ALA A 1 330 ? 8.965 12.155 23.474 1.00 92.75 330 ALA A C 1
ATOM 2476 O O . ALA A 1 330 ? 9.035 12.235 24.704 1.00 92.75 330 ALA A O 1
ATOM 2477 N N . GLN A 1 331 ? 7.796 12.048 22.832 1.00 94.69 331 GLN A N 1
ATOM 2478 C CA . GLN A 1 331 ? 6.512 11.993 23.527 1.00 94.69 331 GLN A CA 1
ATOM 2479 C C . GLN A 1 331 ? 6.465 10.760 24.437 1.00 94.69 331 GLN A C 1
ATOM 2481 O O . GLN A 1 331 ? 6.701 9.653 23.946 1.00 94.69 331 GLN A O 1
ATOM 2486 N N . PRO A 1 332 ? 6.158 10.899 25.746 1.00 93.19 332 PRO A N 1
ATOM 2487 C CA . PRO A 1 332 ? 6.300 9.811 26.714 1.00 93.19 332 PRO A CA 1
ATOM 2488 C C . PRO A 1 332 ? 5.635 8.502 26.283 1.00 93.19 332 PRO A C 1
ATOM 2490 O O . PRO A 1 332 ? 6.248 7.442 26.397 1.00 93.19 332 PRO A O 1
ATOM 2493 N N . LEU A 1 333 ? 4.425 8.596 25.727 1.00 86.75 333 LEU A N 1
ATOM 2494 C CA . LEU A 1 333 ? 3.675 7.440 25.254 1.00 86.75 333 LEU A CA 1
ATOM 2495 C C . LEU A 1 333 ? 4.263 6.833 23.977 1.00 86.75 333 LEU A C 1
ATOM 2497 O O . LEU A 1 333 ? 4.417 5.621 23.891 1.00 86.75 333 LEU A O 1
ATOM 2501 N N . VAL A 1 334 ? 4.617 7.653 22.984 1.00 91.69 334 VAL A N 1
ATOM 2502 C CA . VAL A 1 334 ? 5.220 7.148 21.739 1.00 91.69 334 VAL A CA 1
ATOM 2503 C C . VAL A 1 334 ? 6.545 6.460 22.044 1.00 91.69 334 VAL A C 1
ATOM 2505 O O . VAL A 1 334 ? 6.825 5.392 21.501 1.00 91.69 334 VAL A O 1
ATOM 2508 N N . ARG A 1 335 ? 7.335 7.024 22.962 1.00 93.00 335 ARG A N 1
ATOM 2509 C CA . ARG A 1 335 ? 8.568 6.417 23.460 1.00 93.00 335 ARG A CA 1
ATOM 2510 C C . ARG A 1 335 ? 8.313 5.045 24.075 1.00 93.00 335 ARG A C 1
ATOM 2512 O O . ARG A 1 335 ? 9.040 4.110 23.761 1.00 93.00 335 ARG A O 1
ATOM 2519 N N . GLU A 1 336 ? 7.295 4.916 24.922 1.00 90.69 336 GLU A N 1
ATOM 2520 C CA . GLU A 1 336 ? 6.907 3.638 25.534 1.00 90.69 336 GLU A CA 1
ATOM 2521 C C . GLU A 1 336 ? 6.469 2.609 24.480 1.00 90.69 336 GLU A C 1
ATOM 2523 O O . GLU A 1 336 ? 6.951 1.474 24.474 1.00 90.69 336 GLU A O 1
ATOM 2528 N N . LEU A 1 337 ? 5.606 3.011 23.543 1.00 89.81 337 LEU A N 1
ATOM 2529 C CA . LEU A 1 337 ? 5.126 2.145 22.465 1.00 89.81 337 LEU A CA 1
ATOM 2530 C C . LEU A 1 337 ? 6.253 1.717 21.516 1.00 89.81 337 LEU A C 1
ATOM 2532 O O . LEU A 1 337 ? 6.291 0.572 21.073 1.00 89.81 337 LEU A O 1
ATOM 2536 N N . THR A 1 338 ? 7.207 2.604 21.243 1.00 90.81 338 THR A N 1
ATOM 2537 C CA . THR A 1 338 ? 8.380 2.286 20.416 1.00 90.81 338 THR A CA 1
ATOM 2538 C C . THR A 1 338 ? 9.347 1.366 21.161 1.00 90.81 338 THR A C 1
ATOM 2540 O O . THR A 1 338 ? 9.816 0.378 20.601 1.00 90.81 338 THR A O 1
ATOM 2543 N N . ALA A 1 339 ? 9.613 1.635 22.444 1.00 88.44 339 ALA A N 1
ATOM 2544 C CA . ALA A 1 339 ? 10.494 0.812 23.276 1.00 88.44 339 ALA A CA 1
ATOM 2545 C C . ALA A 1 339 ? 9.961 -0.617 23.477 1.00 88.44 339 ALA A C 1
ATOM 2547 O O . ALA A 1 339 ? 10.742 -1.553 23.624 1.00 88.44 339 ALA A O 1
ATOM 2548 N N . SER A 1 340 ? 8.639 -0.789 23.453 1.00 86.38 340 SER A N 1
ATOM 2549 C CA . SER A 1 340 ? 7.966 -2.090 23.541 1.00 86.38 340 SER A CA 1
ATOM 2550 C C . SER A 1 340 ? 7.725 -2.766 22.183 1.00 86.38 340 SER A C 1
ATOM 2552 O O . SER A 1 340 ? 7.121 -3.835 22.143 1.00 86.38 340 SER A O 1
ATOM 2554 N N . GLY A 1 341 ? 8.177 -2.170 21.072 1.00 86.88 341 GLY A N 1
ATOM 2555 C CA . GLY A 1 341 ? 8.017 -2.728 19.722 1.00 86.88 341 GLY A CA 1
ATOM 2556 C C . GLY A 1 341 ? 6.579 -2.718 19.189 1.00 86.88 341 GLY A C 1
ATOM 2557 O O . GLY A 1 341 ? 6.278 -3.404 18.215 1.00 86.88 341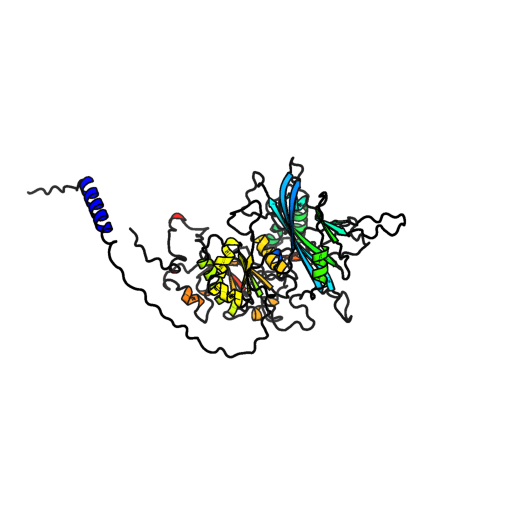 GLY A O 1
ATOM 2558 N N . ARG A 1 342 ? 5.686 -1.953 19.826 1.00 88.19 342 ARG A N 1
ATOM 2559 C CA . ARG A 1 342 ? 4.263 -1.824 19.473 1.00 88.19 342 ARG A CA 1
ATOM 2560 C C . ARG A 1 342 ? 4.029 -0.808 18.359 1.00 88.19 342 ARG A C 1
ATOM 2562 O O . ARG A 1 342 ? 3.093 -0.947 17.576 1.00 88.19 342 ARG A O 1
ATOM 2569 N N . VAL A 1 343 ? 4.894 0.200 18.281 1.00 90.56 343 VAL A N 1
ATOM 2570 C CA . VAL A 1 343 ? 4.922 1.213 17.222 1.00 90.56 343 VAL A CA 1
ATOM 2571 C C . VAL A 1 343 ? 6.305 1.215 16.578 1.00 90.56 343 VAL A C 1
ATOM 2573 O O . VAL A 1 343 ? 7.312 1.249 17.282 1.00 90.56 343 VAL A O 1
ATOM 2576 N N . ALA A 1 344 ? 6.356 1.241 15.248 1.00 91.88 344 ALA A N 1
ATOM 2577 C CA . ALA A 1 344 ? 7.551 1.603 14.494 1.00 91.88 344 ALA A CA 1
ATOM 2578 C C . ALA A 1 344 ? 7.353 2.961 13.818 1.00 91.88 344 ALA A C 1
ATOM 2580 O O . ALA A 1 344 ? 6.351 3.187 13.137 1.00 91.88 344 ALA A O 1
ATOM 2581 N N . LEU A 1 345 ? 8.325 3.858 13.993 1.00 91.88 345 LEU A N 1
ATOM 2582 C CA . LEU A 1 345 ? 8.363 5.143 13.301 1.00 91.88 345 LEU A CA 1
ATOM 2583 C C . LEU A 1 345 ? 9.150 4.976 11.997 1.00 91.88 345 LEU A C 1
ATOM 2585 O O . LEU A 1 345 ? 10.374 4.843 12.019 1.00 91.88 345 LEU A O 1
ATOM 2589 N N . VAL A 1 346 ? 8.458 4.978 10.861 1.00 90.94 346 VAL A N 1
ATOM 2590 C CA . VAL A 1 346 ? 9.077 4.865 9.536 1.00 90.94 346 VAL A CA 1
ATOM 2591 C C . VAL A 1 346 ? 9.390 6.273 9.033 1.00 90.94 346 VAL A C 1
ATOM 2593 O O . VAL A 1 346 ? 8.490 7.054 8.740 1.00 90.94 346 VAL A O 1
ATOM 2596 N N . LEU A 1 347 ? 10.674 6.613 8.968 1.00 87.19 347 LEU A N 1
ATOM 2597 C CA . LEU A 1 347 ? 11.180 7.905 8.524 1.00 87.19 347 LEU A CA 1
ATOM 2598 C C . LEU A 1 347 ? 10.928 8.091 7.041 1.00 87.19 347 LEU A C 1
ATOM 2600 O O . LEU A 1 347 ? 11.693 7.613 6.221 1.00 87.19 347 LEU A O 1
ATOM 2604 N N . TRP A 1 348 ? 9.892 8.818 6.676 1.00 83.75 348 TRP A N 1
ATOM 2605 C CA . TRP A 1 348 ? 9.585 9.085 5.286 1.00 83.75 348 TRP A CA 1
ATOM 2606 C C . TRP A 1 348 ? 10.025 10.495 4.916 1.00 83.75 348 TRP A C 1
ATOM 2608 O O . TRP A 1 348 ? 9.376 11.484 5.263 1.00 83.75 348 TRP A O 1
ATOM 2618 N N . GLU A 1 349 ? 11.162 10.587 4.233 1.00 71.88 349 GLU A N 1
ATOM 2619 C CA . GLU A 1 349 ? 11.601 11.838 3.627 1.00 71.88 349 GLU A CA 1
ATOM 2620 C C . GLU A 1 349 ? 10.678 12.220 2.476 1.00 71.88 349 GLU A C 1
ATOM 2622 O O . GLU A 1 349 ? 10.234 11.371 1.699 1.00 71.88 349 GLU A O 1
ATOM 2627 N N . GLY A 1 350 ? 10.394 13.521 2.382 1.00 63.34 350 GLY A N 1
ATOM 2628 C CA . GLY A 1 350 ? 9.769 14.088 1.199 1.00 63.34 350 GLY A CA 1
ATOM 2629 C C . GLY A 1 350 ? 10.611 13.820 -0.048 1.00 63.34 350 GLY A C 1
ATOM 2630 O O . GLY A 1 350 ? 11.734 13.311 -0.000 1.00 63.34 350 GLY A O 1
ATOM 2631 N N . PHE A 1 351 ? 10.047 14.151 -1.193 1.00 65.31 351 PHE A N 1
ATOM 2632 C CA . PHE A 1 351 ? 10.697 13.921 -2.468 1.00 65.31 351 PHE A CA 1
ATOM 2633 C C . PHE A 1 351 ? 11.414 15.192 -2.951 1.00 65.31 351 PHE A C 1
ATOM 2635 O O . PHE A 1 351 ? 11.067 16.299 -2.538 1.00 65.31 351 PHE A O 1
ATOM 2642 N N . ALA A 1 352 ? 12.478 15.023 -3.741 1.00 53.84 352 ALA A N 1
ATOM 2643 C CA . ALA A 1 352 ? 13.515 16.032 -3.975 1.00 53.84 352 ALA A CA 1
ATOM 2644 C C . ALA A 1 352 ? 13.012 17.357 -4.585 1.00 53.84 352 ALA A C 1
ATOM 2646 O O . ALA A 1 352 ? 13.606 18.404 -4.343 1.00 53.84 352 ALA A O 1
ATOM 2647 N N . GLY A 1 353 ? 11.941 17.328 -5.375 1.00 48.00 353 GLY A N 1
ATOM 2648 C CA . GLY A 1 353 ? 11.321 18.493 -6.005 1.00 48.00 353 GLY A CA 1
ATOM 2649 C C . GLY A 1 353 ? 10.358 19.260 -5.098 1.00 48.00 353 GLY A C 1
ATOM 2650 O O . GLY A 1 353 ? 9.884 20.325 -5.489 1.00 48.00 353 GLY A O 1
ATOM 2651 N N . TYR A 1 354 ? 10.062 18.744 -3.902 1.00 52.00 354 TYR A N 1
ATOM 2652 C CA . TYR A 1 354 ? 8.960 19.222 -3.069 1.00 52.00 354 TYR A CA 1
ATOM 2653 C C . TYR A 1 354 ? 9.323 19.306 -1.585 1.00 52.00 354 TYR A C 1
ATOM 2655 O O . TYR A 1 354 ? 8.573 18.851 -0.712 1.00 52.00 354 TYR A O 1
ATOM 2663 N N . ASP A 1 355 ? 10.466 19.931 -1.296 1.00 43.22 355 ASP A N 1
ATOM 2664 C CA . ASP A 1 355 ? 10.804 20.323 0.069 1.00 43.22 355 ASP A CA 1
ATOM 2665 C C . ASP A 1 355 ? 9.686 21.218 0.640 1.00 43.22 355 ASP A C 1
ATOM 2667 O O . ASP A 1 355 ? 9.268 22.204 0.027 1.00 43.22 355 ASP A O 1
ATOM 2671 N N . GLY A 1 356 ? 9.125 20.823 1.783 1.00 42.47 356 GLY A N 1
ATOM 2672 C CA . GLY A 1 356 ? 8.007 21.522 2.416 1.00 42.47 356 GLY A CA 1
ATOM 2673 C C . GLY A 1 356 ? 6.592 21.187 1.917 1.00 42.47 356 GLY A C 1
ATOM 2674 O O . GLY A 1 356 ? 5.656 21.841 2.391 1.00 42.47 356 GLY A O 1
ATOM 2675 N N . TRP A 1 357 ? 6.372 20.180 1.056 1.00 45.81 357 TRP A N 1
ATOM 2676 C CA . TRP A 1 357 ? 5.003 19.713 0.760 1.00 45.81 357 TRP A CA 1
ATOM 2677 C C . TRP A 1 357 ? 4.341 19.087 2.001 1.00 45.81 357 TRP A C 1
ATOM 2679 O O . TRP A 1 357 ? 4.991 18.536 2.894 1.00 45.81 357 TRP A O 1
ATOM 2689 N N . ILE A 1 358 ? 3.030 19.299 2.105 1.00 48.56 358 ILE A N 1
ATOM 2690 C CA . ILE A 1 358 ? 2.267 19.233 3.355 1.00 48.56 358 ILE A CA 1
ATOM 2691 C C . ILE A 1 358 ? 1.756 17.818 3.669 1.00 48.56 358 ILE A C 1
ATOM 2693 O O . ILE A 1 358 ? 1.730 17.450 4.839 1.00 48.56 358 ILE A O 1
ATOM 2697 N N . ASP A 1 359 ? 1.478 17.004 2.651 1.00 51.75 359 ASP A N 1
ATOM 2698 C CA . ASP A 1 359 ? 0.875 15.678 2.799 1.00 51.75 359 ASP A CA 1
ATOM 2699 C C . ASP A 1 359 ? 1.745 14.554 2.220 1.00 51.75 359 ASP A C 1
ATOM 2701 O O . ASP A 1 359 ? 2.457 14.730 1.228 1.00 51.75 359 ASP A O 1
ATOM 2705 N N . TYR A 1 360 ? 1.675 13.384 2.856 1.00 60.56 360 TYR A N 1
ATOM 2706 C CA . TYR A 1 360 ? 2.228 12.140 2.329 1.00 60.56 360 TYR A CA 1
ATOM 2707 C C . TYR A 1 360 ? 1.449 11.729 1.087 1.00 60.56 360 TYR A C 1
ATOM 2709 O O . TYR A 1 360 ? 0.227 11.879 1.036 1.00 60.56 360 TYR A O 1
ATOM 2717 N N . ASP A 1 361 ? 2.132 11.138 0.111 1.00 69.94 361 ASP A N 1
ATOM 2718 C CA . ASP A 1 361 ? 1.409 10.408 -0.916 1.00 69.94 361 ASP A CA 1
ATOM 2719 C C . ASP A 1 361 ? 0.922 9.082 -0.324 1.00 69.94 361 ASP A C 1
ATOM 2721 O O . ASP A 1 361 ? 1.706 8.153 -0.105 1.00 69.94 361 ASP A O 1
ATOM 2725 N N . LEU A 1 362 ? -0.371 9.042 0.008 1.00 75.19 362 LEU A N 1
ATOM 2726 C CA . LEU A 1 362 ? -1.003 7.898 0.660 1.00 75.19 362 LEU A CA 1
ATOM 2727 C C . LEU A 1 362 ? -0.818 6.615 -0.146 1.00 75.19 362 LEU A C 1
ATOM 2729 O O . LEU A 1 362 ? -0.528 5.586 0.450 1.00 75.19 362 LEU A O 1
ATOM 2733 N N . GLN A 1 363 ? -0.868 6.681 -1.481 1.00 78.06 363 GLN A N 1
ATOM 2734 C CA . GLN A 1 363 ? -0.691 5.498 -2.328 1.00 78.06 363 GLN A CA 1
ATOM 2735 C C . GLN A 1 363 ? 0.711 4.912 -2.160 1.00 78.06 363 GLN A C 1
ATOM 2737 O O . GLN A 1 363 ? 0.888 3.697 -2.081 1.00 78.06 363 GLN A O 1
ATOM 2742 N N . VAL A 1 364 ? 1.724 5.776 -2.063 1.00 81.38 364 VAL A N 1
ATOM 2743 C CA . VAL A 1 364 ? 3.104 5.331 -1.865 1.00 81.38 364 VAL A CA 1
ATOM 2744 C C . VAL A 1 364 ? 3.302 4.751 -0.465 1.00 81.38 364 VAL A C 1
ATOM 2746 O O . VAL A 1 364 ? 3.946 3.712 -0.331 1.00 81.38 364 VAL A O 1
ATOM 2749 N N . VAL A 1 365 ? 2.741 5.379 0.572 1.00 81.75 365 VAL A N 1
ATOM 2750 C CA . VAL A 1 365 ? 2.796 4.858 1.950 1.00 81.75 365 VAL A CA 1
ATOM 2751 C C . VAL A 1 365 ? 2.090 3.503 2.053 1.00 81.75 365 VAL A C 1
ATOM 2753 O O . VAL A 1 365 ? 2.635 2.569 2.641 1.00 81.75 365 VAL A O 1
ATOM 2756 N N . GLU A 1 366 ? 0.915 3.372 1.440 1.00 84.81 366 GLU A N 1
ATOM 2757 C CA . GLU A 1 366 ? 0.126 2.140 1.373 1.00 84.81 366 GLU A CA 1
ATOM 2758 C C . GLU A 1 366 ? 0.896 1.009 0.681 1.00 84.81 366 GLU A C 1
ATOM 2760 O O . GLU A 1 366 ? 1.057 -0.088 1.238 1.00 84.81 366 GLU A O 1
ATOM 2765 N N . ALA A 1 367 ? 1.423 1.289 -0.514 1.00 87.44 367 ALA A N 1
ATOM 2766 C CA . ALA A 1 367 ? 2.204 0.338 -1.290 1.00 87.44 367 ALA A CA 1
ATOM 2767 C C . ALA A 1 367 ? 3.499 -0.049 -0.565 1.00 87.44 367 ALA A C 1
ATOM 2769 O O . ALA A 1 367 ? 3.855 -1.229 -0.532 1.00 87.44 367 ALA A O 1
ATOM 2770 N N . HIS A 1 368 ? 4.175 0.912 0.069 1.00 90.19 368 HIS A N 1
ATOM 2771 C CA . HIS A 1 368 ? 5.386 0.661 0.841 1.00 90.19 368 HIS A CA 1
ATOM 2772 C C . HIS A 1 368 ? 5.108 -0.204 2.072 1.00 90.19 368 HIS A C 1
ATOM 2774 O O . HIS A 1 368 ? 5.780 -1.212 2.258 1.00 90.19 368 HIS A O 1
ATOM 2780 N N . ALA A 1 369 ? 4.100 0.126 2.884 1.00 90.00 369 ALA A N 1
ATOM 2781 C CA . ALA A 1 369 ? 3.766 -0.641 4.085 1.00 90.00 369 ALA A CA 1
ATOM 2782 C C . ALA A 1 369 ? 3.429 -2.097 3.756 1.00 90.00 369 ALA A C 1
ATOM 2784 O O . ALA A 1 369 ? 3.935 -3.017 4.404 1.00 90.00 369 ALA A O 1
ATOM 2785 N N . THR A 1 370 ? 2.629 -2.302 2.710 1.00 90.31 370 THR A N 1
ATOM 2786 C CA . THR A 1 370 ? 2.286 -3.644 2.240 1.00 90.31 370 THR A CA 1
ATOM 2787 C C . THR A 1 370 ? 3.522 -4.383 1.736 1.00 90.31 370 THR A C 1
ATOM 2789 O O . THR A 1 370 ? 3.764 -5.521 2.136 1.00 90.31 370 THR A O 1
ATOM 2792 N N . LEU A 1 371 ? 4.343 -3.743 0.897 1.00 91.69 371 LEU A N 1
ATOM 2793 C CA . LEU A 1 371 ? 5.556 -4.356 0.359 1.00 91.69 371 LEU A CA 1
ATOM 2794 C C . LEU A 1 371 ? 6.548 -4.721 1.473 1.00 91.69 371 LEU A C 1
ATOM 2796 O O . LEU A 1 371 ? 7.090 -5.825 1.468 1.00 91.69 371 LEU A O 1
ATOM 2800 N N . SER A 1 372 ? 6.753 -3.843 2.457 1.00 91.56 372 SER A N 1
ATOM 2801 C CA . SER A 1 372 ? 7.638 -4.091 3.597 1.00 91.56 372 SER A CA 1
ATOM 2802 C C . SER A 1 372 ? 7.197 -5.293 4.428 1.00 91.56 372 SER A C 1
ATOM 2804 O O . SER A 1 372 ? 8.053 -6.062 4.863 1.00 91.56 372 SER A O 1
ATOM 2806 N N . LEU A 1 373 ? 5.890 -5.508 4.593 1.00 92.12 373 LEU A N 1
ATOM 2807 C CA . LEU A 1 373 ? 5.328 -6.629 5.356 1.00 92.12 373 LEU A CA 1
ATOM 2808 C C . LEU A 1 373 ? 5.078 -7.897 4.516 1.00 92.12 373 LEU A C 1
ATOM 2810 O O . LEU A 1 373 ? 4.639 -8.924 5.042 1.00 92.12 373 LEU A O 1
ATOM 2814 N N . TRP A 1 374 ? 5.399 -7.879 3.218 1.00 91.69 374 TRP A N 1
ATOM 2815 C CA . TRP A 1 374 ? 5.337 -9.074 2.377 1.00 91.69 374 TRP A CA 1
ATOM 2816 C C . TRP A 1 374 ? 6.255 -10.178 2.918 1.00 91.69 374 TRP A C 1
ATOM 2818 O O . TRP A 1 374 ? 7.425 -9.930 3.189 1.00 91.69 374 TRP A O 1
ATOM 2828 N N . GLY A 1 375 ? 5.725 -11.393 3.091 1.00 89.25 375 GLY A N 1
ATOM 2829 C CA . GLY A 1 375 ? 6.462 -12.539 3.641 1.00 89.25 375 GLY A CA 1
ATOM 2830 C C . GLY A 1 375 ? 6.508 -12.636 5.158 1.00 89.25 375 GLY A C 1
ATOM 2831 O O . GLY A 1 375 ? 7.073 -13.599 5.669 1.00 89.25 375 GLY A O 1
ATOM 2832 N N . GLU A 1 376 ? 5.858 -11.726 5.879 1.00 90.44 376 GLU A N 1
ATOM 2833 C CA . GLU A 1 376 ? 5.808 -11.798 7.341 1.00 90.44 376 GLU A CA 1
ATOM 2834 C C . GLU A 1 376 ? 4.655 -12.659 7.880 1.00 90.44 376 GLU A C 1
ATOM 2836 O O . GLU A 1 376 ? 4.615 -12.954 9.073 1.00 90.44 376 GLU A O 1
ATOM 2841 N N . GLY A 1 377 ? 3.736 -13.115 7.020 1.00 89.00 377 GLY A N 1
ATOM 2842 C CA . GLY A 1 377 ? 2.554 -13.879 7.439 1.00 89.00 377 GLY A CA 1
ATOM 2843 C C . GLY A 1 377 ? 1.549 -13.038 8.227 1.00 89.00 377 GLY A C 1
ATOM 2844 O O . GLY A 1 377 ? 0.867 -13.553 9.112 1.00 89.00 377 GLY A O 1
ATOM 2845 N N . VAL A 1 378 ? 1.484 -11.743 7.922 1.00 90.56 378 VAL A N 1
ATOM 2846 C CA . VAL A 1 378 ? 0.657 -10.748 8.612 1.00 90.56 378 VAL A CA 1
ATOM 2847 C C . VAL A 1 378 ? -0.427 -10.209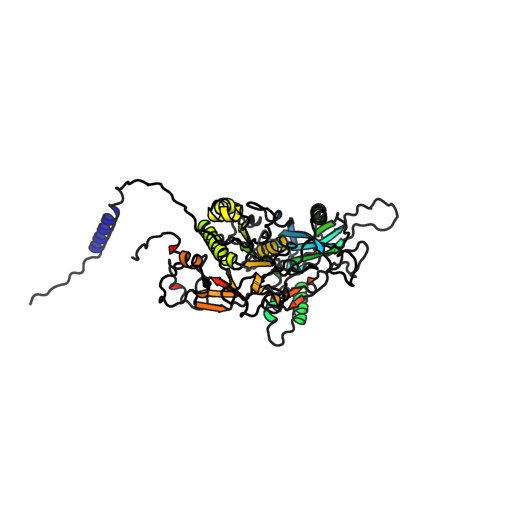 7.684 1.00 90.56 378 VAL A C 1
ATOM 2849 O O . VAL A 1 378 ? -0.312 -10.307 6.465 1.00 90.56 378 VAL A O 1
ATOM 2852 N N . LEU A 1 379 ? -1.447 -9.582 8.261 1.00 91.38 379 LEU A N 1
ATOM 2853 C CA . LEU A 1 379 ? -2.361 -8.706 7.536 1.00 91.38 379 LEU A CA 1
ATOM 2854 C C . LEU A 1 379 ? -2.007 -7.243 7.791 1.00 91.38 379 LEU A C 1
ATOM 2856 O O . LEU A 1 379 ? -1.497 -6.898 8.858 1.00 91.38 379 LEU A O 1
ATOM 2860 N N . VAL A 1 380 ? -2.313 -6.382 6.825 1.00 91.12 380 VAL A N 1
ATOM 2861 C CA . VAL A 1 380 ? -2.047 -4.943 6.901 1.00 91.12 380 VAL A CA 1
ATOM 2862 C C . VAL A 1 380 ? -3.336 -4.178 6.673 1.00 91.12 380 VAL A C 1
ATOM 2864 O O . VAL A 1 380 ? -4.016 -4.367 5.671 1.00 91.12 380 VAL A O 1
ATOM 2867 N N . LEU A 1 381 ? -3.673 -3.292 7.597 1.00 90.88 381 LEU A N 1
ATOM 2868 C CA . LEU A 1 381 ? -4.746 -2.327 7.435 1.00 90.88 381 LEU A CA 1
ATOM 2869 C C . LEU A 1 381 ? -4.113 -0.947 7.308 1.00 90.88 381 LEU A C 1
ATOM 2871 O O . LEU A 1 381 ? -3.591 -0.414 8.287 1.00 90.88 381 LEU A O 1
ATOM 2875 N N . VAL A 1 382 ? -4.129 -0.378 6.106 1.00 86.56 382 VAL A N 1
ATOM 2876 C CA . VAL A 1 382 ? -3.707 1.014 5.934 1.00 86.56 382 VAL A CA 1
ATOM 2877 C C . VAL A 1 382 ? -4.919 1.905 6.110 1.00 86.56 382 VAL A C 1
ATOM 2879 O O . VAL A 1 382 ? -5.955 1.694 5.474 1.00 86.56 382 VAL A O 1
ATOM 2882 N N . GLN A 1 383 ? -4.794 2.869 7.007 1.00 84.94 383 GLN A N 1
ATOM 2883 C CA . GLN A 1 383 ? -5.892 3.736 7.386 1.00 84.94 383 GLN A CA 1
ATOM 2884 C C . GLN A 1 383 ? -5.354 5.100 7.806 1.00 84.94 383 GLN A C 1
ATOM 2886 O O . GLN A 1 383 ? -4.207 5.224 8.251 1.00 84.94 383 GLN A O 1
ATOM 2891 N N . ASP A 1 384 ? -6.195 6.114 7.678 1.00 79.62 384 ASP A N 1
ATOM 2892 C CA . ASP A 1 384 ? -5.870 7.438 8.193 1.00 79.62 384 ASP A CA 1
ATOM 2893 C C . ASP A 1 384 ? -5.863 7.407 9.744 1.00 79.62 384 ASP A C 1
ATOM 2895 O O . ASP A 1 384 ? -6.533 6.572 10.357 1.00 79.62 384 ASP A O 1
ATOM 2899 N N . PRO A 1 385 ? -5.126 8.296 10.437 1.00 78.56 385 PRO A N 1
ATOM 2900 C CA . PRO A 1 385 ? -5.156 8.378 11.906 1.00 78.56 385 PRO A CA 1
ATOM 2901 C C . PRO A 1 385 ? -6.538 8.632 12.529 1.00 78.56 385 PRO A C 1
ATOM 2903 O O . PRO A 1 385 ? -6.713 8.442 13.735 1.00 78.56 385 PRO A O 1
ATOM 2906 N N . ASP A 1 386 ? -7.508 9.085 11.733 1.00 78.06 386 ASP A N 1
ATOM 2907 C CA . ASP A 1 386 ? -8.906 9.250 12.121 1.00 78.06 386 ASP A CA 1
ATOM 2908 C C . ASP A 1 386 ? -9.823 8.094 11.697 1.00 78.06 386 ASP A C 1
ATOM 2910 O O . ASP A 1 386 ? -11.044 8.180 11.843 1.00 78.06 386 ASP A O 1
ATOM 2914 N N . GLU A 1 387 ? -9.246 6.987 11.237 1.00 84.88 387 GLU A N 1
ATOM 2915 C CA . GLU A 1 387 ? -9.956 5.776 10.850 1.00 84.88 387 GLU A CA 1
ATOM 2916 C C . GLU A 1 387 ? -9.746 4.632 11.848 1.00 84.88 387 GLU A C 1
ATOM 2918 O O . GLU A 1 387 ? -8.655 4.401 12.372 1.00 84.88 387 GLU A O 1
ATOM 2923 N N . TYR A 1 388 ? -10.836 3.921 12.138 1.00 88.44 388 TYR A N 1
ATOM 2924 C CA . TYR A 1 388 ? -10.903 2.908 13.184 1.00 88.44 388 TYR A CA 1
ATOM 2925 C C . TYR A 1 388 ? -11.664 1.685 12.699 1.00 88.44 388 TYR A C 1
ATOM 2927 O O . TYR A 1 388 ? -12.767 1.792 12.162 1.00 88.44 388 TYR A O 1
ATOM 2935 N N . LEU A 1 389 ? -11.113 0.502 12.946 1.00 89.88 389 LEU A N 1
ATOM 2936 C CA . LEU A 1 389 ? -11.778 -0.758 12.652 1.00 89.88 389 LEU A CA 1
ATOM 2937 C C . LEU A 1 389 ? -12.895 -1.037 13.648 1.00 89.88 389 LEU A C 1
ATOM 2939 O O . LEU A 1 389 ? -12.638 -1.188 14.833 1.00 89.88 389 LEU A O 1
ATOM 2943 N N . VAL A 1 390 ? -14.115 -1.224 13.160 1.00 89.62 390 VAL A N 1
ATOM 2944 C CA . VAL A 1 390 ? -15.303 -1.490 13.968 1.00 89.62 390 VAL A CA 1
ATOM 2945 C C . VAL A 1 390 ? -15.860 -2.882 13.667 1.00 89.62 390 VAL A C 1
ATOM 2947 O O . VAL A 1 390 ? -16.476 -3.087 12.617 1.00 89.62 390 VAL A O 1
ATOM 2950 N N . PRO A 1 391 ? -15.706 -3.854 14.582 1.00 89.44 391 PRO A N 1
ATOM 2951 C CA . PRO A 1 391 ? -16.499 -5.076 14.556 1.00 89.44 391 PRO A CA 1
ATOM 2952 C C . PRO A 1 391 ? -17.985 -4.756 14.751 1.00 89.44 391 PRO A C 1
ATOM 2954 O O . PRO A 1 391 ? -18.351 -3.968 15.624 1.00 89.44 391 PRO A O 1
ATOM 2957 N N . THR A 1 392 ? -18.865 -5.397 13.983 1.00 85.31 392 THR A N 1
ATOM 2958 C CA . THR A 1 392 ? -20.317 -5.202 14.147 1.00 85.31 392 THR A CA 1
ATOM 2959 C C . THR A 1 392 ? -20.837 -5.857 15.431 1.00 85.31 392 THR A C 1
ATOM 2961 O O . THR A 1 392 ? -21.781 -5.361 16.046 1.00 85.31 392 THR A O 1
ATOM 2964 N N . THR A 1 393 ? -20.205 -6.951 15.870 1.00 85.44 393 THR A N 1
ATOM 2965 C CA . THR A 1 393 ? -20.525 -7.617 17.141 1.00 85.44 393 THR A CA 1
ATOM 2966 C C . THR A 1 393 ? -19.656 -7.054 18.263 1.00 85.44 393 THR A C 1
ATOM 2968 O O . THR A 1 393 ? -18.430 -7.077 18.180 1.00 85.44 393 THR A O 1
ATOM 2971 N N . VAL A 1 394 ? -20.287 -6.571 19.336 1.00 82.38 394 VAL A N 1
ATOM 2972 C CA . VAL A 1 394 ? -19.582 -6.032 20.509 1.00 82.38 394 VAL A CA 1
ATOM 2973 C C . VAL A 1 394 ? -18.701 -7.109 21.143 1.00 82.38 394 VAL A C 1
ATOM 2975 O O . VAL A 1 394 ? -19.174 -8.205 21.428 1.00 82.38 394 VAL A O 1
ATOM 2978 N N . GLY A 1 395 ? -17.434 -6.774 21.391 1.00 82.69 395 GLY A N 1
ATOM 2979 C CA . GLY A 1 395 ? -16.457 -7.678 22.001 1.00 82.69 395 GLY A CA 1
ATOM 2980 C C . GLY A 1 395 ? -15.833 -8.687 21.035 1.00 82.69 395 GLY A C 1
ATOM 2981 O O . GLY A 1 395 ? -14.942 -9.420 21.450 1.00 82.69 395 GLY A O 1
ATOM 2982 N N . ALA A 1 396 ? -16.254 -8.723 19.765 1.00 88.31 396 ALA A N 1
ATOM 2983 C CA . ALA A 1 396 ? -15.574 -9.533 18.764 1.00 88.31 396 ALA A CA 1
ATOM 2984 C C . ALA A 1 396 ? -14.159 -8.999 18.520 1.00 88.31 396 ALA A C 1
ATOM 2986 O O . ALA A 1 396 ? -13.957 -7.795 18.350 1.00 88.31 396 ALA A O 1
ATOM 2987 N N . THR A 1 397 ? -13.193 -9.910 18.471 1.00 90.56 397 THR A N 1
ATOM 2988 C CA . THR A 1 397 ? -11.795 -9.586 18.185 1.00 90.56 397 THR A CA 1
ATOM 2989 C C . THR A 1 397 ? -11.451 -9.923 16.734 1.00 90.56 397 THR A C 1
ATOM 2991 O O . THR A 1 397 ? -12.093 -10.766 16.107 1.00 90.56 397 THR A O 1
ATOM 2994 N N . LEU A 1 398 ? -10.419 -9.295 16.176 1.00 90.19 398 LEU A N 1
ATOM 2995 C CA . LEU A 1 398 ? -9.858 -9.651 14.873 1.00 90.19 398 LEU A CA 1
ATOM 2996 C C . LEU A 1 398 ? -9.530 -11.146 14.777 1.00 90.19 398 LEU A C 1
ATOM 2998 O O . LEU A 1 398 ? -9.937 -11.751 13.785 1.00 90.19 398 LEU A O 1
ATOM 3002 N N . PRO A 1 399 ? -8.892 -11.778 15.784 1.00 90.50 399 PRO A N 1
ATOM 3003 C CA . PRO A 1 399 ? -8.729 -13.222 15.795 1.00 90.50 399 PRO A CA 1
ATOM 3004 C C . PRO A 1 399 ? -10.024 -14.023 15.644 1.00 90.50 399 PRO A C 1
ATOM 3006 O O . PRO A 1 399 ? -10.025 -15.023 14.929 1.00 90.50 399 PRO A O 1
ATOM 3009 N N . ASP A 1 400 ? -11.130 -13.596 16.259 1.00 91.56 400 ASP A N 1
ATOM 3010 C CA . ASP A 1 400 ? -12.429 -14.264 16.096 1.00 91.56 400 ASP A CA 1
ATOM 3011 C C . ASP A 1 400 ? -12.995 -14.071 14.687 1.00 91.56 400 ASP A C 1
ATOM 3013 O O . ASP A 1 400 ? -13.461 -15.024 14.059 1.00 91.56 400 ASP A O 1
ATOM 3017 N N . LEU A 1 401 ? -12.924 -12.842 14.169 1.00 92.06 401 LEU A N 1
ATOM 3018 C CA . LEU A 1 401 ? -13.424 -12.487 12.839 1.00 92.06 401 LEU A CA 1
ATOM 3019 C C . LEU A 1 401 ? -12.626 -13.169 11.717 1.00 92.06 401 LEU A C 1
ATOM 3021 O O . LEU A 1 401 ? -13.191 -13.473 10.666 1.00 92.06 401 LEU A O 1
ATOM 3025 N N . LEU A 1 402 ? -11.334 -13.419 11.939 1.00 90.56 402 LEU A N 1
ATOM 3026 C CA . LEU A 1 402 ? -10.401 -14.060 11.008 1.00 90.56 402 LEU A CA 1
ATOM 3027 C C . LEU A 1 402 ? -10.214 -15.561 11.267 1.00 90.56 402 LEU A C 1
ATOM 3029 O O . LEU A 1 402 ? -9.434 -16.200 10.558 1.00 90.56 402 LEU A O 1
ATOM 3033 N N . ARG A 1 403 ? -10.917 -16.142 12.248 1.00 87.88 403 ARG A N 1
ATOM 3034 C CA . ARG A 1 403 ? -10.824 -17.574 12.555 1.00 87.88 403 ARG A CA 1
ATOM 3035 C C . ARG A 1 403 ? -11.311 -18.407 11.359 1.00 87.88 403 ARG A C 1
ATOM 3037 O O . ARG A 1 403 ? -12.474 -18.261 10.975 1.00 87.88 403 ARG A O 1
ATOM 3044 N N . PRO A 1 404 ? -10.488 -19.306 10.789 1.00 85.12 404 PRO A N 1
ATOM 3045 C CA . PRO A 1 404 ? -10.909 -20.162 9.682 1.00 85.12 404 PRO A CA 1
ATOM 3046 C C . PRO A 1 404 ? -12.182 -20.957 10.003 1.00 85.12 404 PRO A C 1
ATOM 3048 O O . PRO A 1 404 ? -12.349 -21.462 11.111 1.00 85.12 404 PRO A O 1
ATOM 3051 N N . GLY A 1 405 ? -13.098 -21.050 9.037 1.00 84.31 405 GLY A N 1
ATOM 3052 C CA . GLY A 1 405 ? -14.348 -21.812 9.149 1.00 84.31 405 GLY A CA 1
ATOM 3053 C C . GLY A 1 405 ? -15.484 -21.131 9.924 1.00 84.31 405 GLY A C 1
ATOM 3054 O O . GLY A 1 405 ? -16.644 -21.399 9.627 1.00 84.31 405 GLY A O 1
ATOM 3055 N N . THR A 1 406 ? -15.195 -20.227 10.867 1.00 86.50 406 THR A N 1
ATOM 3056 C CA . THR A 1 406 ? -16.234 -19.578 11.700 1.00 86.50 406 THR A CA 1
ATOM 3057 C C . THR A 1 406 ? -16.264 -18.056 11.598 1.00 86.50 406 THR A C 1
ATOM 3059 O O . THR A 1 406 ? -17.318 -17.451 11.770 1.00 86.50 406 THR A O 1
ATOM 3062 N N . GLY A 1 407 ? -15.116 -17.424 11.362 1.00 90.12 407 GLY A N 1
ATOM 3063 C CA . GLY A 1 407 ? -14.979 -15.975 11.313 1.00 90.12 407 GLY A CA 1
ATOM 3064 C C . GLY A 1 407 ? -15.515 -15.399 10.005 1.00 90.12 407 GLY A C 1
ATOM 3065 O O . GLY A 1 407 ? -15.216 -15.902 8.923 1.00 90.12 407 GLY A O 1
ATOM 3066 N N . CYS A 1 408 ? -16.288 -14.319 10.082 1.00 91.12 408 CYS A N 1
ATOM 3067 C CA . CYS A 1 408 ? -16.912 -13.723 8.900 1.00 91.12 408 CYS A CA 1
ATOM 3068 C C . CYS A 1 408 ? -15.907 -13.082 7.921 1.00 91.12 408 CYS A C 1
ATOM 3070 O O . CYS A 1 408 ? -16.173 -13.060 6.724 1.00 91.12 408 CYS A O 1
ATOM 3072 N N . LEU A 1 409 ? -14.735 -12.619 8.380 1.00 89.31 409 LEU A N 1
ATOM 3073 C CA . LEU A 1 409 ? -13.657 -12.151 7.491 1.00 89.31 409 LEU A CA 1
ATOM 3074 C C . LEU A 1 409 ? -12.867 -13.314 6.876 1.00 89.31 409 LEU A C 1
ATOM 3076 O O . LEU A 1 409 ? -12.267 -13.162 5.811 1.00 89.31 409 LEU A O 1
ATOM 3080 N N . ALA A 1 410 ? -12.853 -14.475 7.535 1.00 87.94 410 ALA A N 1
ATOM 3081 C CA . ALA A 1 410 ? -12.180 -15.675 7.041 1.00 87.94 410 ALA A CA 1
ATOM 3082 C C . ALA A 1 410 ? -12.936 -16.366 5.898 1.00 87.94 410 ALA A C 1
ATOM 3084 O O . ALA A 1 410 ? -12.331 -17.133 5.156 1.00 87.94 410 ALA A O 1
ATOM 3085 N N . GLN A 1 411 ? -14.238 -16.098 5.756 1.00 85.69 411 GLN A N 1
ATOM 3086 C CA . GLN A 1 411 ? -15.072 -16.621 4.665 1.00 85.69 411 GLN A CA 1
ATOM 3087 C C . GLN A 1 411 ? -14.729 -16.002 3.305 1.00 85.69 411 GLN A C 1
ATOM 3089 O O . GLN A 1 411 ? -15.072 -16.563 2.268 1.00 85.69 411 GLN A O 1
ATOM 3094 N N . LEU A 1 412 ? -14.053 -14.852 3.306 1.00 84.44 412 LEU A N 1
ATOM 3095 C CA . LEU A 1 412 ? -13.576 -14.197 2.098 1.00 84.44 412 LEU A CA 1
ATOM 3096 C C . LEU A 1 412 ? -12.161 -14.658 1.760 1.00 84.44 412 LEU A C 1
ATOM 3098 O O . LEU A 1 412 ? -11.346 -14.940 2.646 1.00 84.44 412 LEU A O 1
ATOM 3102 N N . ARG A 1 413 ? -11.855 -14.628 0.462 1.00 83.31 413 ARG A N 1
ATOM 3103 C CA . ARG A 1 413 ? -10.486 -14.744 -0.054 1.00 83.31 413 ARG A CA 1
ATOM 3104 C C . ARG A 1 413 ? -9.592 -13.702 0.624 1.00 83.31 413 ARG A C 1
ATOM 3106 O O . ARG A 1 413 ? -10.059 -12.595 0.899 1.00 83.31 413 ARG A O 1
ATOM 3113 N N . THR A 1 414 ? -8.340 -14.041 0.931 1.00 80.69 414 THR A N 1
ATOM 3114 C CA . THR A 1 414 ? -7.469 -13.168 1.742 1.00 80.69 414 THR A CA 1
ATOM 3115 C C . THR A 1 414 ? -7.192 -11.837 1.046 1.00 80.69 414 THR A C 1
ATOM 3117 O O . THR A 1 414 ? -7.150 -10.800 1.700 1.00 80.69 414 THR A O 1
ATOM 3120 N N . GLU A 1 415 ? -7.128 -11.864 -0.279 1.00 77.81 415 GLU A N 1
ATOM 3121 C CA . GLU A 1 415 ? -7.005 -10.734 -1.192 1.00 77.81 415 GLU A CA 1
ATOM 3122 C C . GLU A 1 415 ? -8.302 -9.930 -1.401 1.00 77.81 415 GLU A C 1
ATOM 3124 O O . GLU A 1 415 ? -8.261 -8.850 -1.978 1.00 77.81 415 GLU A O 1
ATOM 3129 N N . CYS A 1 416 ? -9.451 -10.423 -0.921 1.00 80.06 416 CYS A N 1
ATOM 3130 C CA . CYS A 1 416 ? -10.766 -9.799 -1.112 1.00 80.06 416 CYS A CA 1
ATOM 3131 C C . CYS A 1 416 ? -11.379 -9.211 0.170 1.00 80.06 416 CYS A C 1
ATOM 3133 O O . CYS A 1 416 ? -12.589 -9.001 0.262 1.00 80.06 416 CYS A O 1
ATOM 3135 N N . ARG A 1 417 ? -10.579 -8.944 1.205 1.00 86.81 417 ARG A N 1
ATOM 3136 C CA . ARG A 1 417 ? -11.094 -8.451 2.491 1.00 86.81 417 ARG A CA 1
ATOM 3137 C C . ARG A 1 417 ? -11.268 -6.933 2.476 1.00 86.81 417 ARG A C 1
ATOM 3139 O O . ARG A 1 417 ? -10.501 -6.202 3.089 1.00 86.81 417 ARG A O 1
ATOM 3146 N N . PHE A 1 418 ? -12.303 -6.447 1.798 1.00 84.50 418 PHE A N 1
ATOM 3147 C CA . PHE A 1 418 ? -12.616 -5.014 1.720 1.00 84.50 418 PHE A CA 1
ATOM 3148 C C . PHE A 1 418 ? -13.636 -4.586 2.769 1.00 84.50 418 PHE A C 1
ATOM 3150 O O . PHE A 1 418 ? -14.772 -5.059 2.773 1.00 84.50 418 PHE A O 1
ATOM 3157 N N . LEU A 1 419 ? -13.237 -3.661 3.637 1.00 86.25 419 LEU A N 1
ATOM 3158 C CA . LEU A 1 419 ? -14.055 -3.098 4.701 1.00 86.25 419 LEU A CA 1
ATOM 3159 C C . LEU A 1 419 ? -14.762 -1.839 4.201 1.00 86.25 419 LEU A C 1
ATOM 3161 O O . LEU A 1 419 ? -14.135 -0.905 3.701 1.00 86.25 419 LEU A O 1
ATOM 3165 N N . ALA A 1 420 ? -16.083 -1.790 4.367 1.00 84.44 420 ALA A N 1
ATOM 3166 C CA . ALA A 1 420 ? -16.845 -0.586 4.063 1.00 84.44 420 ALA A CA 1
ATOM 3167 C C . ALA A 1 420 ? -16.415 0.563 4.984 1.00 84.44 420 ALA A C 1
ATOM 3169 O O . ALA A 1 420 ? -16.350 0.390 6.200 1.00 84.44 420 ALA A O 1
ATOM 3170 N N . ARG A 1 421 ? -16.187 1.748 4.418 1.00 85.19 421 ARG A N 1
ATOM 3171 C CA . ARG A 1 421 ? -15.903 2.966 5.179 1.00 85.19 421 ARG A CA 1
ATOM 3172 C C . ARG A 1 421 ? -17.192 3.728 5.468 1.00 85.19 421 ARG A C 1
ATOM 3174 O O . ARG A 1 421 ? -18.035 3.913 4.583 1.00 85.19 421 ARG A O 1
ATOM 3181 N N . ARG A 1 422 ? -17.349 4.191 6.703 1.00 84.19 422 ARG A N 1
ATOM 3182 C CA . ARG A 1 422 ? -18.486 4.999 7.148 1.00 84.19 422 ARG A CA 1
ATOM 3183 C C . ARG A 1 422 ? -17.972 6.241 7.850 1.00 84.19 422 ARG A C 1
ATOM 3185 O O . ARG A 1 422 ? -17.222 6.130 8.813 1.00 84.19 422 ARG A O 1
ATOM 3192 N N . ASP A 1 423 ? -18.410 7.403 7.385 1.00 80.75 423 ASP A N 1
ATOM 3193 C CA . ASP A 1 423 ? -18.195 8.639 8.132 1.00 80.75 423 ASP A CA 1
ATOM 3194 C C . ASP A 1 423 ? -19.064 8.598 9.378 1.00 80.75 423 ASP A C 1
ATOM 3196 O O . ASP A 1 423 ? -20.277 8.436 9.232 1.00 80.75 423 ASP A O 1
ATOM 3200 N N . ILE A 1 424 ? -18.468 8.752 10.558 1.00 75.44 424 ILE A N 1
ATOM 3201 C CA . ILE A 1 424 ? -19.214 8.823 11.812 1.00 75.44 424 ILE A CA 1
ATOM 3202 C C . ILE A 1 424 ? -19.140 10.211 12.436 1.00 75.44 424 ILE A C 1
ATOM 3204 O O . ILE A 1 424 ? -18.086 10.845 12.447 1.00 75.44 424 ILE A O 1
ATOM 3208 N N . PHE A 1 425 ? -20.279 10.669 12.958 1.00 73.25 425 PHE A N 1
ATOM 3209 C CA . PHE A 1 425 ? -20.418 11.980 13.590 1.00 73.25 425 PHE A CA 1
ATOM 3210 C C . PHE A 1 425 ? -21.047 11.853 14.980 1.00 73.25 425 PHE A C 1
ATOM 3212 O O . PHE A 1 425 ? -21.869 10.954 15.204 1.00 73.25 425 PHE A O 1
ATOM 3219 N N . PRO A 1 426 ? -20.716 12.755 15.921 1.00 61.91 426 PRO A N 1
ATOM 3220 C CA . PRO A 1 426 ? -21.442 12.850 17.177 1.00 61.91 426 PRO A CA 1
ATOM 3221 C C . PRO A 1 426 ? -22.947 13.046 16.919 1.00 61.91 426 PRO A C 1
ATOM 3223 O O . PRO A 1 426 ? -23.324 13.703 15.943 1.00 61.91 426 PRO A O 1
ATOM 3226 N N . PRO A 1 427 ? -23.833 12.480 17.753 1.00 58.72 427 PRO A N 1
ATOM 3227 C CA . PRO A 1 427 ? -25.267 12.703 17.620 1.00 58.72 427 PRO A CA 1
ATOM 3228 C C . PRO A 1 427 ? -25.597 14.202 17.728 1.00 58.72 427 PRO A C 1
ATOM 3230 O O . PRO A 1 427 ? -25.141 14.883 18.641 1.00 58.72 427 PRO A O 1
ATOM 3233 N N . ALA A 1 428 ? -26.421 14.709 16.803 1.00 54.84 428 ALA A N 1
ATOM 3234 C CA . ALA A 1 428 ? -26.757 16.134 16.673 1.00 54.84 428 ALA A CA 1
ATOM 3235 C C . ALA A 1 428 ? -27.530 16.728 17.870 1.00 54.84 428 ALA A C 1
ATOM 3237 O O . ALA A 1 428 ? -27.639 17.945 17.996 1.00 54.84 428 ALA A O 1
ATOM 3238 N N . ALA A 1 429 ? -28.081 15.888 18.751 1.00 51.31 429 ALA A N 1
ATOM 3239 C CA . ALA A 1 429 ? -28.823 16.329 19.923 1.00 51.31 429 ALA A CA 1
ATOM 3240 C C . ALA A 1 429 ? -27.945 16.236 21.177 1.00 51.31 429 ALA A C 1
ATOM 3242 O O . ALA A 1 429 ? -27.579 15.146 21.612 1.00 51.31 429 ALA A O 1
ATOM 3243 N N . ALA A 1 430 ? -27.687 17.388 21.793 1.00 47.12 430 ALA A N 1
ATOM 3244 C CA . ALA A 1 430 ? -26.946 17.609 23.035 1.00 47.12 430 ALA A CA 1
ATOM 3245 C C . ALA A 1 430 ? -27.522 16.923 24.306 1.00 47.12 430 ALA A C 1
ATOM 3247 O O . ALA A 1 430 ? -27.280 17.379 25.420 1.00 47.12 430 ALA A O 1
ATOM 3248 N N . ALA A 1 431 ? -28.283 15.829 24.188 1.00 48.06 431 ALA A N 1
ATOM 3249 C CA . ALA A 1 431 ? -28.938 15.168 25.318 1.00 48.06 431 ALA A CA 1
ATOM 3250 C C . ALA A 1 431 ? -27.977 14.366 26.222 1.00 48.06 431 ALA A C 1
ATOM 3252 O O . ALA A 1 431 ? -28.342 14.041 27.348 1.00 48.06 431 ALA A O 1
ATOM 3253 N N . SER A 1 432 ? -26.757 14.049 25.768 1.00 50.72 432 SER A N 1
ATOM 3254 C CA . SER A 1 432 ? -25.773 13.274 26.545 1.00 50.72 432 SER A CA 1
ATOM 3255 C C . SER A 1 432 ? -24.636 14.099 27.161 1.00 50.72 432 SER A C 1
ATOM 3257 O O . SER A 1 432 ? -23.705 13.511 27.704 1.00 50.72 432 SER A O 1
ATOM 3259 N N . GLY A 1 433 ? -24.693 15.434 27.094 1.00 57.81 433 GLY A N 1
ATOM 3260 C CA . GLY A 1 433 ? -23.565 16.290 27.476 1.00 57.81 433 GLY A CA 1
ATOM 3261 C C . GLY A 1 433 ? -22.385 16.180 26.502 1.00 57.81 433 GLY A C 1
ATOM 3262 O O . GLY A 1 433 ? -22.408 15.384 25.559 1.00 57.81 433 GLY A O 1
ATOM 3263 N N . ALA A 1 434 ? -21.361 17.011 26.708 1.00 58.72 434 ALA A N 1
ATOM 3264 C CA . ALA A 1 434 ? -20.098 16.868 25.991 1.00 58.72 434 ALA A CA 1
ATOM 3265 C C . ALA A 1 434 ? -19.521 15.470 26.263 1.00 58.72 434 ALA A C 1
ATOM 3267 O O . ALA A 1 434 ? -19.463 15.034 27.413 1.00 58.72 434 ALA A O 1
ATOM 3268 N N . VAL A 1 435 ? -19.116 14.760 25.210 1.00 63.84 435 VAL A N 1
ATOM 3269 C CA . VAL A 1 435 ? -18.425 13.478 25.362 1.00 63.84 435 VAL A CA 1
ATOM 3270 C C . VAL A 1 435 ? -17.048 13.766 25.959 1.00 63.84 435 VAL A C 1
ATOM 3272 O O . VAL A 1 435 ? -16.228 14.432 25.329 1.00 63.84 435 VAL A O 1
ATOM 3275 N N . ASP A 1 436 ? -16.789 13.273 27.171 1.00 69.81 436 ASP A N 1
ATOM 3276 C CA . ASP A 1 436 ? -15.427 13.200 27.702 1.00 69.81 436 ASP A CA 1
ATOM 3277 C C . ASP A 1 436 ? -14.681 12.116 26.919 1.00 69.81 436 ASP A C 1
ATOM 3279 O O . ASP A 1 436 ? -14.738 10.931 27.244 1.00 69.81 436 ASP A O 1
ATOM 3283 N N . GLU A 1 437 ? -14.042 12.530 25.825 1.00 69.19 437 GLU A N 1
ATOM 3284 C CA . GLU A 1 437 ? -13.276 11.654 24.942 1.00 69.19 437 GLU A CA 1
ATOM 3285 C C . GLU A 1 437 ? -12.197 10.876 25.721 1.00 69.19 437 GLU A C 1
ATOM 3287 O O . GLU A 1 437 ? -12.220 9.645 25.673 1.00 69.19 437 GLU A O 1
ATOM 3292 N N . PRO A 1 438 ? -11.283 11.508 26.494 1.00 72.94 438 PRO A N 1
ATOM 3293 C CA . PRO A 1 438 ? -10.330 10.770 27.326 1.00 72.94 438 PRO A CA 1
ATOM 3294 C C . PRO A 1 438 ? -10.962 9.693 28.212 1.00 72.94 438 PRO A C 1
ATOM 3296 O O . PRO A 1 438 ? -10.423 8.589 28.301 1.00 72.94 438 PRO A O 1
ATOM 3299 N N . GLN A 1 439 ? -12.085 9.988 28.873 1.00 75.69 439 GLN A N 1
ATOM 3300 C CA . GLN A 1 439 ? -12.775 8.989 29.683 1.00 75.69 439 GLN A CA 1
ATOM 3301 C C . GLN A 1 439 ? -13.404 7.899 28.809 1.00 75.69 439 GLN A C 1
ATOM 3303 O O . GLN A 1 439 ? -13.304 6.723 29.156 1.00 75.69 439 GLN A O 1
ATOM 3308 N N . LEU A 1 440 ? -14.013 8.254 27.677 1.00 75.06 440 LEU A N 1
ATOM 3309 C CA . LEU A 1 440 ? -14.642 7.314 26.752 1.00 75.06 440 LEU A CA 1
ATOM 3310 C C . LEU A 1 440 ? -13.644 6.265 26.239 1.00 75.06 440 LEU A C 1
ATOM 3312 O O . LEU A 1 440 ? -13.944 5.076 26.321 1.00 75.06 440 LEU A O 1
ATOM 3316 N N . TRP A 1 441 ? -12.461 6.682 25.772 1.00 75.19 441 TRP A N 1
ATOM 3317 C CA . TRP A 1 441 ? -11.425 5.769 25.258 1.00 75.19 441 TRP A CA 1
ATOM 3318 C C . TRP A 1 441 ? -10.819 4.876 26.351 1.00 75.19 441 TRP A C 1
ATOM 3320 O O . TRP A 1 441 ? -10.436 3.742 26.075 1.00 75.19 441 TRP A O 1
ATOM 3330 N N . ARG A 1 442 ? -10.808 5.342 27.608 1.00 73.19 442 ARG A N 1
ATOM 3331 C CA . ARG A 1 442 ? -10.312 4.576 28.767 1.00 73.19 442 ARG A CA 1
ATOM 3332 C C . ARG A 1 442 ? -11.369 3.703 29.442 1.00 73.19 442 ARG A C 1
ATOM 3334 O O . ARG A 1 442 ? -11.017 2.890 30.295 1.00 73.19 442 ARG A O 1
ATOM 3341 N N . THR A 1 443 ? -12.653 3.886 29.129 1.00 71.06 443 THR A N 1
ATOM 3342 C CA . THR A 1 443 ? -13.747 3.180 29.807 1.00 71.06 443 THR A CA 1
ATOM 3343 C C . THR A 1 443 ? -13.828 1.735 29.308 1.00 71.06 443 THR A C 1
ATOM 3345 O O . THR A 1 443 ? -14.101 1.515 28.127 1.00 71.06 443 THR A O 1
ATOM 3348 N N . PRO A 1 444 ? -13.664 0.727 30.184 1.00 67.00 444 PRO A N 1
ATOM 3349 C CA . PRO A 1 444 ? -13.870 -0.665 29.801 1.00 67.00 444 PRO A CA 1
ATOM 3350 C C . PRO A 1 444 ? -15.326 -0.909 29.376 1.00 67.00 444 PRO A C 1
ATOM 3352 O O . PRO A 1 444 ? -16.254 -0.452 30.046 1.00 67.00 444 PRO A O 1
ATOM 3355 N N . GLY A 1 445 ? -15.550 -1.672 28.302 1.00 69.44 445 GLY A N 1
ATOM 3356 C CA . GLY A 1 445 ? -16.891 -2.120 27.914 1.00 69.44 445 GLY A CA 1
ATOM 3357 C C . GLY A 1 445 ? -17.208 -1.958 26.429 1.00 69.44 445 GLY A C 1
ATOM 3358 O O . GLY A 1 445 ? -16.503 -2.487 25.574 1.00 69.44 445 GLY A O 1
ATOM 3359 N N . ARG A 1 446 ? -18.338 -1.306 26.117 1.00 67.44 446 ARG A N 1
ATOM 3360 C CA . ARG A 1 446 ? -18.805 -1.126 24.730 1.00 67.44 446 ARG A CA 1
ATOM 3361 C C . ARG A 1 446 ? -17.836 -0.246 23.946 1.00 67.44 446 ARG A C 1
ATOM 3363 O O . ARG A 1 446 ? -17.281 0.702 24.483 1.00 67.44 446 ARG A O 1
ATOM 3370 N N . HIS A 1 447 ? -17.719 -0.525 22.654 1.00 70.31 447 HIS A N 1
ATOM 3371 C CA . HIS A 1 447 ? -16.855 0.220 21.752 1.00 70.31 447 HIS A CA 1
ATOM 3372 C C . HIS A 1 447 ? -17.190 1.731 21.748 1.00 70.31 447 HIS A C 1
ATOM 3374 O O . HIS A 1 447 ? -18.340 2.085 21.465 1.00 70.31 447 HIS A O 1
ATOM 3380 N N . PRO A 1 448 ? -16.196 2.615 21.997 1.00 72.00 448 PRO A N 1
ATOM 3381 C CA . PRO A 1 448 ? -16.345 4.073 21.958 1.00 72.00 448 PRO A CA 1
ATOM 3382 C C . PRO A 1 448 ? -17.114 4.606 20.748 1.00 72.00 448 PRO A C 1
ATOM 3384 O O . PRO A 1 448 ? -17.997 5.451 20.888 1.00 72.00 448 PRO A O 1
ATOM 3387 N N . LEU A 1 449 ? -16.856 4.052 19.563 1.00 74.69 449 LEU A N 1
ATOM 3388 C CA . LEU A 1 449 ? -17.419 4.555 18.316 1.00 74.69 449 LEU A CA 1
ATOM 3389 C C . LEU A 1 449 ? -18.906 4.234 18.133 1.00 74.69 449 LEU A C 1
ATOM 3391 O O . LEU A 1 449 ? -19.567 4.863 17.314 1.00 74.69 449 LEU A O 1
ATOM 3395 N N . LEU A 1 450 ? -19.480 3.341 18.949 1.00 69.94 450 LEU A N 1
ATOM 3396 C CA . LEU A 1 450 ? -20.934 3.133 18.992 1.00 69.94 450 LEU A CA 1
ATOM 3397 C C . LEU A 1 450 ? -21.688 4.333 19.589 1.00 69.94 450 LEU A C 1
ATOM 3399 O O . LEU A 1 450 ? -22.916 4.359 19.547 1.00 69.94 450 LEU A O 1
ATOM 3403 N N . ARG A 1 451 ? -20.983 5.314 20.172 1.00 70.88 451 ARG A N 1
ATOM 3404 C CA . ARG A 1 451 ? -21.573 6.574 20.649 1.00 70.88 451 ARG A CA 1
ATOM 3405 C C . ARG A 1 451 ? -21.833 7.585 19.529 1.00 70.88 451 ARG A C 1
ATOM 3407 O O . ARG A 1 451 ? -22.550 8.552 19.770 1.00 70.88 451 ARG A O 1
ATOM 3414 N N . TYR A 1 452 ? -21.290 7.369 18.333 1.00 71.94 452 TYR A N 1
ATOM 3415 C CA . TYR A 1 452 ? -21.423 8.283 17.200 1.00 71.94 452 TYR A CA 1
ATOM 3416 C C . TYR A 1 452 ? -22.635 7.867 16.356 1.00 71.94 452 TYR A C 1
ATOM 3418 O O . TYR A 1 452 ? -22.834 6.690 16.052 1.00 71.94 452 TYR A O 1
ATOM 3426 N N . GLY A 1 453 ? -23.509 8.836 16.076 1.00 58.09 453 GLY A N 1
ATOM 3427 C CA . GLY A 1 453 ? -24.929 8.613 15.786 1.00 58.09 453 GLY A CA 1
ATOM 3428 C C . GLY A 1 453 ? -25.341 8.680 14.317 1.00 58.09 453 GLY A C 1
ATOM 3429 O O . GLY A 1 453 ? -26.480 8.345 14.004 1.00 58.09 453 GLY A O 1
ATOM 3430 N N . SER A 1 454 ? -24.466 9.084 13.399 1.00 58.47 454 SER A N 1
ATOM 3431 C CA . SER A 1 454 ? -24.787 9.086 11.968 1.00 58.47 454 SER A CA 1
ATOM 3432 C C . SER A 1 454 ? -23.657 8.465 11.166 1.00 58.47 454 SER A C 1
ATOM 3434 O O . SER A 1 454 ? -22.502 8.829 11.332 1.00 58.47 454 SER A O 1
ATOM 3436 N N . ALA A 1 455 ? -24.006 7.497 10.317 1.00 60.66 455 ALA A N 1
ATOM 3437 C CA . ALA A 1 455 ? -23.082 6.833 9.414 1.00 60.66 455 ALA A CA 1
ATOM 3438 C C . ALA A 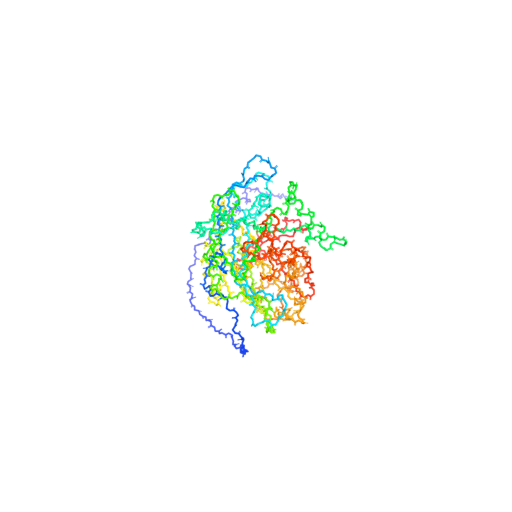1 455 ? -23.468 7.165 7.971 1.00 60.66 455 ALA A C 1
ATOM 3440 O O . ALA A 1 455 ? -24.437 6.605 7.453 1.00 60.66 455 ALA A O 1
ATOM 3441 N N . LYS A 1 456 ? -22.725 8.053 7.300 1.00 64.75 456 LYS A N 1
ATOM 3442 C CA . LYS A 1 456 ? -22.860 8.185 5.842 1.00 64.75 456 LYS A CA 1
ATOM 3443 C C . LYS A 1 456 ? -21.943 7.161 5.191 1.00 64.75 456 LYS A C 1
ATOM 3445 O O . LYS A 1 456 ? -20.729 7.175 5.397 1.00 64.75 456 LYS A O 1
ATOM 3450 N N . TYR A 1 457 ? -22.532 6.254 4.419 1.00 64.69 457 TYR A N 1
ATOM 3451 C CA . TYR A 1 457 ? -21.764 5.294 3.640 1.00 64.69 457 TYR A CA 1
ATOM 3452 C C . TYR A 1 457 ? -20.909 6.027 2.603 1.00 64.69 457 TYR A C 1
ATOM 3454 O O . TYR A 1 457 ? -21.418 6.863 1.849 1.00 64.69 457 TYR A O 1
ATOM 3462 N N . ARG A 1 458 ? -19.612 5.706 2.561 1.00 68.81 458 ARG A N 1
ATOM 3463 C CA . ARG A 1 458 ? -18.701 6.166 1.513 1.00 68.81 458 ARG A CA 1
ATOM 3464 C C . ARG A 1 458 ? -18.491 5.033 0.508 1.00 68.81 458 ARG A C 1
ATOM 3466 O O . ARG A 1 458 ? -18.224 3.908 0.924 1.00 68.81 458 ARG A O 1
ATOM 3473 N N . PRO A 1 459 ? -18.518 5.313 -0.806 1.00 65.00 459 PRO A N 1
ATOM 3474 C CA . PRO A 1 459 ? -18.230 4.311 -1.835 1.00 65.00 459 PRO A CA 1
ATOM 3475 C C . PRO A 1 459 ? -16.733 3.947 -1.929 1.00 65.00 459 PRO A C 1
ATOM 3477 O O . PRO A 1 459 ? -16.318 3.339 -2.904 1.00 65.00 459 PRO A O 1
ATOM 3480 N N . GLN A 1 460 ? -15.920 4.325 -0.939 1.00 73.31 460 GLN A N 1
ATOM 3481 C CA . GLN A 1 460 ? -14.475 4.110 -0.894 1.00 73.31 460 GLN A CA 1
ATOM 3482 C C . GLN A 1 460 ? -14.170 3.125 0.239 1.00 73.31 460 GLN A C 1
ATOM 3484 O O . GLN A 1 460 ? -13.989 3.568 1.378 1.00 73.31 460 GLN A O 1
ATOM 3489 N N . PRO A 1 461 ? -14.186 1.806 -0.017 1.00 78.75 461 PRO A N 1
ATOM 3490 C CA . PRO A 1 461 ? -13.787 0.835 0.993 1.00 78.75 461 PRO A CA 1
ATOM 3491 C C . PRO A 1 461 ? -12.306 1.021 1.355 1.00 78.75 461 PRO A C 1
ATOM 3493 O O . PRO A 1 461 ? -11.580 1.763 0.689 1.00 78.75 461 PRO A O 1
ATOM 3496 N N . LYS A 1 462 ? -11.864 0.348 2.415 1.00 85.31 462 LYS A N 1
ATOM 3497 C CA . LYS A 1 462 ? -10.445 0.145 2.715 1.00 85.31 462 LYS A CA 1
ATOM 3498 C C . LYS A 1 462 ? -10.152 -1.348 2.744 1.00 85.31 462 LYS A C 1
ATOM 3500 O O . LYS A 1 462 ? -10.929 -2.131 3.294 1.00 85.31 462 LYS A O 1
ATOM 3505 N N . SER A 1 463 ? -9.041 -1.757 2.160 1.00 81.88 463 SER A N 1
ATOM 3506 C CA . SER A 1 463 ? -8.604 -3.146 2.151 1.00 81.88 463 SER A CA 1
ATOM 3507 C C . SER A 1 463 ? -7.963 -3.536 3.481 1.00 81.88 463 SER A C 1
ATOM 3509 O O . SER A 1 463 ? -7.038 -2.877 3.959 1.00 81.88 463 SER A O 1
ATOM 3511 N N . LEU A 1 464 ? -8.388 -4.669 4.023 1.00 88.75 464 LEU A N 1
ATOM 3512 C CA . LEU A 1 464 ? -7.577 -5.472 4.919 1.00 88.75 464 LEU A CA 1
ATOM 3513 C C . LEU A 1 464 ? -6.655 -6.345 4.060 1.00 88.75 464 LEU A C 1
ATOM 3515 O O . LEU A 1 464 ? -7.049 -7.397 3.564 1.00 88.75 464 LEU A O 1
ATOM 3519 N N . VAL A 1 465 ? -5.438 -5.865 3.851 1.00 85.88 465 VAL A N 1
ATOM 3520 C CA . VAL A 1 465 ? -4.492 -6.381 2.866 1.00 85.88 465 VAL A CA 1
ATOM 3521 C C . VAL A 1 465 ? -3.817 -7.652 3.367 1.00 85.88 465 VAL A C 1
ATOM 3523 O O . VAL A 1 465 ? -3.275 -7.681 4.471 1.00 85.88 465 VAL A O 1
ATOM 3526 N N . ASP A 1 466 ? -3.776 -8.677 2.518 1.00 87.56 466 ASP A N 1
ATOM 3527 C CA . ASP A 1 466 ? -2.785 -9.749 2.602 1.00 87.56 466 ASP A CA 1
ATOM 3528 C C . ASP A 1 466 ? -1.608 -9.403 1.671 1.00 87.56 466 ASP A C 1
ATOM 3530 O O . ASP A 1 466 ? -1.747 -9.512 0.443 1.00 87.56 466 ASP A O 1
ATOM 3534 N N . PRO A 1 467 ? -0.440 -8.998 2.206 1.00 85.75 467 PRO A N 1
ATOM 3535 C CA . PRO A 1 467 ? 0.736 -8.676 1.400 1.00 85.75 467 PRO A CA 1
ATOM 3536 C C . PRO A 1 467 ? 1.189 -9.803 0.464 1.00 85.75 467 PRO A C 1
ATOM 3538 O O . PRO A 1 467 ? 1.852 -9.552 -0.545 1.00 85.75 467 PRO A O 1
ATOM 3541 N N . ALA A 1 468 ? 0.859 -11.059 0.782 1.00 80.38 468 ALA A N 1
ATOM 3542 C CA . ALA A 1 468 ? 1.170 -12.206 -0.060 1.00 80.38 468 ALA A CA 1
ATOM 3543 C C . ALA A 1 468 ? 0.366 -12.212 -1.367 1.00 80.38 468 ALA A C 1
ATOM 3545 O O . ALA A 1 468 ? 0.885 -12.649 -2.398 1.00 80.38 468 ALA A O 1
ATOM 3546 N N . ALA A 1 469 ? -0.857 -11.689 -1.344 1.00 73.31 469 ALA A N 1
ATOM 3547 C CA . ALA A 1 469 ? -1.833 -11.857 -2.415 1.00 73.31 469 ALA A CA 1
ATOM 3548 C C . ALA A 1 469 ? -2.236 -10.542 -3.115 1.00 73.31 469 ALA A C 1
ATOM 3550 O O . ALA A 1 469 ? -2.804 -10.580 -4.202 1.00 73.31 469 ALA A O 1
ATOM 3551 N N . THR A 1 470 ? -1.903 -9.383 -2.535 1.00 65.50 470 THR A 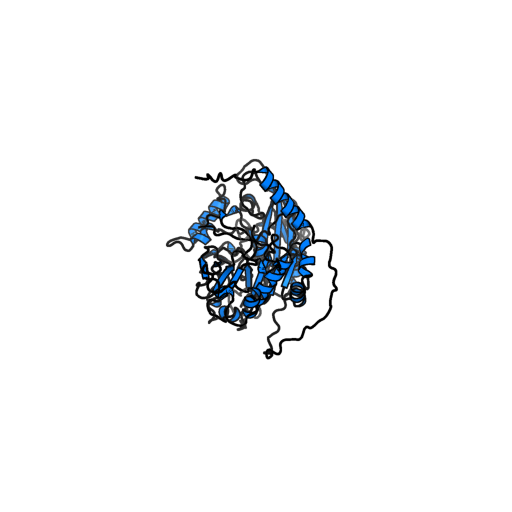N 1
ATOM 3552 C CA . THR A 1 470 ? -2.520 -8.091 -2.896 1.00 65.50 470 THR A CA 1
ATOM 3553 C C . THR A 1 470 ? -1.512 -7.078 -3.452 1.00 65.50 470 THR A C 1
ATOM 3555 O O . THR A 1 470 ? -1.358 -5.980 -2.931 1.00 65.50 470 THR A O 1
ATOM 3558 N N . LEU A 1 471 ? -0.771 -7.438 -4.495 1.00 63.06 471 LEU A N 1
ATOM 3559 C CA . LEU A 1 471 ? -0.128 -6.443 -5.364 1.00 63.06 471 LEU A CA 1
ATOM 3560 C C . LEU A 1 471 ? -0.816 -6.550 -6.717 1.00 63.06 471 LEU A C 1
ATOM 3562 O O . LEU A 1 471 ? -0.966 -7.695 -7.106 1.00 63.06 471 LEU A O 1
ATOM 3566 N N . PRO A 1 472 ? -1.231 -5.459 -7.398 1.00 61.75 472 PRO A N 1
ATOM 3567 C CA . PRO A 1 472 ? -1.053 -4.058 -7.010 1.00 61.75 472 PRO A CA 1
ATOM 3568 C C . PRO A 1 472 ? -1.782 -3.681 -5.713 1.00 61.75 472 PRO A C 1
ATOM 3570 O O . PRO A 1 472 ? -2.821 -4.249 -5.396 1.00 61.75 472 PRO A O 1
ATOM 3573 N N . VAL A 1 473 ? -1.207 -2.736 -4.970 1.00 62.19 473 VAL A N 1
ATOM 3574 C CA . VAL A 1 473 ? -1.748 -2.246 -3.696 1.00 62.19 473 VAL A CA 1
ATOM 3575 C C . VAL A 1 473 ? -2.471 -0.943 -3.970 1.00 62.19 473 VAL A C 1
ATOM 3577 O O . VAL A 1 473 ? -1.828 0.067 -4.238 1.00 62.19 473 VAL A O 1
ATOM 3580 N N . ASP A 1 474 ? -3.792 -0.972 -3.874 1.00 67.81 474 ASP A N 1
ATOM 3581 C CA . ASP A 1 474 ? -4.597 0.221 -3.646 1.00 67.81 474 ASP A CA 1
ATOM 3582 C C . ASP A 1 474 ? -5.706 -0.148 -2.683 1.00 67.81 474 ASP A C 1
ATOM 3584 O O . ASP A 1 474 ? -6.455 -1.105 -2.895 1.00 67.81 474 ASP A O 1
ATOM 3588 N N . VAL A 1 475 ? -5.774 0.601 -1.589 1.00 66.62 475 VAL A N 1
ATOM 3589 C CA . VAL A 1 475 ? -6.661 0.248 -0.491 1.00 66.62 475 VAL A CA 1
ATOM 3590 C C . VAL A 1 475 ? -8.128 0.493 -0.799 1.00 66.62 475 VAL A C 1
ATOM 3592 O O . VAL A 1 475 ? -8.988 0.011 -0.069 1.00 66.62 475 VAL A O 1
ATOM 3595 N N . HIS A 1 476 ? -8.432 1.209 -1.876 1.00 69.31 476 HIS A N 1
ATOM 3596 C CA . HIS A 1 476 ? -9.781 1.578 -2.276 1.00 69.31 476 HIS A CA 1
ATOM 3597 C C . HIS A 1 476 ? -10.361 0.705 -3.393 1.00 69.31 476 HIS A C 1
ATOM 3599 O O . HIS A 1 476 ? -11.509 0.915 -3.787 1.00 69.31 476 HIS A O 1
ATOM 3605 N N . VAL A 1 477 ? -9.600 -0.266 -3.898 1.00 70.31 477 VAL A N 1
ATOM 3606 C CA . VAL A 1 477 ? -9.927 -1.015 -5.118 1.00 70.31 477 VAL A CA 1
ATOM 3607 C C . VAL A 1 477 ? -10.220 -2.479 -4.825 1.00 70.31 477 VAL A C 1
ATOM 3609 O O . VAL A 1 477 ? -9.485 -3.099 -4.075 1.00 70.31 477 VAL A O 1
ATOM 3612 N N . THR A 1 478 ? -11.253 -3.055 -5.451 1.00 69.00 478 THR A N 1
ATOM 3613 C CA . THR A 1 478 ? -11.798 -4.373 -5.089 1.00 69.00 478 THR A CA 1
ATOM 3614 C C . THR A 1 478 ? -11.546 -5.479 -6.114 1.00 69.00 478 THR A C 1
ATOM 3616 O O . THR A 1 478 ? -12.494 -6.111 -6.591 1.00 69.00 478 THR A O 1
ATOM 3619 N N . SER A 1 479 ? -10.275 -5.770 -6.399 1.00 75.62 479 SER A N 1
ATOM 3620 C CA . SER A 1 479 ? -9.887 -6.934 -7.203 1.00 75.62 479 SER A CA 1
ATOM 3621 C C . SER A 1 479 ? -8.725 -7.733 -6.641 1.00 75.62 479 SER A C 1
ATOM 3623 O O . SER A 1 479 ? -7.864 -7.240 -5.917 1.00 75.62 479 SER A O 1
ATOM 3625 N N . ALA A 1 480 ? -8.716 -9.000 -7.039 1.00 78.88 480 ALA A N 1
ATOM 3626 C CA . ALA A 1 480 ? -7.688 -9.980 -6.766 1.00 78.88 480 ALA A CA 1
ATOM 3627 C C . ALA A 1 480 ? -6.846 -10.243 -8.017 1.00 78.88 480 ALA A C 1
ATOM 3629 O O . ALA A 1 480 ? -7.393 -10.405 -9.114 1.00 78.88 480 ALA A O 1
ATOM 3630 N N . CYS A 1 481 ? -5.533 -10.400 -7.848 1.00 80.38 481 CYS A N 1
ATOM 3631 C CA . CYS A 1 481 ? -4.695 -11.008 -8.879 1.00 80.38 481 CYS A CA 1
ATOM 3632 C C . CYS A 1 481 ? -4.823 -12.527 -8.824 1.00 80.38 481 CYS A C 1
ATOM 3634 O O . CYS A 1 481 ? -4.608 -13.133 -7.777 1.00 80.38 481 CYS A O 1
ATOM 3636 N N . VAL A 1 482 ? -5.179 -13.136 -9.953 1.00 79.56 482 VAL A N 1
ATOM 3637 C CA . VAL A 1 482 ? -5.511 -14.573 -10.021 1.00 79.56 482 VAL A CA 1
ATOM 3638 C C . VAL A 1 482 ? -4.685 -15.353 -11.036 1.00 79.56 482 VAL A C 1
ATOM 3640 O O . VAL A 1 482 ? -4.823 -16.569 -11.131 1.00 79.56 482 VAL A O 1
ATOM 3643 N N . GLY A 1 483 ? -3.834 -14.673 -11.802 1.00 80.25 483 GLY A N 1
ATOM 3644 C CA . GLY A 1 483 ? -2.950 -15.320 -12.761 1.00 80.25 483 GLY A CA 1
ATOM 3645 C C . GLY A 1 483 ? -1.723 -15.949 -12.108 1.00 80.25 483 GLY A C 1
ATOM 3646 O O . GLY A 1 483 ? -1.496 -15.858 -10.902 1.00 80.25 483 GLY A O 1
ATOM 3647 N N . ALA A 1 484 ? -0.886 -16.551 -12.947 1.00 81.56 484 ALA A N 1
ATOM 3648 C CA . ALA A 1 484 ? 0.452 -16.989 -12.576 1.00 81.56 484 ALA A CA 1
ATOM 3649 C C . ALA A 1 484 ? 1.497 -16.044 -13.180 1.00 81.56 484 ALA A C 1
ATOM 3651 O O . ALA A 1 484 ? 1.359 -15.607 -14.325 1.00 81.56 484 ALA A O 1
ATOM 3652 N N . ASP A 1 485 ? 2.546 -15.751 -12.415 1.00 81.81 485 ASP A N 1
ATOM 3653 C CA . ASP A 1 485 ? 3.732 -15.079 -12.939 1.00 81.81 485 ASP A CA 1
ATOM 3654 C C . ASP A 1 485 ? 4.474 -16.014 -13.918 1.00 81.81 485 ASP A C 1
ATOM 3656 O O . ASP A 1 485 ? 4.545 -17.229 -13.706 1.00 81.81 485 ASP A O 1
ATOM 3660 N N . THR A 1 486 ? 5.079 -15.459 -14.971 1.00 84.12 486 THR A N 1
ATOM 3661 C CA . THR A 1 486 ? 6.050 -16.210 -15.781 1.00 84.12 486 THR A CA 1
ATOM 3662 C C . THR A 1 486 ? 7.310 -16.434 -14.956 1.00 84.12 486 THR A C 1
ATOM 3664 O O . THR A 1 486 ? 7.915 -15.474 -14.482 1.00 84.12 486 THR A O 1
ATOM 3667 N N . VAL A 1 487 ? 7.741 -17.691 -14.847 1.00 86.00 487 VAL A N 1
ATOM 3668 C CA . VAL A 1 487 ? 9.014 -18.040 -14.210 1.00 86.00 487 VAL A CA 1
ATOM 3669 C C . VAL A 1 487 ? 10.169 -17.679 -15.140 1.00 86.00 487 VAL A C 1
ATOM 3671 O O . VAL A 1 487 ? 10.257 -18.189 -16.263 1.00 86.00 487 VAL A O 1
ATOM 3674 N N . LEU A 1 488 ? 11.075 -16.823 -14.667 1.00 83.06 488 LEU A N 1
ATOM 3675 C CA . LEU A 1 488 ? 12.312 -16.516 -15.373 1.00 83.06 488 LEU A CA 1
ATOM 3676 C C . LEU A 1 488 ? 13.130 -17.800 -15.526 1.00 83.06 488 LEU A C 1
ATOM 3678 O O . LEU A 1 488 ? 13.651 -18.350 -14.562 1.00 83.06 488 LEU A O 1
ATOM 3682 N N . THR A 1 489 ? 13.253 -18.274 -16.759 1.00 74.12 489 THR A N 1
ATOM 3683 C CA . THR A 1 489 ? 14.055 -19.448 -17.100 1.00 74.12 489 THR A CA 1
ATOM 3684 C C . THR A 1 489 ? 15.146 -19.020 -18.082 1.00 74.12 489 THR A C 1
ATOM 3686 O O . THR A 1 489 ? 14.824 -18.493 -19.153 1.00 74.12 489 THR A O 1
ATOM 3689 N N . PRO A 1 490 ? 16.440 -19.186 -17.739 1.00 64.50 490 PRO A N 1
ATOM 3690 C CA . PRO A 1 490 ? 17.527 -18.917 -18.675 1.00 64.50 490 PRO A CA 1
ATOM 3691 C C . PRO A 1 490 ? 17.326 -19.700 -19.980 1.00 64.50 490 PRO A C 1
ATOM 3693 O O . PRO A 1 490 ? 17.100 -20.906 -19.950 1.00 64.50 490 PRO A O 1
ATOM 3696 N N . GLY A 1 491 ? 17.383 -19.015 -21.124 1.00 61.31 491 GLY A N 1
ATOM 3697 C CA . GLY A 1 491 ? 17.257 -19.644 -22.446 1.00 61.31 491 GLY A CA 1
ATOM 3698 C C . GLY A 1 491 ? 15.833 -19.985 -22.904 1.00 61.31 491 GLY A C 1
ATOM 3699 O O . GLY A 1 491 ? 15.685 -20.545 -23.985 1.00 61.31 491 GLY A O 1
ATOM 3700 N N . ASN A 1 492 ? 14.790 -19.643 -22.138 1.00 59.88 492 ASN A N 1
ATOM 3701 C CA . ASN A 1 492 ? 13.402 -19.805 -22.573 1.00 59.88 492 ASN A CA 1
ATOM 3702 C C . ASN A 1 492 ? 12.813 -18.443 -22.989 1.00 59.88 492 ASN A C 1
ATOM 3704 O O . ASN A 1 492 ? 12.656 -17.534 -22.168 1.00 59.88 492 ASN A O 1
ATOM 3708 N N . ASP A 1 493 ? 12.505 -18.288 -24.274 1.00 52.47 493 ASP A N 1
ATOM 3709 C CA . ASP A 1 493 ? 11.816 -17.126 -24.854 1.00 52.47 493 ASP A CA 1
ATOM 3710 C C . ASP A 1 493 ? 10.289 -17.346 -24.815 1.00 52.47 493 ASP A C 1
ATOM 3712 O O . ASP A 1 493 ? 9.606 -17.272 -25.831 1.00 52.47 493 ASP A O 1
ATOM 3716 N N . ALA A 1 494 ? 9.723 -17.685 -23.649 1.00 46.78 494 ALA A N 1
ATOM 3717 C CA . ALA A 1 494 ? 8.339 -18.184 -23.546 1.00 46.78 494 ALA A CA 1
ATOM 3718 C C . ALA A 1 494 ? 7.222 -17.145 -23.823 1.00 46.78 494 ALA A C 1
ATOM 3720 O O . ALA A 1 494 ? 6.041 -17.413 -23.602 1.00 46.78 494 ALA A O 1
ATOM 3721 N N . SER A 1 495 ? 7.567 -15.971 -24.344 1.00 55.47 495 SER A N 1
ATOM 3722 C CA . SER A 1 495 ? 6.646 -15.098 -25.066 1.00 55.47 495 SER A CA 1
ATOM 3723 C C . SER A 1 495 ? 7.271 -14.822 -26.436 1.00 55.47 495 SER A C 1
ATOM 3725 O O . SER A 1 495 ? 8.462 -14.509 -26.459 1.00 55.47 495 SER A O 1
ATOM 3727 N N . PRO A 1 496 ? 6.516 -14.869 -27.552 1.00 51.88 496 PRO A N 1
ATOM 3728 C CA . PRO A 1 496 ? 7.007 -14.453 -28.872 1.00 51.88 496 PRO A CA 1
ATOM 3729 C C . PRO A 1 496 ? 7.695 -13.075 -28.865 1.00 51.88 496 PRO A C 1
ATOM 3731 O O . PRO A 1 496 ? 8.565 -12.822 -29.692 1.00 51.88 496 PRO A O 1
ATOM 3734 N N . ASP A 1 497 ? 7.341 -12.228 -27.891 1.00 58.81 497 ASP A N 1
ATOM 3735 C CA . ASP A 1 497 ? 7.857 -10.870 -27.713 1.00 58.81 497 ASP A CA 1
ATOM 3736 C C . ASP A 1 497 ? 8.967 -10.753 -26.640 1.00 58.81 497 ASP A C 1
ATOM 3738 O O . ASP A 1 497 ? 9.527 -9.679 -26.441 1.00 58.81 497 ASP A O 1
ATOM 3742 N N . GLY A 1 498 ? 9.298 -11.834 -25.919 1.00 67.94 498 GLY A N 1
ATOM 3743 C CA . GLY A 1 498 ? 10.307 -11.827 -24.846 1.00 67.94 498 GLY A CA 1
ATOM 3744 C C . GLY A 1 498 ? 9.866 -11.160 -23.530 1.00 67.94 498 GLY A C 1
ATOM 3745 O O . GLY A 1 498 ? 10.705 -10.865 -22.674 1.00 67.94 498 GLY A O 1
ATOM 3746 N N . ASP A 1 499 ? 8.566 -10.928 -23.349 1.00 78.06 499 ASP A N 1
ATOM 3747 C CA . ASP A 1 499 ? 7.992 -10.259 -22.174 1.00 78.06 499 ASP A CA 1
ATOM 3748 C C . ASP A 1 499 ? 7.727 -11.229 -21.003 1.00 78.06 499 ASP A C 1
ATOM 3750 O O . ASP A 1 499 ? 7.174 -12.320 -21.186 1.00 78.06 499 ASP A O 1
ATOM 3754 N N . LEU A 1 500 ? 8.074 -10.816 -19.776 1.00 84.50 500 LEU A N 1
ATOM 3755 C CA . LEU A 1 500 ? 7.628 -11.494 -18.551 1.00 84.50 500 LEU A CA 1
ATOM 3756 C C . LEU A 1 500 ? 6.144 -11.183 -18.301 1.00 84.50 500 LEU A C 1
ATOM 3758 O O . LEU A 1 500 ? 5.662 -10.104 -18.644 1.00 84.50 500 LEU A O 1
ATOM 3762 N N . ARG A 1 501 ? 5.410 -12.111 -17.676 1.00 83.12 501 ARG A N 1
ATOM 3763 C CA . ARG A 1 501 ? 4.019 -11.889 -17.249 1.00 83.12 501 ARG A CA 1
ATOM 3764 C C . ARG A 1 501 ? 3.936 -11.831 -15.733 1.00 83.12 501 ARG A C 1
ATOM 3766 O O . ARG A 1 501 ? 4.584 -12.621 -15.053 1.00 83.12 501 ARG A O 1
ATOM 3773 N N . SER A 1 502 ? 3.116 -10.915 -15.237 1.00 83.12 502 SER A N 1
ATOM 3774 C CA . SER A 1 502 ? 2.733 -10.822 -13.831 1.00 83.12 502 SER A CA 1
ATOM 3775 C C . SER A 1 502 ? 1.446 -11.610 -13.594 1.00 83.12 502 SER A C 1
ATOM 3777 O O . SER A 1 502 ? 0.568 -11.645 -14.461 1.00 83.12 502 SER A O 1
ATOM 3779 N N . ALA A 1 503 ? 1.279 -12.169 -12.397 1.00 80.00 503 ALA A N 1
ATOM 3780 C CA . ALA A 1 503 ? 0.023 -12.759 -11.937 1.00 80.00 503 ALA A CA 1
ATOM 3781 C C . ALA A 1 503 ? -1.176 -11.798 -12.088 1.00 80.00 503 ALA A C 1
ATOM 3783 O O . ALA A 1 503 ? -2.304 -12.224 -12.332 1.00 80.00 503 ALA A O 1
ATOM 3784 N N . CYS A 1 504 ? -0.936 -10.489 -12.011 1.00 79.06 504 CYS A N 1
ATOM 3785 C CA . CYS A 1 504 ? -1.967 -9.453 -12.120 1.00 79.06 504 CYS A CA 1
ATOM 3786 C C . CYS A 1 504 ? -2.366 -9.082 -13.540 1.00 79.06 504 CYS A C 1
ATOM 3788 O O . CYS A 1 504 ? -3.320 -8.320 -13.730 1.00 79.06 504 CYS A O 1
ATOM 3790 N N . ALA A 1 505 ? -1.707 -9.677 -14.536 1.00 78.06 505 ALA A N 1
ATOM 3791 C CA . ALA A 1 505 ? -2.201 -9.655 -15.902 1.00 78.06 505 ALA A CA 1
ATOM 3792 C C . ALA A 1 505 ? -3.595 -10.306 -15.997 1.00 78.06 505 ALA A C 1
ATOM 3794 O O . ALA A 1 505 ? -4.338 -10.007 -16.935 1.00 78.06 505 ALA A O 1
ATOM 3795 N N . GLN A 1 506 ? -3.983 -11.134 -15.019 1.00 82.31 506 GLN A N 1
ATOM 3796 C CA . GLN A 1 506 ? -5.342 -11.640 -14.837 1.00 82.31 506 GLN A CA 1
ATOM 3797 C C . GLN A 1 506 ? -5.918 -11.141 -13.510 1.00 82.31 506 GLN A C 1
ATOM 3799 O O . GLN A 1 506 ? -5.308 -11.304 -12.450 1.00 82.31 506 GLN A O 1
ATOM 3804 N N . ARG A 1 507 ? -7.111 -10.544 -13.576 1.00 84.31 507 ARG A N 1
ATOM 3805 C CA . ARG A 1 507 ? -7.806 -9.971 -12.421 1.00 84.31 507 ARG A CA 1
ATOM 3806 C C . ARG A 1 507 ? -9.202 -10.534 -12.298 1.00 84.31 507 ARG A C 1
ATOM 3808 O O . ARG A 1 507 ? -9.874 -10.787 -13.300 1.00 84.31 507 ARG A O 1
ATOM 3815 N N . GLN A 1 508 ? -9.638 -10.664 -11.057 1.00 84.56 508 GLN A N 1
ATOM 3816 C CA . GLN A 1 508 ? -11.001 -11.027 -10.731 1.00 84.56 508 GLN A CA 1
ATOM 3817 C C . GLN A 1 508 ? -11.582 -10.024 -9.744 1.00 84.56 508 GLN A C 1
ATOM 3819 O O . GLN A 1 508 ? -10.913 -9.619 -8.795 1.00 84.56 508 GLN A O 1
ATOM 3824 N N . ALA A 1 509 ? -12.843 -9.676 -9.971 1.00 84.12 509 ALA A N 1
ATOM 3825 C CA . ALA A 1 509 ? -13.666 -8.949 -9.025 1.00 84.12 509 ALA A CA 1
ATOM 3826 C C . ALA A 1 509 ? -13.666 -9.621 -7.645 1.00 84.12 509 ALA A C 1
ATOM 3828 O O . ALA A 1 509 ? -13.767 -10.848 -7.544 1.00 84.12 509 ALA A O 1
ATOM 3829 N N . CYS A 1 510 ? -13.599 -8.810 -6.596 1.00 79.88 510 CYS A N 1
ATOM 3830 C CA . CYS A 1 510 ? -13.785 -9.259 -5.227 1.00 79.88 510 CYS A CA 1
ATOM 3831 C C . CYS A 1 510 ? -15.165 -8.876 -4.693 1.00 79.88 510 CYS A C 1
ATOM 3833 O O . CYS A 1 510 ? -15.637 -7.751 -4.873 1.00 79.88 510 CYS A O 1
ATOM 3835 N N . ASP A 1 511 ? -15.757 -9.788 -3.926 1.00 74.00 511 ASP A N 1
ATOM 3836 C CA . ASP A 1 511 ? -16.853 -9.447 -3.028 1.00 74.00 511 ASP A CA 1
ATOM 3837 C C . ASP A 1 511 ? -16.338 -8.579 -1.871 1.00 74.00 511 ASP A C 1
ATOM 3839 O O . ASP A 1 511 ? -15.156 -8.609 -1.523 1.00 74.00 511 ASP A O 1
ATOM 3843 N N . TRP A 1 512 ? -17.217 -7.781 -1.261 1.00 71.25 512 TRP A N 1
ATOM 3844 C CA . TRP A 1 512 ? -16.849 -7.012 -0.066 1.00 71.25 512 TRP A CA 1
ATOM 3845 C C . TRP A 1 512 ? -17.190 -7.781 1.199 1.00 71.25 512 TRP A C 1
ATOM 3847 O O . TRP A 1 512 ? -18.098 -8.614 1.223 1.00 71.25 512 TRP A O 1
ATOM 3857 N N . VAL A 1 513 ? -16.542 -7.388 2.295 1.00 72.06 513 VAL A N 1
ATOM 3858 C CA . VAL A 1 513 ? -16.997 -7.755 3.631 1.00 72.06 513 VAL A CA 1
ATOM 3859 C C . VAL A 1 513 ? -18.430 -7.283 3.802 1.00 72.06 513 VAL A C 1
ATOM 3861 O O . VAL A 1 513 ? -18.738 -6.093 3.687 1.00 72.06 513 VAL A O 1
ATOM 3864 N N . HIS A 1 514 ? -19.317 -8.238 4.088 1.00 76.06 514 HIS A N 1
ATOM 3865 C CA . HIS A 1 514 ? -20.692 -7.927 4.427 1.00 76.06 514 HIS A CA 1
ATOM 3866 C C . HIS A 1 514 ? -20.687 -6.911 5.585 1.00 76.06 514 HIS A C 1
ATOM 3868 O O . HIS A 1 514 ? -20.048 -7.179 6.606 1.00 76.06 514 HIS A O 1
ATOM 3874 N N . PRO A 1 515 ? -21.404 -5.772 5.497 1.00 71.38 515 PRO A N 1
ATOM 3875 C CA . PRO A 1 515 ? -21.368 -4.742 6.542 1.00 71.38 515 PRO A CA 1
ATOM 3876 C C . PRO A 1 515 ? -21.783 -5.241 7.939 1.00 71.38 515 PRO A C 1
ATOM 3878 O O . PRO A 1 515 ? -21.515 -4.593 8.946 1.00 71.38 515 PRO A O 1
ATOM 3881 N N . GLY A 1 516 ? -22.436 -6.405 8.009 1.00 82.62 516 GLY A N 1
ATOM 3882 C CA . GLY A 1 516 ? -22.744 -7.116 9.251 1.00 82.62 516 GLY A CA 1
ATOM 3883 C C . GLY A 1 516 ? -21.548 -7.784 9.950 1.00 82.62 516 GLY A C 1
ATOM 3884 O O . GLY A 1 516 ? -21.738 -8.324 11.031 1.00 82.62 516 GLY A O 1
ATOM 3885 N N . CYS A 1 517 ? -20.347 -7.761 9.367 1.00 89.50 517 CYS A N 1
ATOM 3886 C CA . CYS A 1 517 ? -19.141 -8.373 9.932 1.00 89.50 517 CYS A CA 1
ATOM 3887 C C . CYS A 1 517 ? -18.234 -7.333 10.613 1.00 89.50 517 CYS A C 1
ATOM 3889 O O . CYS A 1 517 ? -18.128 -7.301 11.840 1.00 89.50 517 CYS A O 1
ATOM 3891 N N . ALA A 1 518 ? -17.612 -6.462 9.816 1.00 90.50 518 ALA A N 1
ATOM 3892 C CA . ALA A 1 518 ? -16.778 -5.357 10.272 1.00 90.50 518 ALA A CA 1
ATOM 3893 C C . ALA A 1 518 ? -16.770 -4.228 9.229 1.00 90.50 518 ALA A C 1
ATOM 3895 O O . ALA A 1 518 ? -17.088 -4.444 8.057 1.00 90.50 518 ALA A O 1
ATOM 3896 N N . TRP A 1 519 ? -16.410 -3.024 9.658 1.00 89.06 519 TRP A N 1
ATOM 3897 C CA . TRP A 1 519 ? -16.333 -1.823 8.825 1.00 89.06 519 TRP A CA 1
ATOM 3898 C C . TRP A 1 519 ? -15.289 -0.851 9.389 1.00 89.06 519 TRP A C 1
ATOM 3900 O O . TRP A 1 519 ? -14.782 -1.062 10.486 1.00 89.06 519 TRP A O 1
ATOM 3910 N N . LEU A 1 520 ? -14.946 0.201 8.647 1.00 88.94 520 LEU A N 1
ATOM 3911 C CA . LEU A 1 520 ? -14.101 1.287 9.140 1.00 88.94 520 LEU A CA 1
ATOM 3912 C C . LEU A 1 520 ? -14.932 2.520 9.473 1.00 88.94 520 LEU A C 1
ATOM 3914 O O . LEU A 1 520 ? -15.626 3.062 8.610 1.00 88.94 520 LEU A O 1
ATOM 3918 N N . ALA A 1 521 ? -14.827 2.981 10.709 1.00 86.56 521 ALA A N 1
ATOM 3919 C CA . ALA A 1 521 ? -15.293 4.286 11.131 1.00 86.56 521 ALA A CA 1
ATOM 3920 C C . ALA A 1 521 ? -14.255 5.341 10.776 1.00 86.56 521 ALA A C 1
ATOM 3922 O O . ALA A 1 521 ? -13.146 5.307 11.288 1.00 86.56 521 ALA A O 1
ATOM 3923 N N . HIS A 1 522 ? -14.638 6.293 9.940 1.00 84.50 522 HIS A N 1
ATOM 3924 C CA . HIS A 1 522 ? -13.882 7.509 9.695 1.00 84.50 522 HIS A CA 1
ATOM 3925 C C . HIS A 1 522 ? -14.475 8.617 10.566 1.00 84.50 522 HIS A C 1
ATOM 3927 O O . HIS A 1 522 ? -15.588 9.095 10.320 1.00 84.50 522 HIS A O 1
ATOM 3933 N N . VAL A 1 523 ? -13.760 8.969 11.631 1.00 77.69 523 VAL A N 1
ATOM 3934 C CA . VAL A 1 523 ? -14.208 9.941 12.628 1.00 77.69 523 VAL A CA 1
ATOM 3935 C C . VAL A 1 523 ? -13.914 11.346 12.117 1.00 77.69 523 VAL A C 1
ATOM 3937 O O . VAL A 1 523 ? -12.871 11.946 12.385 1.00 77.69 523 VAL A O 1
ATOM 3940 N N . GLN A 1 524 ? -14.860 11.875 11.346 1.00 64.00 524 GLN A N 1
ATOM 3941 C CA . GLN A 1 524 ? -14.770 13.214 10.774 1.00 64.00 524 GLN A CA 1
ATOM 3942 C C . GLN A 1 524 ? -14.522 14.249 11.883 1.00 64.00 524 GLN A C 1
ATOM 3944 O O . GLN A 1 524 ? -15.169 14.208 12.927 1.00 64.00 524 GLN A O 1
ATOM 3949 N N . ASN A 1 525 ? -13.638 15.218 11.622 1.00 57.72 525 ASN A N 1
ATOM 3950 C CA . ASN A 1 525 ? -13.212 16.295 12.535 1.00 57.72 525 ASN A CA 1
ATOM 3951 C C . ASN A 1 525 ? -12.167 15.949 13.609 1.00 57.72 525 ASN A C 1
ATOM 3953 O O . ASN A 1 525 ? -11.737 16.882 14.283 1.00 57.72 525 ASN A O 1
ATOM 3957 N N . MET A 1 526 ? -11.689 14.706 13.753 1.00 54.75 526 MET A N 1
ATOM 3958 C CA . MET A 1 526 ? -10.671 14.395 14.779 1.00 54.75 526 MET A CA 1
ATOM 3959 C C . MET A 1 526 ? -9.288 15.010 14.548 1.00 54.75 526 MET A C 1
ATOM 3961 O O . MET A 1 526 ? -8.460 14.996 15.457 1.00 54.75 526 MET A O 1
ATOM 3965 N N . VAL A 1 527 ? -9.020 15.543 13.358 1.00 50.69 527 VAL A N 1
ATOM 3966 C CA . VAL A 1 527 ? -7.684 16.030 12.995 1.00 50.69 527 VAL A CA 1
ATOM 3967 C C . VAL A 1 527 ? -7.681 17.534 12.704 1.00 50.69 527 VAL A C 1
ATOM 3969 O O . VAL A 1 527 ? -6.705 18.205 13.013 1.00 50.69 527 VAL A O 1
ATOM 3972 N N . THR A 1 528 ? -8.740 18.120 12.139 1.00 45.69 528 THR A N 1
ATOM 3973 C CA . THR A 1 528 ? -8.544 19.431 11.478 1.00 45.69 528 THR A CA 1
ATOM 3974 C C . THR A 1 528 ? -9.739 20.379 11.388 1.00 45.69 528 THR A C 1
ATOM 3976 O O . THR A 1 528 ? -9.550 21.479 10.892 1.00 45.69 528 THR A O 1
ATOM 3979 N N . GLN A 1 529 ? -10.933 20.040 11.888 1.00 44.81 529 GLN A N 1
ATOM 3980 C CA . GLN A 1 529 ? -12.211 20.474 11.280 1.00 44.81 529 GLN A CA 1
ATOM 3981 C C . GLN A 1 529 ? -12.380 19.891 9.860 1.00 44.81 529 GLN A C 1
ATOM 3983 O O . GLN A 1 529 ? -11.668 20.233 8.922 1.00 44.81 529 GLN A O 1
ATOM 3988 N N . ARG A 1 530 ? -13.381 19.030 9.680 1.00 39.12 530 ARG A N 1
ATOM 3989 C CA . ARG A 1 530 ? -14.020 18.690 8.405 1.00 39.12 530 ARG A CA 1
ATOM 3990 C C . ARG A 1 530 ? -15.527 18.939 8.512 1.00 39.12 530 ARG A C 1
ATOM 3992 O O . ARG A 1 530 ? -16.288 18.164 9.086 1.00 39.12 530 ARG A O 1
ATOM 3999 N N . VAL A 1 531 ? -15.923 20.060 7.933 1.00 40.41 531 VAL A N 1
ATOM 4000 C CA . VAL A 1 531 ? -17.288 20.570 7.826 1.00 40.41 531 VAL A CA 1
ATOM 4001 C C . VAL A 1 531 ? -18.204 19.687 6.952 1.00 40.41 531 VAL A C 1
ATOM 4003 O O . VAL A 1 531 ? -17.733 19.068 5.999 1.00 40.41 531 VAL A O 1
ATOM 4006 N N . ASP A 1 532 ? -19.515 19.679 7.254 1.00 37.50 532 ASP A N 1
ATOM 4007 C CA . ASP A 1 532 ? -20.592 19.035 6.477 1.00 37.50 532 ASP A CA 1
ATOM 4008 C C . ASP A 1 532 ? -20.606 19.492 5.006 1.00 37.50 532 ASP A C 1
ATOM 4010 O O . ASP A 1 532 ? -20.860 20.651 4.687 1.00 37.50 532 ASP A O 1
ATOM 4014 N N . VAL A 1 533 ? -20.319 18.561 4.093 1.00 41.00 533 VAL A N 1
ATOM 4015 C CA . VAL A 1 533 ? -20.051 18.857 2.675 1.00 41.00 533 VAL A CA 1
ATOM 4016 C C . VAL A 1 533 ? -21.322 18.876 1.820 1.00 41.00 533 VAL A C 1
ATOM 4018 O O . VAL A 1 533 ? -21.303 19.402 0.711 1.00 41.00 533 VAL A O 1
ATOM 4021 N N . ALA A 1 534 ? -22.423 18.279 2.287 1.00 37.88 534 ALA A N 1
ATOM 4022 C CA . ALA A 1 534 ? -23.673 18.276 1.520 1.00 37.88 534 ALA A CA 1
ATOM 4023 C C . ALA A 1 534 ? -24.647 19.354 2.008 1.00 37.88 534 ALA A C 1
ATOM 4025 O O . ALA A 1 534 ? -25.418 19.882 1.210 1.00 37.88 534 ALA A O 1
ATOM 4026 N N . ALA A 1 535 ? -24.601 19.676 3.301 1.00 36.56 535 ALA A N 1
ATOM 4027 C CA . ALA A 1 535 ? -25.446 20.669 3.928 1.00 36.56 535 ALA A CA 1
ATOM 4028 C C . ALA A 1 535 ? -24.676 21.374 5.043 1.00 36.56 535 ALA A C 1
ATOM 4030 O O . ALA A 1 535 ? -24.728 20.991 6.199 1.00 36.56 535 ALA A O 1
ATOM 4031 N N . ALA A 1 536 ? -24.053 22.495 4.749 1.00 41.19 536 ALA A N 1
ATOM 4032 C CA . ALA A 1 536 ? -24.189 23.583 5.699 1.00 41.19 536 ALA A CA 1
ATOM 4033 C C . ALA A 1 536 ? -24.350 24.858 4.889 1.00 41.19 536 ALA A C 1
ATOM 4035 O O . ALA A 1 536 ? -23.792 24.963 3.793 1.00 41.19 536 ALA A O 1
ATOM 4036 N N . ASN A 1 537 ? -25.024 25.872 5.438 1.00 44.50 537 ASN A N 1
ATOM 4037 C CA . ASN A 1 537 ? -24.436 27.177 5.198 1.00 44.50 537 ASN A CA 1
ATOM 4038 C C . ASN A 1 537 ? -23.139 27.156 6.010 1.00 44.50 537 ASN A C 1
ATOM 4040 O O . ASN A 1 537 ? -23.144 27.337 7.225 1.00 44.50 537 ASN A O 1
ATOM 4044 N N . LEU A 1 538 ? -22.049 26.792 5.329 1.00 42.59 538 LEU A N 1
ATOM 4045 C CA . LEU A 1 538 ? -20.703 26.550 5.865 1.00 42.59 538 LEU A CA 1
ATOM 4046 C C . LEU A 1 538 ? -20.159 27.764 6.655 1.00 42.59 538 LEU A C 1
ATOM 4048 O O . LEU A 1 538 ? -19.093 27.685 7.253 1.00 42.59 538 LEU A O 1
ATOM 4052 N N . THR A 1 539 ? -20.893 28.881 6.644 1.00 38.12 539 THR A N 1
ATOM 4053 C CA . THR A 1 539 ? -20.672 30.142 7.351 1.00 38.12 539 THR A CA 1
ATOM 4054 C C . THR A 1 539 ? -21.005 30.123 8.849 1.00 38.12 539 THR A C 1
ATOM 4056 O O . THR A 1 539 ? -20.478 30.974 9.554 1.00 38.12 539 THR A O 1
ATOM 4059 N N . ASP A 1 540 ? -21.828 29.189 9.355 1.00 38.72 540 ASP A N 1
ATOM 4060 C CA . ASP A 1 540 ? -22.139 29.057 10.805 1.00 38.72 540 ASP A CA 1
ATOM 4061 C C . ASP A 1 540 ? -21.106 28.223 11.574 1.00 38.72 540 ASP A C 1
ATOM 4063 O O . ASP A 1 540 ? -21.223 27.971 12.775 1.00 38.72 540 ASP A O 1
ATOM 4067 N N . ILE A 1 541 ? -20.073 27.761 10.882 1.00 43.28 541 ILE A N 1
ATOM 4068 C CA . ILE A 1 541 ? -19.022 26.980 11.505 1.00 43.28 541 ILE A CA 1
ATOM 4069 C C . ILE A 1 541 ? -17.940 27.946 11.933 1.00 43.28 541 ILE A C 1
ATOM 4071 O O . ILE A 1 541 ? -17.075 28.292 11.139 1.00 43.28 541 ILE A O 1
ATOM 4075 N N . TRP A 1 542 ? -17.997 28.350 13.205 1.00 36.28 542 TRP A N 1
ATOM 4076 C CA . TRP A 1 542 ? -16.870 28.905 13.956 1.00 36.28 542 TRP A CA 1
ATOM 4077 C C . TRP A 1 542 ? -17.071 28.744 15.481 1.00 36.28 542 TRP A C 1
ATOM 4079 O O . TRP A 1 542 ? -18.208 28.745 15.946 1.00 36.28 542 TRP A O 1
ATOM 4089 N N . PRO A 1 543 ? -16.000 28.687 16.307 1.00 36.88 543 PRO A N 1
ATOM 4090 C CA . PRO A 1 543 ? -14.649 28.211 15.992 1.00 36.88 543 PRO A CA 1
ATOM 4091 C C . PRO A 1 543 ? -13.935 27.490 17.169 1.00 36.88 543 PRO A C 1
ATOM 4093 O O . PRO A 1 543 ? -12.765 27.750 17.374 1.00 36.88 543 PRO A O 1
ATOM 4096 N N . ALA A 1 544 ? -14.544 26.625 18.000 1.00 34.72 544 ALA A N 1
ATOM 4097 C CA . ALA A 1 544 ? -13.767 26.045 19.127 1.00 34.72 544 ALA A CA 1
ATOM 4098 C C . ALA A 1 544 ? -14.178 24.662 19.673 1.00 34.72 544 ALA A C 1
ATOM 4100 O O . ALA A 1 544 ? -13.692 24.265 20.712 1.00 34.72 544 ALA A O 1
ATOM 4101 N N . GLY A 1 545 ? -15.090 23.896 19.068 1.00 40.97 545 GLY A N 1
ATOM 4102 C CA . GLY A 1 545 ? -15.774 22.828 19.833 1.00 40.97 545 GLY A CA 1
ATOM 4103 C C . GLY A 1 545 ? -15.305 21.377 19.675 1.00 40.97 545 GLY A C 1
ATOM 4104 O O . GLY A 1 545 ? -15.624 20.558 20.526 1.00 40.97 545 GLY A O 1
ATOM 4105 N N . TRP A 1 546 ? -14.608 21.009 18.598 1.00 39.94 546 TRP A N 1
ATOM 4106 C CA . TRP A 1 546 ? -14.687 19.607 18.134 1.00 39.94 546 TRP A CA 1
ATOM 4107 C C . TRP A 1 546 ? -13.406 18.795 18.387 1.00 39.94 546 TRP A C 1
ATOM 4109 O O . TRP A 1 546 ? -13.402 17.579 18.235 1.00 39.94 546 TRP A O 1
ATOM 4119 N N . LEU A 1 547 ? -12.368 19.476 18.894 1.00 42.47 547 LEU A N 1
ATOM 4120 C CA . LEU A 1 547 ? -11.183 18.916 19.570 1.00 42.47 547 LEU A CA 1
ATOM 4121 C C . LEU A 1 547 ? -10.710 19.763 20.772 1.00 42.47 547 LEU A C 1
ATOM 4123 O O . LEU A 1 547 ? -9.737 19.403 21.431 1.00 42.47 547 LEU A O 1
ATOM 4127 N N . TRP A 1 548 ? -11.338 20.903 21.078 1.00 37.56 548 TRP A N 1
ATOM 4128 C CA . TRP A 1 548 ? -10.683 21.929 21.902 1.00 37.56 548 TRP A CA 1
ATOM 4129 C C . TRP A 1 548 ? -10.642 21.708 23.422 1.00 37.56 548 TRP A C 1
ATOM 4131 O O . TRP A 1 548 ? -9.790 22.344 24.040 1.00 37.56 548 TRP A O 1
ATOM 4141 N N . PRO A 1 549 ? -11.377 20.798 24.098 1.00 36.34 549 PRO A N 1
ATOM 4142 C CA . PRO A 1 549 ? -11.050 20.571 25.504 1.00 36.34 549 PRO A CA 1
ATOM 4143 C C . PRO A 1 549 ? -9.744 19.769 25.685 1.00 36.34 549 PRO A C 1
ATOM 4145 O O . PRO A 1 549 ? -9.381 19.460 26.814 1.00 36.34 549 PRO A O 1
ATOM 4148 N N . LEU A 1 550 ? -8.992 19.460 24.617 1.00 40.22 550 LEU A N 1
ATOM 4149 C CA . LEU A 1 550 ? -7.701 18.765 24.707 1.00 40.22 550 LEU A CA 1
ATOM 4150 C C . LEU A 1 550 ? -6.496 19.685 24.954 1.00 40.22 550 LEU A C 1
ATOM 4152 O O . LEU A 1 550 ? -5.409 19.174 25.208 1.00 40.22 550 LEU A O 1
ATOM 4156 N N . LEU A 1 551 ? -6.673 21.013 24.929 1.00 37.44 551 LEU A N 1
ATOM 4157 C CA . LEU A 1 551 ? -5.573 21.980 25.076 1.00 37.44 551 LEU A CA 1
ATOM 4158 C C . LEU A 1 551 ? -5.612 22.838 26.348 1.00 37.44 551 LEU A C 1
ATOM 4160 O O . LEU A 1 551 ? -4.783 23.731 26.495 1.00 37.44 551 LEU A O 1
ATOM 4164 N N . GLY A 1 552 ? -6.548 22.621 27.278 1.00 31.22 552 GLY A N 1
ATOM 4165 C CA . GLY A 1 552 ? -6.611 23.443 28.498 1.00 31.22 552 GLY A CA 1
ATOM 4166 C C . GLY A 1 552 ? -6.822 24.943 28.230 1.00 31.22 552 GLY A C 1
ATOM 4167 O O . GLY A 1 552 ? -6.510 25.775 29.080 1.00 31.22 552 GLY A O 1
ATOM 4168 N N . GLY A 1 553 ? -7.348 25.304 27.057 1.00 32.12 553 GLY A N 1
ATOM 4169 C CA . GLY A 1 553 ? -7.768 26.667 26.766 1.00 32.12 553 GLY A CA 1
ATOM 4170 C C . GLY A 1 553 ? -9.017 26.973 27.577 1.00 32.12 553 GLY A C 1
ATOM 4171 O O . GLY A 1 553 ? -10.083 26.433 27.286 1.00 32.12 553 GLY A O 1
ATOM 4172 N N . GLY A 1 554 ? -8.873 27.805 28.609 1.00 31.27 554 GLY A N 1
ATOM 4173 C CA . GLY A 1 554 ? -10.009 28.391 29.306 1.00 31.27 554 GLY A CA 1
ATOM 4174 C C . GLY A 1 554 ? -10.973 29.008 28.299 1.00 31.27 554 GLY A C 1
ATOM 4175 O O . GLY A 1 554 ? -10.548 29.553 27.279 1.00 31.27 554 GLY A O 1
ATOM 4176 N N . ALA A 1 555 ? -12.266 28.887 28.588 1.00 37.12 555 ALA A N 1
ATOM 4177 C CA . ALA A 1 555 ? -13.301 29.639 27.907 1.00 37.12 555 ALA A CA 1
ATOM 4178 C C . ALA A 1 555 ? -12.908 31.125 27.922 1.00 37.12 555 ALA A C 1
ATOM 4180 O O . ALA A 1 555 ? -12.967 31.784 28.956 1.00 37.12 555 ALA A O 1
ATOM 4181 N N . GLY A 1 556 ? -12.411 31.616 26.790 1.00 35.69 556 GLY A N 1
ATOM 4182 C CA . GLY A 1 556 ? -12.344 33.036 26.509 1.00 35.69 556 GLY A CA 1
ATOM 4183 C C . GLY A 1 556 ? -13.726 33.425 26.027 1.00 35.69 556 GLY A C 1
ATOM 4184 O O . GLY A 1 556 ? -14.104 33.068 24.913 1.00 35.69 556 GLY A O 1
ATOM 4185 N N . ASP A 1 557 ? -14.479 34.045 26.928 1.00 35.06 557 ASP A N 1
ATOM 4186 C CA . ASP A 1 557 ? -15.843 34.511 26.740 1.00 35.06 557 ASP A CA 1
ATOM 4187 C C . ASP A 1 557 ? -16.027 35.276 25.428 1.00 35.06 557 ASP A C 1
ATOM 4189 O O . ASP A 1 557 ? -15.189 36.078 25.013 1.00 35.06 557 ASP A O 1
ATOM 4193 N N . GLY A 1 558 ? -17.175 35.035 24.797 1.00 34.28 558 GLY A N 1
ATOM 4194 C CA . GLY A 1 558 ? -17.652 35.871 23.713 1.00 34.28 558 GLY A CA 1
ATOM 4195 C C . GLY A 1 558 ? -17.871 37.305 24.189 1.00 34.28 558 GLY A C 1
ATOM 4196 O O . GLY A 1 558 ? -18.680 37.558 25.084 1.00 34.28 558 GLY A O 1
ATOM 4197 N N . SER A 1 559 ? -17.191 38.232 23.523 1.00 30.48 559 SER A N 1
ATOM 4198 C CA . SER A 1 559 ? -17.621 39.617 23.334 1.00 30.48 559 SER A CA 1
ATOM 4199 C C . SER A 1 559 ? -17.054 40.137 22.025 1.00 30.48 559 SER A C 1
ATOM 4201 O O . SER A 1 559 ? -15.806 40.111 21.911 1.00 30.48 559 SER A O 1
#

Sequence (559 aa):
MLDGKSSRPTPALLLLLFAACLLAAALPAVHRGVTVPLLRTLVPSAAVKAATEPPAPVMPTATGTVLPTAFGSVQRYSLPCQLPAAGGGNGSVPGVLHIYLKALRWPQPRSGGDGPCPAHHLRLRGFVAFEFINRPPGWRAPYLFHNPPEVGRTLRLMLRGSGSSAASGGGGGGGAWRRRVPLEFLLKECEYRVREPGFDYQECLVEERRKLYSSWPSPQSAFDLGHVSLDLGPDPPLDLEIGVDGWPRWLTLAPQLAAALAAPPGRPVGGGASASASAPPLYQAMPYLRTLAIDHVALLLARSWEYHVPLGVAGLLMYVQPHWAAALAAQPLVRELTASGRVALVLWEGFAGYDGWIDYDLQVVEAHATLSLWGEGVLVLVQDPDEYLVPTTVGATLPDLLRPGTGCLAQLRTECRFLARRDIFPPAAAASGAVDEPQLWRTPGRHPLLRYGSAKYRPQPKSLVDPAATLPVDVHVTSACVGADTVLTPGNDASPDGDLRSACAQRQACDWVHPGCAWLAHVQNMVTQRVDVAAANLTDIWPAGWLWPLLGGGAGDGS

pLDDT: mean 71.74, std 18.98, range [26.23, 95.25]

Organism: NCBI:txid554055

Secondary structure (DSSP, 8-state):
-------PPPHHHHHHHHHHHHHHHTS--S-------------PPP------PPPP----S--SEE-GGGGGG-EEEEEEEEEEPTTS-S-EEEEEEEEEEEEEEEEPPPTTS--SS--EEEEEEEEEEEEESSPPTT---S-S-PPPHHHHHT--EEEEE----TTS--SS--PPPEEEEP-B---HHHHHHTTSTT--HHHHHHHHHHHHHHSS--TTGGGS-EEEEEE--SS--S-EEEEETT-S-EEE-HHHHHHHHHSPPPB-TT-SSS--SSPPPEEEEEE--TTS-HHHHHHHHHHHHHHHTTTTEEEEEEEE-HHHHHHHHHSHHHHHHHHTTSEEEEE-PPPTT-TT--S--HHHHHHHHHHHHTTBS-EEEE--TTEEEEESSTT--HHHHT-TTT-TTTTS-GGG-EEEEEEEE--SSGGG-S--HHHHHHSSSS-GGGG--EEEEEEEEEEEE-TTT--S--TT--EEE-S-PPB--TT---STT-B---GGGSEEEPPPPPTTTEEEEEETTTTT----SSS--GGG--SS-SSGGGTT-------

Foldseek 3Di:
DDDDDDDDDDVVVVVVVVVVVVVVVVPPPPDDDDDDDDDDDDDDDDDDDDPPDDPFQFLPPPQAEAALCRFLVKHKDKAFDWQDDPPPDPGTFTWIKIKIKAKAFAFDDDPPDDDDDGQTWIKMKTWIWIATLDDPPPDDDPFGGFQALSCLAPWWKKKWADQPVPPPPDDDDSDTDIATFAFDFDLQVLQLCVPPVPDDSVVSVVVQNCQSHPHDHPSPRSGTITITIATQGRDHRLQMWMDTPPDPDIHGCNVNSVVNVVDDGFDAQLPDPCSDLWHAAEEEEEEDQQLDDLVLSLVLVVLQCLQQVLQRHSAYEYEDAPVCRVVNCVPPNVVVCSNVSRYHYHHDHDDDSDDPDRDDRLLCSQRSVLNSCGRVNHWYFYDYSQKHKFFLDWSHHPRQLCRAPRHLQVVFDQQQEWAWEWEFAAPPDCPPPDPPPVCLSVDPGGRSRVRTDDTDTDSFTADRDRSHWHPVDDRRGFKTQQADWDHNDPPDCPDPVSHTDHSNVDIDGHDYRDNNGMHMYRHAPSGHDDDDPPDDPSVPDDDARRHHVVPPDPPPDDD

Radius of gyration: 28.9 Å; chains: 1; bounding box: 82×106×77 Å